Protein 8WOK (pdb70)

Structure (mmCIF, N/CA/C/O backbone):
data_8WOK
#
_entry.id   8WOK
#
_cell.length_a   59.440
_cell.length_b   65.013
_cell.length_c   82.182
_cell.angle_alpha   90.000
_cell.angle_beta   95.073
_cell.angle_gamma   90.000
#
_symmetry.space_group_name_H-M   'P 1 21 1'
#
loop_
_entity.id
_entity.type
_entity.pdbx_description
1 polymer 'PL7 alignate lyase'
2 polymer 'PL7 alignate lyase'
3 non-polymer 'SULFATE ION'
4 water water
#
loop_
_atom_site.group_PDB
_atom_site.id
_atom_site.type_symbol
_atom_site.label_atom_id
_atom_site.label_alt_id
_atom_site.label_comp_id
_atom_site.label_asym_id
_atom_site.label_entity_id
_atom_site.label_seq_id
_atom_site.pdbx_PDB_ins_code
_atom_site.Cartn_x
_atom_site.Cartn_y
_atom_site.Cartn_z
_atom_site.occupancy
_atom_site.B_iso_or_equiv
_atom_site.auth_seq_id
_atom_site.auth_comp_id
_atom_site.auth_asym_id
_atom_site.auth_atom_id
_atom_site.pdbx_PDB_model_num
ATOM 1 N N . LEU A 1 8 ? 43.277 -17.754 18.005 1.000 19.657 1 LEU A N 1
ATOM 2 C CA . LEU A 1 8 ? 42.215 -18.813 17.869 1.000 18.879 1 LEU A CA 1
ATOM 3 C C . LEU A 1 8 ? 42.688 -20.010 17.058 1.000 19.859 1 LEU A C 1
ATOM 4 O O . LEU A 1 8 ? 42.958 -19.925 15.812 1.000 20.477 1 LEU A O 1
ATOM 9 N N . ASP A 1 9 ? 42.745 -21.155 17.752 1.000 16.627 2 ASP A N 1
ATOM 10 C CA . ASP A 1 9 ? 43.342 -22.317 17.109 1.000 16.262 2 ASP A CA 1
ATOM 11 C C . ASP A 1 9 ? 42.259 -23.196 16.440 1.000 16.955 2 ASP A C 1
ATOM 12 O O . ASP A 1 9 ? 41.367 -23.731 17.113 1.000 19.107 2 ASP A O 1
ATOM 17 N N . PRO A 1 10 ? 42.325 -23.465 15.101 1.000 15.809 3 PRO A N 1
ATOM 18 C CA . PRO A 1 10 ? 41.395 -24.386 14.487 1.000 15.295 3 PRO A CA 1
ATOM 19 C C . PRO A 1 10 ? 41.415 -25.805 15.083 1.000 18.882 3 PRO A C 1
ATOM 20 O O . PRO A 1 10 ? 40.439 -26.536 14.906 1.000 20.038 3 PRO A O 1
ATOM 24 N N . GLN A 1 11 ? 42.540 -26.228 15.702 1.000 16.898 4 GLN A N 1
ATOM 25 C CA . GLN A 1 11 ? 42.732 -27.595 16.191 1.000 18.435 4 GLN A CA 1
ATOM 26 C C . GLN A 1 11 ? 42.468 -27.764 17.686 1.000 17.967 4 GLN A C 1
ATOM 27 O O . GLN A 1 11 ? 42.771 -28.814 18.259 1.000 18.633 4 GLN A O 1
ATOM 33 N N . LEU A 1 12 ? 41.847 -26.755 18.279 1.000 14.260 5 LEU A N 1
ATOM 34 C CA . LEU A 1 12 ? 41.522 -26.731 19.689 1.000 15.187 5 LEU A CA 1
ATOM 35 C C . LEU A 1 12 ? 39.992 -26.595 19.846 1.000 17.250 5 LEU A C 1
ATOM 36 O O . LEU A 1 12 ? 39.320 -25.913 19.037 1.000 16.889 5 LEU A O 1
ATOM 41 N N . PRO A 1 13 ? 39.412 -27.267 20.867 1.000 14.699 6 PRO A N 1
ATOM 42 C CA . PRO A 1 13 ? 37.974 -27.165 21.141 1.000 14.244 6 PRO A CA 1
ATOM 43 C C . PRO A 1 13 ? 37.651 -25.725 21.570 1.000 14.207 6 PRO A C 1
ATOM 44 O O . PRO A 1 13 ? 38.569 -24.958 21.964 1.000 14.053 6 PRO A O 1
ATOM 48 N N . PRO A 1 14 ? 36.348 -25.315 21.508 1.000 11.687 7 PRO A N 1
ATOM 49 C CA . PRO A 1 14 ? 35.936 -23.983 21.965 1.000 11.097 7 PRO A CA 1
ATOM 50 C C . PRO A 1 14 ? 36.371 -23.648 23.411 1.000 10.685 7 PRO A C 1
ATOM 51 O O . PRO A 1 14 ? 36.769 -22.541 23.696 1.000 10.432 7 PRO A O 1
ATOM 55 N N . SER A 1 15 ? 36.403 -24.612 24.332 1.000 13.154 8 SER A N 1
ATOM 56 C CA . SER A 1 15 ? 36.787 -24.293 25.723 1.000 13.620 8 SER A CA 1
ATOM 57 C C . SER A 1 15 ? 38.294 -24.012 25.868 1.000 13.092 8 SER A C 1
ATOM 58 O O . SER A 1 15 ? 38.750 -23.620 26.951 1.000 13.073 8 SER A O 1
ATOM 61 N N . SER A 1 16 ? 39.067 -24.262 24.805 1.000 12.764 9 SER A N 1
ATOM 62 C CA . SER A 1 16 ? 40.492 -23.953 24.812 1.000 14.723 9 SER A CA 1
ATOM 63 C C . SER A 1 16 ? 40.747 -22.639 24.079 1.000 15.188 9 SER A C 1
ATOM 64 O O . SER A 1 16 ? 41.692 -21.956 24.384 1.000 16.539 9 SER A O 1
ATOM 67 N N . ASN A 1 17 ? 39.936 -22.328 23.063 1.000 16.414 10 ASN A N 1
ATOM 68 C CA . ASN A 1 17 ? 39.962 -21.051 22.363 1.000 17.652 10 ASN A CA 1
ATOM 69 C C . ASN A 1 17 ? 39.302 -19.898 23.140 1.000 17.266 10 ASN A C 1
ATOM 70 O O . ASN A 1 17 ? 39.716 -18.751 22.953 1.000 18.809 10 ASN A O 1
ATOM 75 N N . PHE A 1 18 ? 38.345 -20.197 24.042 1.000 16.168 11 PHE A N 1
ATOM 76 C CA . PHE A 1 18 ? 37.600 -19.206 24.837 1.000 15.272 11 PHE A CA 1
ATOM 77 C C . PHE A 1 18 ? 37.603 -19.649 26.298 1.000 16.880 11 PHE A C 1
ATOM 78 O O . PHE A 1 18 ? 37.713 -20.845 26.634 1.000 18.873 11 PHE A O 1
ATOM 86 N N . ASP A 1 19 ? 37.401 -18.682 27.195 1.000 15.598 12 ASP A N 1
ATOM 87 C CA . ASP A 1 19 ? 37.218 -18.987 28.615 1.000 16.138 12 ASP A CA 1
ATOM 88 C C . ASP A 1 19 ? 35.749 -19.322 28.884 1.000 13.924 12 ASP A C 1
ATOM 89 O O . ASP A 1 19 ? 34.901 -18.424 28.973 1.000 12.791 12 ASP A O 1
ATOM 94 N N . LEU A 1 20 ? 35.419 -20.611 28.908 1.000 15.264 13 LEU A N 1
ATOM 95 C CA . LEU A 1 20 ? 34.018 -21.020 28.972 1.000 13.098 13 LEU A CA 1
ATOM 96 C C . LEU A 1 20 ? 33.699 -21.562 30.370 1.000 13.871 13 LEU A C 1
ATOM 97 O O . LEU A 1 20 ? 32.716 -22.341 30.538 1.000 12.755 13 LEU A O 1
ATOM 102 N N . SER A 1 21 ? 34.548 -21.209 31.354 1.000 12.511 14 SER A N 1
ATOM 103 C CA . SER A 1 21 ? 34.406 -21.805 32.682 1.000 15.630 14 SER A CA 1
ATOM 104 C C . SER A 1 21 ? 33.117 -21.352 33.356 1.000 15.349 14 SER A C 1
ATOM 105 O O . SER A 1 21 ? 32.530 -22.147 34.065 1.000 16.567 14 SER A O 1
ATOM 108 N N . ALA A 1 22 ? 32.581 -20.130 33.037 1.000 17.356 15 ALA A N 1
ATOM 109 C CA . ALA A 1 22 ? 31.325 -19.645 33.626 1.000 15.997 15 ALA A CA 1
ATOM 110 C C . ALA A 1 22 ? 30.110 -19.794 32.677 1.000 16.028 15 ALA A C 1
ATOM 111 O O . ALA A 1 22 ? 29.194 -18.953 32.662 1.000 12.503 15 ALA A O 1
ATOM 113 N N . TRP A 1 23 ? 30.016 -20.914 31.949 1.000 15.402 16 TRP A N 1
ATOM 114 C CA . TRP A 1 23 ? 28.936 -21.057 30.971 1.000 14.268 16 TRP A CA 1
ATOM 115 C C . TRP A 1 23 ? 28.502 -22.513 30.974 1.000 15.123 16 TRP A C 1
ATOM 116 O O . TRP A 1 23 ? 29.358 -23.422 31.072 1.000 15.250 16 TRP A O 1
ATOM 127 N N . TYR A 1 24 ? 27.210 -22.728 30.674 1.000 13.011 17 TYR A N 1
ATOM 128 C CA . TYR A 1 24 ? 26.812 -24.051 30.206 1.000 13.412 17 TYR A CA 1
ATOM 129 C C . TYR A 1 24 ? 26.242 -23.947 28.788 1.000 12.338 17 TYR A C 1
ATOM 130 O O . TYR A 1 24 ? 25.779 -22.867 28.416 1.000 11.121 17 TYR A O 1
ATOM 139 N N . LEU A 1 25 ? 26.294 -25.056 28.016 1.000 11.933 18 LEU A N 1
ATOM 140 C CA . LEU A 1 25 ? 25.768 -25.091 26.665 1.000 13.007 18 LEU A CA 1
ATOM 141 C C . LEU A 1 25 ? 24.399 -25.797 26.572 1.000 14.312 18 LEU A C 1
ATOM 142 O O . LEU A 1 25 ? 24.199 -26.897 27.134 1.000 14.506 18 LEU A O 1
ATOM 147 N N . SER A 1 26 ? 23.434 -25.182 25.845 1.000 12.846 19 SER A N 1
ATOM 148 C CA . SER A 1 26 ? 22.168 -25.847 25.522 1.000 11.510 19 SER A CA 1
ATOM 149 C C . SER A 1 26 ? 22.133 -26.247 24.040 1.000 10.853 19 SER A C 1
ATOM 150 O O . SER A 1 26 ? 22.377 -25.377 23.219 1.000 9.877 19 SER A O 1
ATOM 153 N N . VAL A 1 27 ? 21.908 -27.519 23.686 1.000 11.574 20 VAL A N 1
ATOM 154 C CA . VAL A 1 27 ? 21.861 -27.930 22.279 1.000 13.618 20 VAL A CA 1
ATOM 155 C C . VAL A 1 27 ? 20.520 -28.662 22.067 1.000 13.142 20 VAL A C 1
ATOM 156 O O . VAL A 1 27 ? 19.975 -29.194 23.015 1.000 14.195 20 VAL A O 1
ATOM 160 N N . PRO A 1 28 ? 19.857 -28.518 20.898 1.000 12.763 21 PRO A N 1
ATOM 161 C CA . PRO A 1 28 ? 18.414 -28.855 20.825 1.000 13.740 21 PRO A CA 1
ATOM 162 C C . PRO A 1 28 ? 18.076 -30.317 20.561 1.000 14.575 21 PRO A C 1
ATOM 163 O O . PRO A 1 28 ? 17.176 -30.621 19.736 1.000 13.853 21 PRO A O 1
ATOM 167 N N . THR A 1 29 ? 18.793 -31.195 21.263 1.000 14.148 22 THR A N 1
ATOM 168 C CA . THR A 1 29 ? 18.606 -32.635 21.125 1.000 16.738 22 THR A CA 1
ATOM 169 C C . THR A 1 29 ? 17.989 -33.156 22.434 1.000 17.541 22 THR A C 1
ATOM 170 O O . THR A 1 29 ? 17.948 -32.429 23.441 1.000 15.133 22 THR A O 1
ATOM 174 N N . ASP A 1 30 ? 17.442 -34.381 22.410 1.000 16.941 23 ASP A N 1
ATOM 175 C CA . ASP A 1 30 ? 16.982 -34.910 23.682 1.000 19.126 23 ASP A CA 1
ATOM 176 C C . ASP A 1 30 ? 17.574 -36.289 23.846 1.000 21.084 23 ASP A C 1
ATOM 177 O O . ASP A 1 30 ? 16.873 -37.258 23.621 1.000 26.541 23 ASP A O 1
ATOM 182 N N . ASN A 1 31 ? 18.763 -36.357 24.421 1.000 21.745 24 ASN A N 1
ATOM 183 C CA . ASN A 1 31 ? 19.460 -37.613 24.659 1.000 23.729 24 ASN A CA 1
ATOM 184 C C . ASN A 1 31 ? 19.118 -38.296 25.977 1.000 23.434 24 ASN A C 1
ATOM 185 O O . ASN A 1 31 ? 19.268 -39.495 26.090 1.000 29.039 24 ASN A O 1
ATOM 190 N N . ASN A 1 32 ? 18.614 -37.597 26.972 1.000 21.046 25 ASN A N 1
ATOM 191 C CA . ASN A 1 32 ? 18.254 -38.312 28.185 1.000 19.131 25 ASN A CA 1
ATOM 192 C C . ASN A 1 32 ? 16.733 -38.631 28.235 1.000 16.521 25 ASN A C 1
ATOM 193 O O . ASN A 1 32 ? 16.202 -39.121 29.238 1.000 18.138 25 ASN A O 1
ATOM 198 N N . GLY A 1 33 ? 15.966 -38.333 27.188 1.000 16.038 26 GLY A N 1
ATOM 199 C CA . GLY A 1 33 ? 14.530 -38.681 27.141 1.000 15.603 26 GLY A CA 1
ATOM 200 C C . GLY A 1 33 ? 13.672 -37.866 28.132 1.000 16.036 26 GLY A C 1
ATOM 201 O O . GLY A 1 33 ? 12.603 -38.309 28.558 1.000 11.425 26 GLY A O 1
ATOM 202 N N . ASP A 1 34 ? 14.079 -36.605 28.439 1.000 14.528 27 ASP A N 1
ATOM 203 C CA . ASP A 1 34 ? 13.240 -35.794 29.306 1.000 18.621 27 ASP A CA 1
ATOM 204 C C . ASP A 1 34 ? 12.334 -34.811 28.548 1.000 16.786 27 ASP A C 1
ATOM 205 O O . ASP A 1 34 ? 11.751 -33.944 29.183 1.000 20.062 27 ASP A O 1
ATOM 210 N N . GLY A 1 35 ? 12.293 -34.877 27.204 1.000 20.298 28 GLY A N 1
ATOM 211 C CA . GLY A 1 35 ? 11.437 -34.034 26.372 1.000 19.028 28 GLY A CA 1
ATOM 212 C C . GLY A 1 35 ? 12.002 -32.615 26.208 1.000 21.037 28 GLY A C 1
ATOM 213 O O . GLY A 1 35 ? 11.361 -31.829 25.566 1.000 20.467 28 GLY A O 1
ATOM 214 N N . LYS A 1 36 ? 13.140 -32.250 26.857 1.000 19.116 29 LYS A N 1
ATOM 215 C CA . LYS A 1 36 ? 13.701 -30.890 26.824 1.000 20.384 29 LYS A CA 1
ATOM 216 C C . LYS A 1 36 ? 15.002 -30.870 26.029 1.000 22.376 29 LYS A C 1
ATOM 217 O O . LYS A 1 36 ? 15.572 -31.936 25.776 1.000 21.060 29 LYS A O 1
ATOM 223 N N . ALA A 1 37 ? 15.486 -29.656 25.672 1.000 19.234 30 ALA A N 1
ATOM 224 C CA . ALA A 1 37 ? 16.820 -29.535 25.092 1.000 18.557 30 ALA A CA 1
ATOM 225 C C . ALA A 1 37 ? 17.857 -30.100 26.083 1.000 19.841 30 ALA A C 1
ATOM 226 O O . ALA A 1 37 ? 17.684 -30.054 27.292 1.000 21.725 30 ALA A O 1
ATOM 228 N N . ASP A 1 38 ? 18.977 -30.587 25.584 1.000 17.249 31 ASP A N 1
ATOM 229 C CA . ASP A 1 38 ? 20.052 -31.066 26.413 1.000 18.271 31 ASP A CA 1
ATOM 230 C C . ASP A 1 38 ? 20.958 -29.929 26.874 1.000 19.083 31 ASP A C 1
ATOM 231 O O . ASP A 1 38 ? 21.153 -28.919 26.173 1.000 15.833 31 ASP A O 1
ATOM 236 N N . SER A 1 39 ? 21.520 -30.141 28.071 1.000 18.170 32 SER A N 1
ATOM 237 C CA . SER A 1 39 ? 22.450 -29.181 28.673 1.000 17.738 32 SER A CA 1
ATOM 238 C C . SER A 1 39 ? 23.785 -29.871 28.820 1.000 15.971 32 SER A C 1
ATOM 239 O O . SER A 1 39 ? 23.888 -30.978 29.337 1.000 15.130 32 SER A O 1
ATOM 242 N N . ILE A 1 40 ? 24.808 -29.223 28.281 1.000 16.042 33 ILE A N 1
ATOM 243 C CA . ILE A 1 40 ? 26.163 -29.691 28.541 1.000 14.508 33 ILE A CA 1
ATOM 244 C C . ILE A 1 40 ? 26.636 -28.745 29.645 1.000 15.563 33 ILE A C 1
ATOM 245 O O . ILE A 1 40 ? 26.893 -27.568 29.377 1.000 15.228 33 ILE A O 1
ATOM 250 N N . LYS A 1 41 ? 26.666 -29.235 30.887 1.000 16.704 34 LYS A N 1
ATOM 251 C CA . LYS A 1 41 ? 27.052 -28.378 32.011 1.000 16.577 34 LYS A CA 1
ATOM 252 C C . LYS A 1 41 ? 28.529 -27.997 31.992 1.000 13.679 34 LYS A C 1
ATOM 253 O O . LYS A 1 41 ? 29.333 -28.605 31.261 1.000 14.572 34 LYS A O 1
ATOM 259 N N . GLU A 1 42 ? 28.903 -27.024 32.870 1.000 14.086 35 GLU A N 1
ATOM 260 C CA . GLU A 1 42 ? 30.226 -26.381 32.833 1.000 14.880 35 GLU A CA 1
ATOM 261 C C . GLU A 1 42 ? 31.352 -27.406 32.813 1.000 14.189 35 GLU A C 1
ATOM 262 O O . GLU A 1 42 ? 32.249 -27.245 31.974 1.000 14.882 35 GLU A O 1
ATOM 268 N N . ASN A 1 43 ? 31.266 -28.436 33.667 1.000 12.579 36 ASN A N 1
ATOM 269 C CA . ASN A 1 43 ? 32.389 -29.369 33.821 1.000 16.794 36 ASN A CA 1
ATOM 270 C C . ASN A 1 43 ? 32.657 -30.178 32.540 1.000 14.701 36 ASN A C 1
ATOM 271 O O . ASN A 1 43 ? 33.802 -30.360 32.172 1.000 15.483 36 ASN A O 1
ATOM 276 N N . ASP A 1 44 ? 31.618 -30.617 31.831 1.000 13.146 37 ASP A N 1
ATOM 277 C CA . ASP A 1 44 ? 31.734 -31.361 30.576 1.000 14.173 37 ASP A CA 1
ATOM 278 C C . ASP A 1 44 ? 32.051 -30.418 29.405 1.000 12.566 37 ASP A C 1
ATOM 279 O O . ASP A 1 44 ? 32.767 -30.737 28.476 1.000 11.822 37 ASP A O 1
ATOM 284 N N . LEU A 1 45 ? 31.472 -29.218 29.415 1.000 13.140 38 LEU A N 1
ATOM 285 C CA . LEU A 1 45 ? 31.726 -28.309 28.302 1.000 12.270 38 LEU A CA 1
ATOM 286 C C . LEU A 1 45 ? 33.222 -28.015 28.222 1.000 10.692 38 LEU A C 1
ATOM 287 O O . LEU A 1 45 ? 33.781 -27.918 27.131 1.000 11.758 38 LEU A O 1
ATOM 292 N N . ASN A 1 46 ? 33.820 -27.771 29.403 1.000 10.782 39 ASN A N 1
ATOM 293 C CA . ASN A 1 46 ? 35.174 -27.285 29.607 1.000 11.079 39 ASN A CA 1
ATOM 294 C C . ASN A 1 46 ? 36.120 -28.479 29.541 1.000 12.634 39 ASN A C 1
ATOM 295 O O . ASN A 1 46 ? 37.304 -28.226 29.651 1.000 13.542 39 ASN A O 1
ATOM 300 N N . ALA A 1 47 ? 35.639 -29.696 29.212 1.000 11.791 40 ALA A N 1
ATOM 301 C CA . ALA A 1 47 ? 36.551 -30.806 28.875 1.000 13.292 40 ALA A CA 1
ATOM 302 C C . ALA A 1 47 ? 36.788 -30.829 27.362 1.000 13.457 40 ALA A C 1
ATOM 303 O O . ALA A 1 47 ? 37.361 -31.780 26.851 1.000 13.451 40 ALA A O 1
ATOM 305 N N . GLY A 1 48 ? 36.343 -29.775 26.639 1.000 13.227 41 GLY A N 1
ATOM 306 C CA . GLY A 1 48 ? 36.593 -29.663 25.197 1.000 12.800 41 GLY A CA 1
ATOM 307 C C . GLY A 1 48 ? 35.485 -30.261 24.314 1.000 14.359 41 GLY A C 1
ATOM 308 O O . GLY A 1 48 ? 35.701 -30.789 23.200 1.000 15.306 41 GLY A O 1
ATOM 309 N N . TYR A 1 49 ? 34.258 -30.214 24.849 1.000 16.465 42 TYR A N 1
ATOM 310 C CA . TYR A 1 49 ? 33.037 -30.593 24.146 1.000 18.212 42 TYR A CA 1
ATOM 311 C C . TYR A 1 49 ? 32.897 -29.863 22.803 1.000 16.890 42 TYR A C 1
ATOM 312 O O . TYR A 1 49 ? 32.959 -28.622 22.785 1.000 19.057 42 TYR A O 1
ATOM 321 N N . ALA A 1 50 ? 32.691 -30.635 21.717 1.000 15.430 43 ALA A N 1
ATOM 322 C CA . ALA A 1 50 ? 32.276 -30.125 20.398 1.000 15.692 43 ALA A CA 1
ATOM 323 C C . ALA A 1 50 ? 31.595 -31.301 19.709 1.000 17.635 43 ALA A C 1
ATOM 324 O O . ALA A 1 50 ? 32.153 -32.412 19.678 1.000 19.050 43 ALA A O 1
ATOM 326 N N . ASP A 1 51 ? 30.431 -31.083 19.093 1.000 14.980 44 ASP A N 1
ATOM 327 C CA . ASP A 1 51 ? 29.779 -32.239 18.486 1.000 13.446 44 ASP A CA 1
ATOM 328 C C . ASP A 1 51 ? 29.779 -32.198 16.947 1.000 16.119 44 ASP A C 1
ATOM 329 O O . ASP A 1 51 ? 29.044 -33.000 16.311 1.000 17.206 44 ASP A O 1
ATOM 334 N N . GLY A 1 52 ? 30.441 -31.195 16.329 1.000 14.314 45 GLY A N 1
ATOM 335 C CA . GLY A 1 52 ? 30.486 -31.120 14.868 1.000 15.185 45 GLY A CA 1
ATOM 336 C C . GLY A 1 52 ? 29.141 -30.755 14.206 1.000 19.194 45 GLY A C 1
ATOM 337 O O . GLY A 1 52 ? 29.040 -30.734 12.961 1.000 18.786 45 GLY A O 1
ATOM 338 N N . THR A 1 53 ? 28.077 -30.530 14.997 1.000 15.687 46 THR A N 1
ATOM 339 C CA . THR A 1 53 ? 26.792 -30.334 14.364 1.000 16.802 46 THR A CA 1
ATOM 340 C C . THR A 1 53 ? 26.128 -29.056 14.862 1.000 16.692 46 THR A C 1
ATOM 341 O O . THR A 1 53 ? 25.586 -28.307 14.037 1.000 16.924 46 THR A O 1
ATOM 345 N N . TYR A 1 54 ? 26.119 -28.871 16.200 1.000 14.116 47 TYR A N 1
ATOM 346 C CA . TYR A 1 54 ? 25.562 -27.679 16.806 1.000 13.383 47 TYR A CA 1
ATOM 347 C C . TYR A 1 54 ? 26.649 -26.721 17.283 1.000 13.503 47 TYR A C 1
ATOM 348 O O . TYR A 1 54 ? 26.399 -25.526 17.324 1.000 13.043 47 TYR A O 1
ATOM 357 N N . PHE A 1 55 ? 27.791 -27.256 17.730 1.000 13.717 48 PHE A N 1
ATOM 358 C CA . PHE A 1 55 ? 28.723 -26.415 18.488 1.000 14.023 48 PHE A CA 1
ATOM 359 C C . PHE A 1 55 ? 30.125 -26.972 18.220 1.000 14.387 48 PHE A C 1
ATOM 360 O O . PHE A 1 55 ? 30.336 -28.185 18.416 1.000 14.284 48 PHE A O 1
ATOM 368 N N . TYR A 1 56 ? 31.023 -26.146 17.650 1.000 13.730 49 TYR A N 1
ATOM 369 C CA . TYR A 1 56 ? 32.290 -26.682 17.139 1.000 15.425 49 TYR A CA 1
ATOM 370 C C . TYR A 1 56 ? 33.233 -25.519 16.815 1.000 15.758 49 TYR A C 1
ATOM 371 O O . TYR A 1 56 ? 32.794 -24.330 16.672 1.000 15.519 49 TYR A O 1
ATOM 380 N N . THR A 1 57 ? 34.511 -25.865 16.687 1.000 12.480 50 THR A N 1
ATOM 381 C CA . THR A 1 57 ? 35.523 -24.882 16.280 1.000 14.059 50 THR A CA 1
ATOM 382 C C . THR A 1 57 ? 35.562 -24.810 14.744 1.000 12.474 50 THR A C 1
ATOM 383 O O . THR A 1 57 ? 35.629 -25.852 14.104 1.000 11.839 50 THR A O 1
ATOM 387 N N . ALA A 1 58 ? 35.464 -23.595 14.157 1.000 15.486 51 ALA A N 1
ATOM 388 C CA . ALA A 1 58 ? 35.519 -23.338 12.707 1.000 15.418 51 ALA A CA 1
ATOM 389 C C . ALA A 1 58 ? 36.947 -23.537 12.174 1.000 17.115 51 ALA A C 1
ATOM 390 O O . ALA A 1 58 ? 37.927 -23.662 12.967 1.000 17.962 51 ALA A O 1
ATOM 392 N N . ALA A 1 59 ? 37.071 -23.569 10.831 1.000 17.044 52 ALA A N 1
ATOM 393 C CA . ALA A 1 59 ? 38.349 -23.718 10.137 1.000 18.408 52 ALA A CA 1
ATOM 394 C C . ALA A 1 59 ? 39.290 -22.559 10.461 1.000 17.940 52 ALA A C 1
ATOM 395 O O . ALA A 1 59 ? 40.519 -22.685 10.324 1.000 18.505 52 ALA A O 1
ATOM 397 N N . ASP A 1 60 ? 38.716 -21.480 11.017 1.000 16.100 53 ASP A N 1
ATOM 398 C CA . ASP A 1 60 ? 39.436 -20.290 11.417 1.000 16.031 53 ASP A CA 1
ATOM 399 C C . ASP A 1 60 ? 39.564 -20.169 12.943 1.000 14.394 53 ASP A C 1
ATOM 400 O O . ASP A 1 60 ? 40.086 -19.160 13.420 1.000 15.857 53 ASP A O 1
ATOM 405 N N . GLY A 1 61 ? 39.166 -21.191 13.736 1.000 15.095 54 GLY A N 1
ATOM 406 C CA . GLY A 1 61 ? 39.351 -21.101 15.186 1.000 13.261 54 GLY A CA 1
ATOM 407 C C . GLY A 1 61 ? 38.121 -20.540 15.954 1.000 14.545 54 GLY A C 1
ATOM 408 O O . GLY A 1 61 ? 38.013 -20.695 17.188 1.000 13.011 54 GLY A O 1
ATOM 409 N N . GLY A 1 62 ? 37.171 -19.926 15.221 1.000 12.983 55 GLY A N 1
ATOM 410 C CA . GLY A 1 62 ? 35.955 -19.339 15.787 1.000 14.058 55 GLY A CA 1
ATOM 411 C C . GLY A 1 62 ? 35.061 -20.391 16.456 1.000 12.538 55 GLY A C 1
ATOM 412 O O . GLY A 1 62 ? 35.083 -21.570 16.118 1.000 13.101 55 GLY A O 1
ATOM 413 N N . MET A 1 63 ? 34.277 -19.992 17.448 1.000 14.028 56 MET A N 1
ATOM 414 C CA . MET A 1 63 ? 33.374 -20.927 18.123 1.000 12.802 56 MET A CA 1
ATOM 415 C C . MET A 1 63 ? 31.993 -20.808 17.442 1.000 14.704 56 MET A C 1
ATOM 416 O O . MET A 1 63 ? 31.331 -19.735 17.485 1.000 12.763 56 MET A O 1
ATOM 421 N N . VAL A 1 64 ? 31.575 -21.890 16.749 1.000 14.122 57 VAL A N 1
ATOM 422 C CA . VAL A 1 64 ? 30.389 -21.847 15.930 1.000 13.206 57 VAL A CA 1
ATOM 423 C C . VAL A 1 64 ? 29.197 -22.370 16.747 1.000 13.340 57 VAL A C 1
ATOM 424 O O . VAL A 1 64 ? 29.306 -23.438 17.355 1.000 15.152 57 VAL A O 1
ATOM 428 N N . PHE A 1 65 ? 28.051 -21.655 16.660 1.000 10.631 58 PHE A N 1
ATOM 429 C CA . PHE A 1 65 ? 26.748 -22.053 17.176 1.000 13.667 58 PHE A CA 1
ATOM 430 C C . PHE A 1 65 ? 25.806 -22.228 15.972 1.000 14.123 58 PHE A C 1
ATOM 431 O O . PHE A 1 65 ? 25.574 -21.293 15.216 1.000 12.655 58 PHE A O 1
ATOM 439 N N . ARG A 1 66 ? 25.277 -23.438 15.783 1.000 13.096 59 ARG A N 1
ATOM 440 C CA . ARG A 1 66 ? 24.436 -23.681 14.633 1.000 14.383 59 ARG A CA 1
ATOM 441 C C . ARG A 1 66 ? 23.176 -24.349 15.184 1.000 15.613 59 ARG A C 1
ATOM 442 O O . ARG A 1 66 ? 23.252 -25.166 16.129 1.000 14.380 59 ARG A O 1
ATOM 450 N N . CYS A 1 67 ? 22.024 -23.964 14.629 1.000 13.569 60 CYS A N 1
ATOM 451 C CA . CYS A 1 67 ? 20.758 -24.296 15.250 1.000 12.850 60 CYS A CA 1
ATOM 452 C C . CYS A 1 67 ? 19.651 -24.370 14.179 1.000 13.594 60 CYS A C 1
ATOM 453 O O . CYS A 1 67 ? 19.214 -23.337 13.671 1.000 13.812 60 CYS A O 1
ATOM 456 N N . PRO A 1 68 ? 19.099 -25.577 13.885 1.000 12.559 61 PRO A N 1
ATOM 457 C CA . PRO A 1 68 ? 17.995 -25.683 12.947 1.000 15.528 61 PRO A CA 1
ATOM 458 C C . PRO A 1 68 ? 16.671 -25.182 13.547 1.000 16.181 61 PRO A C 1
ATOM 459 O O . PRO A 1 68 ? 16.534 -25.026 14.768 1.000 15.207 61 PRO A O 1
ATOM 463 N N . ILE A 1 69 ? 15.678 -24.940 12.662 1.000 16.933 62 ILE A N 1
ATOM 464 C CA . ILE A 1 69 ? 14.328 -24.581 13.119 1.000 17.376 62 ILE A CA 1
ATOM 465 C C . ILE A 1 69 ? 13.746 -25.708 13.994 1.000 16.683 62 ILE A C 1
ATOM 466 O O . ILE A 1 69 ? 13.102 -25.476 15.053 1.000 17.658 62 ILE A O 1
ATOM 471 N N . ASP A 1 70 ? 13.939 -26.938 13.541 1.000 16.105 63 ASP A N 1
ATOM 472 C CA . ASP A 1 70 ? 13.221 -28.030 14.189 1.000 17.790 63 ASP A CA 1
ATOM 473 C C . ASP A 1 70 ? 14.155 -28.595 15.246 1.000 18.077 63 ASP A C 1
ATOM 474 O O . ASP A 1 70 ? 15.357 -28.761 14.997 1.000 17.177 63 ASP A O 1
ATOM 479 N N . GLY A 1 71 ? 13.579 -28.880 16.415 1.000 16.315 64 GLY A N 1
ATOM 480 C CA . GLY A 1 71 ? 14.289 -29.568 17.471 1.000 14.778 64 GLY A CA 1
ATOM 481 C C . GLY A 1 71 ? 13.667 -29.319 18.837 1.000 15.846 64 GLY A C 1
ATOM 482 O O . GLY A 1 71 ? 12.679 -28.615 18.963 1.000 14.048 64 GLY A O 1
ATOM 483 N N . TYR A 1 72 ? 14.312 -29.834 19.887 1.000 16.603 65 TYR A N 1
ATOM 484 C CA . TYR A 1 72 ? 13.783 -29.775 21.244 1.000 16.094 65 TYR A CA 1
ATOM 485 C C . TYR A 1 72 ? 14.042 -28.385 21.802 1.000 15.399 65 TYR A C 1
ATOM 486 O O . TYR A 1 72 ? 15.070 -27.777 21.464 1.000 12.912 65 TYR A O 1
ATOM 495 N N . LYS A 1 73 ? 13.138 -27.959 22.700 1.000 14.055 66 LYS A N 1
ATOM 496 C CA . LYS A 1 73 ? 13.239 -26.656 23.345 1.000 16.468 66 LYS A CA 1
ATOM 497 C C . LYS A 1 73 ? 13.557 -26.776 24.848 1.000 15.281 66 LYS A C 1
ATOM 498 O O . LYS A 1 73 ? 13.294 -27.780 25.507 1.000 14.859 66 LYS A O 1
ATOM 504 N N . THR A 1 74 ? 13.986 -25.657 25.415 1.000 15.277 67 THR A N 1
ATOM 505 C CA . THR A 1 74 ? 14.455 -25.617 26.779 1.000 18.920 67 THR A CA 1
ATOM 506 C C . THR A 1 74 ? 13.291 -25.738 27.753 1.000 18.709 67 THR A C 1
ATOM 507 O O . THR A 1 74 ? 13.482 -26.284 28.819 1.000 19.176 67 THR A O 1
ATOM 511 N N . SER A 1 75 ? 12.094 -25.299 27.364 1.000 18.890 68 SER A N 1
ATOM 512 C CA . SER A 1 75 ? 10.929 -25.491 28.211 1.000 18.433 68 SER A CA 1
ATOM 513 C C . SER A 1 75 ? 9.689 -25.348 27.335 1.000 21.220 68 SER A C 1
ATOM 514 O O . SER A 1 75 ? 9.801 -24.931 26.198 1.000 19.987 68 SER A O 1
ATOM 517 N N . THR A 1 76 ? 8.486 -25.570 27.894 1.000 21.797 69 THR A N 1
ATOM 518 C CA . THR A 1 76 ? 7.272 -25.434 27.111 1.000 21.545 69 THR A CA 1
ATOM 519 C C . THR A 1 76 ? 6.917 -23.954 26.942 1.000 25.118 69 THR A C 1
ATOM 520 O O . THR A 1 76 ? 6.079 -23.616 26.120 1.000 24.982 69 THR A O 1
ATOM 524 N N . ASN A 1 77 ? 7.616 -23.082 27.662 1.000 28.133 70 ASN A N 1
ATOM 525 C CA . ASN A 1 77 ? 7.398 -21.637 27.737 1.000 31.927 70 ASN A CA 1
ATOM 526 C C . ASN A 1 77 ? 8.008 -20.935 26.513 1.000 30.809 70 ASN A C 1
ATOM 527 O O . ASN A 1 77 ? 7.779 -19.751 26.337 1.000 26.655 70 ASN A O 1
ATOM 532 N N . THR A 1 78 ? 8.804 -21.658 25.697 1.000 23.028 71 THR A N 1
ATOM 533 C CA . THR A 1 78 ? 9.344 -21.087 24.492 1.000 19.387 71 THR A CA 1
ATOM 534 C C . THR A 1 78 ? 8.931 -21.947 23.300 1.000 21.123 71 THR A C 1
ATOM 535 O O . THR A 1 78 ? 8.734 -23.174 23.368 1.000 22.773 71 THR A O 1
ATOM 539 N N . SER A 1 79 ? 8.978 -21.297 22.157 1.000 20.154 72 SER A N 1
ATOM 540 C CA . SER A 1 79 ? 8.546 -21.943 20.941 1.000 23.363 72 SER A CA 1
ATOM 541 C C . SER A 1 79 ? 9.730 -22.062 19.981 1.000 21.081 72 SER A C 1
ATOM 542 O O . SER A 1 79 ? 9.559 -22.542 18.885 1.000 19.980 72 SER A O 1
ATOM 545 N N . TYR A 1 80 ? 10.944 -21.690 20.419 1.000 19.303 73 TYR A N 1
ATOM 546 C CA . TYR A 1 80 ? 12.095 -21.579 19.534 1.000 15.111 73 TYR A CA 1
ATOM 547 C C . TYR A 1 80 ? 13.267 -22.451 20.028 1.000 16.639 73 TYR A C 1
ATOM 548 O O . TYR A 1 80 ? 13.504 -22.543 21.266 1.000 14.281 73 TYR A O 1
ATOM 557 N N . THR A 1 81 ? 14.014 -23.013 19.031 1.000 12.022 74 THR A N 1
ATOM 558 C CA . THR A 1 81 ? 15.244 -23.752 19.279 1.000 12.065 74 THR A CA 1
ATOM 559 C C . THR A 1 81 ? 16.385 -22.773 19.489 1.000 10.890 74 THR A C 1
ATOM 560 O O . THR A 1 81 ? 16.263 -21.599 19.177 1.000 9.267 74 THR A O 1
ATOM 564 N N . ARG A 1 82 ? 17.438 -23.237 20.175 1.000 11.672 75 ARG A N 1
ATOM 565 C CA . ARG A 1 82 ? 18.639 -22.444 20.411 1.000 10.185 75 ARG A CA 1
ATOM 566 C C . ARG A 1 82 ? 19.817 -23.431 20.459 1.000 10.902 75 ARG A C 1
ATOM 567 O O . ARG A 1 82 ? 19.658 -24.559 20.854 1.000 10.562 75 ARG A O 1
ATOM 575 N N . THR A 1 83 ? 21.016 -22.947 20.125 1.000 12.307 76 THR A N 1
ATOM 576 C CA . THR A 1 83 ? 22.303 -23.525 20.490 1.000 12.858 76 THR A CA 1
ATOM 577 C C . THR A 1 83 ? 22.985 -22.355 21.176 1.000 14.008 76 THR A C 1
ATOM 578 O O . THR A 1 83 ? 23.387 -21.430 20.479 1.000 14.410 76 THR A O 1
ATOM 582 N N . GLU A 1 84 ? 22.896 -22.304 22.526 1.000 13.867 77 GLU A N 1
ATOM 583 C CA . GLU A 1 84 ? 23.233 -21.067 23.246 1.000 13.637 77 GLU A CA 1
ATOM 584 C C . GLU A 1 84 ? 23.857 -21.352 24.638 1.000 12.716 77 GLU A C 1
ATOM 585 O O . GLU A 1 84 ? 23.552 -22.342 25.288 1.000 14.026 77 GLU A O 1
ATOM 591 N N . LEU A 1 85 ? 24.766 -20.479 25.066 1.000 12.715 78 LEU A N 1
ATOM 592 C CA . LEU A 1 85 ? 25.379 -20.535 26.387 1.000 13.525 78 LEU A CA 1
ATOM 593 C C . LEU A 1 85 ? 24.509 -19.795 27.390 1.000 13.246 78 LEU A C 1
ATOM 594 O O . LEU A 1 85 ? 23.926 -18.788 27.032 1.000 13.814 78 LEU A O 1
ATOM 599 N N . ARG A 1 86 ? 24.583 -20.213 28.648 1.000 11.860 79 ARG A N 1
ATOM 600 C CA . ARG A 1 86 ? 23.805 -19.659 29.742 1.000 11.637 79 ARG A CA 1
ATOM 601 C C . ARG A 1 86 ? 24.858 -19.457 30.838 1.000 11.650 79 ARG A C 1
ATOM 602 O O . ARG A 1 86 ? 25.579 -20.385 31.189 1.000 10.973 79 ARG A O 1
ATOM 610 N N . GLU A 1 87 ? 24.931 -18.290 31.446 1.000 13.917 80 GLU A N 1
ATOM 611 C CA . GLU A 1 87 ? 26.041 -17.944 32.348 1.000 12.754 80 GLU A CA 1
ATOM 612 C C . GLU A 1 87 ? 25.857 -18.666 33.668 1.000 13.745 80 GLU A C 1
ATOM 613 O O . GLU A 1 87 ? 24.731 -18.762 34.231 1.000 13.296 80 GLU A O 1
ATOM 619 N N . MET A 1 88 ? 27.018 -19.112 34.172 1.000 13.458 81 MET A N 1
ATOM 620 C CA . MET A 1 88 ? 27.049 -19.913 35.385 1.000 12.796 81 MET A CA 1
ATOM 621 C C . MET A 1 88 ? 28.215 -19.405 36.250 1.000 12.625 81 MET A C 1
ATOM 622 O O . MET A 1 88 ? 29.331 -19.898 36.081 1.000 12.598 81 MET A O 1
ATOM 627 N N . LEU A 1 89 ? 27.921 -18.497 37.207 1.000 13.031 82 LEU A N 1
ATOM 628 C CA . LEU A 1 89 ? 28.972 -17.898 38.022 1.000 14.236 82 LEU A CA 1
ATOM 629 C C . LEU A 1 89 ? 29.540 -18.912 39.027 1.000 16.644 82 LEU A C 1
ATOM 630 O O . LEU A 1 89 ? 30.695 -18.702 39.474 1.000 16.527 82 LEU A O 1
ATOM 635 N N . ARG A 1 90 ? 28.871 -20.084 39.204 1.000 14.907 83 ARG A N 1
ATOM 636 C CA . ARG A 1 90 ? 29.413 -21.111 40.103 1.000 16.101 83 ARG A CA 1
ATOM 637 C C . ARG A 1 90 ? 30.624 -21.821 39.503 1.000 20.024 83 ARG A C 1
ATOM 638 O O . ARG A 1 90 ? 31.390 -22.490 40.205 1.000 19.593 83 ARG A O 1
ATOM 646 N N . ARG A 1 91 ? 30.798 -21.688 38.180 1.000 19.196 84 ARG A N 1
ATOM 647 C CA . ARG A 1 91 ? 31.911 -22.306 37.484 1.000 18.281 84 ARG A CA 1
ATOM 648 C C . ARG A 1 91 ? 32.118 -23.800 37.784 1.000 22.942 84 ARG A C 1
ATOM 649 O O . ARG A 1 91 ? 33.263 -24.222 37.992 1.000 22.040 84 ARG A O 1
ATOM 657 N N . GLY A 1 92 ? 31.082 -24.658 37.656 1.000 21.338 85 GLY A N 1
ATOM 658 C CA . GLY A 1 92 ? 31.324 -26.083 37.914 1.000 19.310 85 GLY A CA 1
ATOM 659 C C . GLY A 1 92 ? 31.103 -26.500 39.374 1.000 21.070 85 GLY A C 1
ATOM 660 O O . GLY A 1 92 ? 31.030 -27.681 39.640 1.000 21.671 85 GLY A O 1
ATOM 661 N N . ASP A 1 93 ? 30.975 -25.542 40.325 1.000 22.579 86 ASP A N 1
ATOM 662 C CA . ASP A 1 93 ? 30.540 -25.839 41.680 1.000 21.909 86 ASP A CA 1
ATOM 663 C C . ASP A 1 93 ? 29.049 -26.187 41.710 1.000 23.983 86 ASP A C 1
ATOM 664 O O . ASP A 1 93 ? 28.202 -25.329 41.941 1.000 25.479 86 ASP A O 1
ATOM 669 N N . THR A 1 94 ? 28.728 -27.474 41.541 1.000 21.222 87 THR A N 1
ATOM 670 C CA . THR A 1 94 ? 27.363 -27.960 41.482 1.000 19.777 87 THR A CA 1
ATOM 671 C C . THR A 1 94 ? 26.592 -27.868 42.807 1.000 20.278 87 THR A C 1
ATOM 672 O O . THR A 1 94 ? 25.360 -28.078 42.815 1.000 20.854 87 THR A O 1
ATOM 676 N N . SER A 1 95 ? 27.266 -27.600 43.937 1.000 20.076 88 SER A N 1
ATOM 677 C CA . SER A 1 95 ? 26.561 -27.405 45.201 1.000 20.831 88 SER A CA 1
ATOM 678 C C . SER A 1 95 ? 25.907 -26.020 45.224 1.000 21.011 88 SER A C 1
ATOM 679 O O . SER A 1 95 ? 25.211 -25.745 46.179 1.000 20.763 88 SER A O 1
ATOM 682 N N . ILE A 1 96 ? 26.114 -25.148 44.203 1.000 18.606 89 ILE A N 1
ATOM 683 C CA . ILE A 1 96 ? 25.343 -23.902 44.113 1.000 19.631 89 ILE A CA 1
ATOM 684 C C . ILE A 1 96 ? 24.229 -24.114 43.063 1.000 18.914 89 ILE A C 1
ATOM 685 O O . ILE A 1 96 ? 24.510 -24.672 41.993 1.000 21.155 89 ILE A O 1
ATOM 690 N N . ALA A 1 97 ? 22.962 -23.793 43.374 1.000 15.820 90 ALA A N 1
ATOM 691 C CA . ALA A 1 97 ? 21.860 -24.016 42.445 1.000 15.131 90 ALA A CA 1
ATOM 692 C C . ALA A 1 97 ? 21.988 -23.127 41.206 1.000 17.821 90 ALA A C 1
ATOM 693 O O . ALA A 1 97 ? 22.590 -22.019 41.258 1.000 20.831 90 ALA A O 1
ATOM 695 N N . THR A 1 98 ? 21.413 -23.608 40.082 1.000 18.514 91 THR A N 1
ATOM 696 C CA . THR A 1 98 ? 21.434 -22.920 38.789 1.000 19.146 91 THR A CA 1
ATOM 697 C C . THR A 1 98 ? 20.659 -21.609 38.885 1.000 19.466 91 THR A C 1
ATOM 698 O O . THR A 1 98 ? 21.153 -20.582 38.386 1.000 19.454 91 THR A O 1
ATOM 702 N N . GLN A 1 99 ? 19.449 -21.684 39.491 1.000 20.021 92 GLN A N 1
ATOM 703 C CA . GLN A 1 99 ? 18.558 -20.537 39.659 1.000 21.252 92 GLN A CA 1
ATOM 704 C C . GLN A 1 99 ? 18.630 -19.887 41.053 1.000 22.751 92 GLN A C 1
ATOM 705 O O . GLN A 1 99 ? 18.906 -20.544 42.045 1.000 23.707 92 GLN A O 1
ATOM 711 N N . GLY A 1 100 ? 18.379 -18.575 41.129 1.000 22.616 93 GLY A N 1
ATOM 712 C CA . GLY A 1 100 ? 18.310 -17.971 42.455 1.000 21.432 93 GLY A CA 1
ATOM 713 C C . GLY A 1 100 ? 19.385 -16.909 42.680 1.000 24.895 93 GLY A C 1
ATOM 714 O O . GLY A 1 100 ? 20.416 -16.865 41.956 1.000 20.890 93 GLY A O 1
ATOM 715 N N . VAL A 1 101 ? 19.103 -16.032 43.674 1.000 20.603 94 VAL A N 1
ATOM 716 C CA . VAL A 1 101 ? 20.045 -14.972 44.013 1.000 19.783 94 VAL A CA 1
ATOM 717 C C . VAL A 1 101 ? 21.109 -15.617 44.903 1.000 21.023 94 VAL A C 1
ATOM 718 O O . VAL A 1 101 ? 20.956 -15.707 46.125 1.000 19.602 94 VAL A O 1
ATOM 722 N N . ASN A 1 102 ? 22.192 -16.086 44.282 1.000 19.577 95 ASN A N 1
ATOM 723 C CA . ASN A 1 102 ? 23.189 -16.926 44.927 1.000 16.264 95 ASN A CA 1
ATOM 724 C C . ASN A 1 102 ? 24.465 -16.787 44.110 1.000 16.704 95 ASN A C 1
ATOM 725 O O . ASN A 1 102 ? 24.499 -16.053 43.113 1.000 17.579 95 ASN A O 1
ATOM 730 N N . GLY A 1 103 ? 25.517 -17.509 44.498 1.000 14.280 96 GLY A N 1
ATOM 731 C CA . GLY A 1 103 ? 26.791 -17.311 43.851 1.000 15.246 96 GLY A CA 1
ATOM 732 C C . GLY A 1 103 ? 26.851 -17.680 42.362 1.000 15.857 96 GLY A C 1
ATOM 733 O O . GLY A 1 103 ? 27.920 -17.517 41.778 1.000 17.040 96 GLY A O 1
ATOM 734 N N . ASN A 1 104 ? 25.773 -18.254 41.790 1.000 17.503 97 ASN A N 1
ATOM 735 C CA . ASN A 1 104 ? 25.755 -18.639 40.365 1.000 16.771 97 ASN A CA 1
ATOM 736 C C . ASN A 1 104 ? 25.293 -17.489 39.448 1.000 18.593 97 ASN A C 1
ATOM 737 O O . ASN A 1 104 ? 25.534 -17.510 38.212 1.000 17.828 97 ASN A O 1
ATOM 742 N N . ASN A 1 105 ? 24.635 -16.480 40.047 1.000 16.258 98 ASN A N 1
ATOM 743 C CA . ASN A 1 105 ? 23.916 -15.466 39.281 1.000 16.897 98 ASN A CA 1
ATOM 744 C C . ASN A 1 105 ? 24.291 -14.090 39.821 1.000 20.042 98 ASN A C 1
ATOM 745 O O . ASN A 1 105 ? 24.770 -13.992 40.956 1.000 20.657 98 ASN A O 1
ATOM 750 N N . TRP A 1 106 ? 24.028 -13.039 39.013 1.000 17.577 99 TRP A N 1
ATOM 751 C CA . TRP A 1 106 ? 24.268 -11.666 39.403 1.000 17.641 99 TRP A CA 1
ATOM 752 C C . TRP A 1 106 ? 22.939 -10.897 39.538 1.000 18.922 99 TRP A C 1
ATOM 753 O O . TRP A 1 106 ? 21.858 -11.451 39.290 1.000 18.609 99 TRP A O 1
ATOM 764 N N . VAL A 1 107 ? 23.058 -9.646 40.006 1.000 17.552 100 VAL A N 1
ATOM 765 C CA . VAL A 1 107 ? 21.947 -8.759 40.338 1.000 17.502 100 VAL A CA 1
ATOM 766 C C . VAL A 1 107 ? 22.414 -7.379 39.879 1.000 17.399 100 VAL A C 1
ATOM 767 O O . VAL A 1 107 ? 23.627 -7.135 39.834 1.000 19.427 100 VAL A O 1
ATOM 771 N N . PHE A 1 108 ? 21.471 -6.523 39.499 1.000 18.489 101 PHE A N 1
ATOM 772 C CA . PHE A 1 108 ? 21.797 -5.143 39.149 1.000 21.197 101 PHE A CA 1
ATOM 773 C C . PHE A 1 108 ? 22.272 -4.415 40.415 1.000 19.958 101 PHE A C 1
ATOM 774 O O . PHE A 1 108 ? 21.792 -4.702 41.500 1.000 21.505 101 PHE A O 1
ATOM 782 N N . GLY A 1 109 ? 23.221 -3.474 40.282 1.000 21.127 102 GLY A N 1
ATOM 783 C CA . GLY A 1 109 ? 23.745 -2.743 41.443 1.000 25.150 102 GLY A CA 1
ATOM 784 C C . GLY A 1 109 ? 22.677 -1.947 42.218 1.000 23.225 102 GLY A C 1
ATOM 785 O O . GLY A 1 109 ? 22.941 -1.505 43.303 1.000 19.798 102 GLY A O 1
ATOM 786 N N . SER A 1 110 ? 21.495 -1.771 41.624 1.000 20.477 103 SER A N 1
ATOM 787 C CA . SER A 1 110 ? 20.364 -1.048 42.167 1.000 21.936 103 SER A CA 1
ATOM 788 C C . SER A 1 110 ? 19.575 -1.938 43.117 1.000 24.321 103 SER A C 1
ATOM 789 O O . SER A 1 110 ? 18.612 -1.451 43.724 1.000 22.716 103 SER A O 1
ATOM 792 N N . ALA A 1 111 ? 19.914 -3.250 43.174 1.000 20.919 104 ALA A N 1
ATOM 793 C CA . ALA A 1 111 ? 19.144 -4.151 44.021 1.000 23.427 104 ALA A CA 1
ATOM 794 C C . ALA A 1 111 ? 19.511 -3.890 45.484 1.000 24.187 104 ALA A C 1
ATOM 795 O O . ALA A 1 111 ? 20.605 -3.355 45.740 1.000 22.355 104 ALA A O 1
ATOM 797 N N . PRO A 1 112 ? 18.709 -4.342 46.498 1.000 25.308 105 PRO A N 1
ATOM 798 C CA . PRO A 1 112 ? 19.148 -4.227 47.912 1.000 24.735 105 PRO A CA 1
ATOM 799 C C . PRO A 1 112 ? 20.495 -4.852 48.343 1.000 26.858 105 PRO A C 1
ATOM 800 O O . PRO A 1 112 ? 20.975 -5.815 47.721 1.000 24.121 105 PRO A O 1
ATOM 804 N N . ALA A 1 113 ? 21.090 -4.359 49.451 1.000 23.998 106 ALA A N 1
ATOM 805 C CA . ALA A 1 113 ? 22.395 -4.844 49.902 1.000 27.168 106 ALA A CA 1
ATOM 806 C C . ALA A 1 113 ? 22.376 -6.352 50.076 1.000 28.046 106 ALA A C 1
ATOM 807 O O . ALA A 1 113 ? 23.354 -6.986 49.692 1.000 24.712 106 ALA A O 1
ATOM 809 N N . SER A 1 114 ? 21.253 -6.871 50.581 1.000 24.344 107 SER A N 1
ATOM 810 C CA . SER A 1 114 ? 21.108 -8.291 50.839 1.000 32.533 107 SER A CA 1
ATOM 811 C C . SER A 1 114 ? 21.312 -9.106 49.533 1.000 37.784 107 SER A C 1
ATOM 812 O O . SER A 1 114 ? 22.102 -10.095 49.513 1.000 28.619 107 SER A O 1
ATOM 815 N N . ALA A 1 115 ? 20.650 -8.627 48.447 1.000 28.593 108 ALA A N 1
ATOM 816 C CA . ALA A 1 115 ? 20.655 -9.321 47.162 1.000 30.689 108 ALA A CA 1
ATOM 817 C C . ALA A 1 115 ? 22.066 -9.245 46.603 1.000 27.101 108 ALA A C 1
ATOM 818 O O . ALA A 1 115 ? 22.602 -10.265 46.195 1.000 29.217 108 ALA A O 1
ATOM 820 N N . ARG A 1 116 ? 22.704 -8.068 46.753 1.000 24.389 109 ARG A N 1
ATOM 821 C CA . ARG A 1 116 ? 24.067 -7.817 46.303 1.000 25.469 109 ARG A CA 1
ATOM 822 C C . ARG A 1 116 ? 25.135 -8.690 46.977 1.000 29.788 109 ARG A C 1
ATOM 823 O O . ARG A 1 116 ? 26.055 -9.173 46.292 1.000 25.059 109 ARG A O 1
ATOM 831 N N . GLU A 1 117 ? 25.039 -8.885 48.309 1.000 32.409 110 GLU A N 1
ATOM 832 C CA . GLU A 1 117 ? 26.089 -9.620 49.032 1.000 35.355 110 GLU A CA 1
ATOM 833 C C . GLU A 1 117 ? 25.943 -11.134 48.795 1.000 28.815 110 GLU A C 1
ATOM 834 O O . GLU A 1 117 ? 26.979 -11.781 48.822 1.000 30.202 110 GLU A O 1
ATOM 840 N N . ALA A 1 118 ? 24.699 -11.671 48.628 1.000 23.542 111 ALA A N 1
ATOM 841 C CA . ALA A 1 118 ? 24.370 -13.073 48.342 1.000 27.722 111 ALA A CA 1
ATOM 842 C C . ALA A 1 118 ? 24.751 -13.496 46.903 1.000 27.467 111 ALA A C 1
ATOM 843 O O . ALA A 1 118 ? 25.104 -14.649 46.678 1.000 27.344 111 ALA A O 1
ATOM 845 N N . ALA A 1 119 ? 24.728 -12.557 45.946 1.000 22.926 112 ALA A N 1
ATOM 846 C CA . ALA A 1 119 ? 24.832 -12.835 44.524 1.000 24.769 112 ALA A CA 1
ATOM 847 C C . ALA A 1 119 ? 26.285 -13.161 44.134 1.000 25.168 112 ALA A C 1
ATOM 848 O O . ALA A 1 119 ? 27.239 -12.842 44.857 1.000 27.529 112 ALA A O 1
ATOM 850 N N . GLY A 1 120 ? 26.450 -13.836 42.997 1.000 19.080 113 GLY A N 1
ATOM 851 C CA . GLY A 1 120 ? 27.756 -14.182 42.459 1.000 20.699 113 GLY A CA 1
ATOM 852 C C . GLY A 1 120 ? 28.445 -12.979 41.856 1.000 20.581 113 GLY A C 1
ATOM 853 O O . GLY A 1 120 ? 29.656 -12.968 41.717 1.0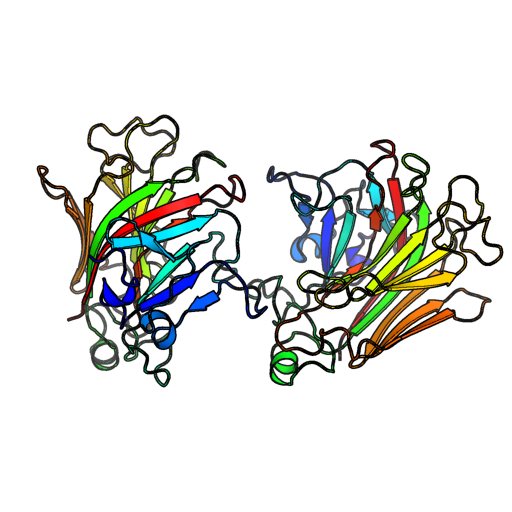00 27.699 113 GLY A O 1
ATOM 854 N N . GLY A 1 121 ? 27.675 -11.968 41.512 1.000 18.237 114 GLY A N 1
ATOM 855 C CA . GLY A 1 121 ? 28.250 -10.733 41.009 1.000 20.817 114 GLY A CA 1
ATOM 856 C C . GLY A 1 121 ? 27.239 -9.597 41.079 1.000 20.732 114 GLY A C 1
ATOM 857 O O . GLY A 1 121 ? 26.030 -9.818 41.296 1.000 24.208 114 GLY A O 1
ATOM 858 N N . VAL A 1 122 ? 27.757 -8.371 40.912 1.000 21.179 115 VAL A N 1
ATOM 859 C CA . VAL A 1 122 ? 26.910 -7.196 40.941 1.000 18.024 115 VAL A CA 1
ATOM 860 C C . VAL A 1 122 ? 27.161 -6.403 39.650 1.000 18.297 115 VAL A C 1
ATOM 861 O O . VAL A 1 122 ? 28.324 -6.185 39.296 1.000 19.750 115 VAL A O 1
ATOM 865 N N . ASP A 1 123 ? 26.083 -5.980 38.945 1.000 16.755 116 ASP A N 1
ATOM 866 C CA . ASP A 1 123 ? 26.222 -5.352 37.627 1.000 15.926 116 ASP A CA 1
ATOM 867 C C . ASP A 1 123 ? 26.825 -6.351 36.661 1.000 16.580 116 ASP A C 1
ATOM 868 O O . ASP A 1 123 ? 27.173 -7.462 37.050 1.000 16.863 116 ASP A O 1
ATOM 873 N N . GLY A 1 124 ? 27.010 -5.966 35.391 1.000 16.575 117 GLY A N 1
ATOM 874 C CA . GLY A 1 124 ? 27.611 -6.928 34.483 1.000 13.399 117 GLY A CA 1
ATOM 875 C C . GLY A 1 124 ? 27.971 -6.259 33.180 1.000 13.174 117 GLY A C 1
ATOM 876 O O . GLY A 1 124 ? 27.423 -5.190 32.895 1.000 13.011 117 GLY A O 1
ATOM 877 N N . VAL A 1 125 ? 28.923 -6.874 32.455 1.000 12.596 118 VAL A N 1
ATOM 878 C CA . VAL A 1 125 ? 29.389 -6.514 31.121 1.000 13.851 118 VAL A CA 1
ATOM 879 C C . VAL A 1 125 ? 29.568 -7.814 30.321 1.000 15.697 118 VAL A C 1
ATOM 880 O O . VAL A 1 125 ? 30.319 -8.699 30.762 1.000 16.313 118 VAL A O 1
ATOM 884 N N . LEU A 1 126 ? 28.851 -7.957 29.187 1.000 14.761 119 LEU A N 1
ATOM 885 C CA . LEU A 1 126 ? 29.057 -9.041 28.239 1.000 16.370 119 LEU A CA 1
ATOM 886 C C . LEU A 1 126 ? 29.618 -8.404 26.956 1.000 18.221 119 LEU A C 1
ATOM 887 O O . LEU A 1 126 ? 29.036 -7.443 26.443 1.000 15.760 119 LEU A O 1
ATOM 892 N N . ARG A 1 127 ? 30.780 -8.900 26.496 1.000 15.694 120 ARG A N 1
ATOM 893 C CA . ARG A 1 127 ? 31.420 -8.446 25.275 1.000 17.931 120 ARG A CA 1
ATOM 894 C C . ARG A 1 127 ? 31.545 -9.633 24.341 1.000 16.681 120 ARG A C 1
ATOM 895 O O . ARG A 1 127 ? 31.953 -10.710 24.779 1.000 17.707 120 ARG A O 1
ATOM 903 N N . ALA A 1 128 ? 31.250 -9.417 23.064 1.000 16.150 121 ALA A N 1
ATOM 904 C CA . ALA A 1 128 ? 31.453 -10.479 22.088 1.000 14.697 121 ALA A CA 1
ATOM 905 C C . ALA A 1 128 ? 31.883 -9.879 20.753 1.000 14.339 121 ALA A C 1
ATOM 906 O O . ALA A 1 128 ? 31.529 -8.751 20.402 1.000 13.534 121 ALA A O 1
ATOM 908 N N . THR A 1 129 ? 32.650 -10.676 19.999 1.000 15.350 122 THR A N 1
ATOM 909 C CA . THR A 1 129 ? 32.929 -10.429 18.574 1.000 16.341 122 THR A CA 1
ATOM 910 C C . THR A 1 129 ? 32.400 -11.623 17.783 1.000 15.058 122 THR A C 1
ATOM 911 O O . THR A 1 129 ? 32.669 -12.791 18.150 1.000 16.584 122 THR A O 1
ATOM 915 N N . LEU A 1 130 ? 31.740 -11.366 16.657 1.000 13.768 123 LEU A N 1
ATOM 916 C CA . LEU A 1 130 ? 30.988 -12.408 15.974 1.000 13.6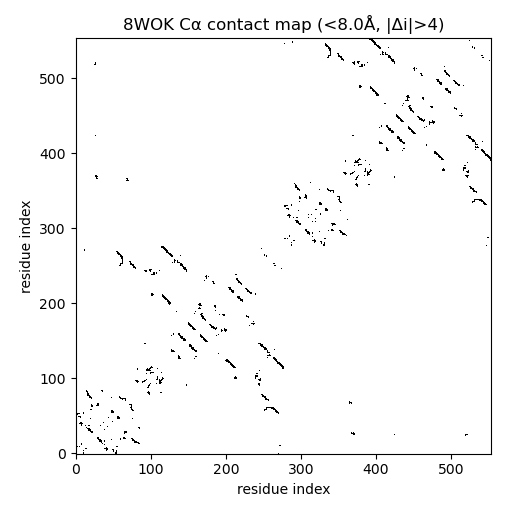16 123 LEU A CA 1
ATOM 917 C C . LEU A 1 130 ? 30.762 -12.026 14.490 1.000 15.027 123 LEU A C 1
ATOM 918 O O . LEU A 1 130 ? 30.927 -10.869 14.118 1.000 17.120 123 LEU A O 1
ATOM 923 N N . ALA A 1 131 ? 30.321 -13.002 13.661 1.000 14.101 124 ALA A N 1
ATOM 924 C CA . ALA A 1 131 ? 29.842 -12.902 12.287 1.000 13.148 124 ALA A CA 1
ATOM 925 C C . ALA A 1 131 ? 28.620 -13.809 12.193 1.000 14.596 124 ALA A C 1
ATOM 926 O O . ALA A 1 131 ? 28.669 -14.949 12.628 1.000 12.349 124 ALA A O 1
ATOM 928 N N . VAL A 1 132 ? 27.524 -13.290 11.627 1.000 15.026 125 VAL A N 1
ATOM 929 C CA . VAL A 1 132 ? 26.357 -14.121 11.417 1.000 14.258 125 VAL A CA 1
ATOM 930 C C . VAL A 1 132 ? 26.622 -14.736 10.051 1.000 15.741 125 VAL A C 1
ATOM 931 O O . VAL A 1 132 ? 26.901 -13.990 9.092 1.000 14.084 125 VAL A O 1
ATOM 935 N N . ASN A 1 133 ? 26.630 -16.070 10.020 1.000 14.013 126 ASN A N 1
ATOM 936 C CA . ASN A 1 133 ? 27.030 -16.796 8.830 1.000 13.934 126 ASN A CA 1
ATOM 937 C C . ASN A 1 133 ? 25.768 -17.099 8.009 1.000 14.334 126 ASN A C 1
ATOM 938 O O . ASN A 1 133 ? 25.816 -17.066 6.770 1.000 13.913 126 ASN A O 1
ATOM 943 N N . HIS A 1 134 ? 24.640 -17.334 8.712 1.000 14.295 127 HIS A N 1
ATOM 944 C CA . HIS A 1 134 ? 23.409 -17.768 8.073 1.000 15.782 127 HIS A CA 1
ATOM 945 C C . HIS A 1 134 ? 22.207 -17.481 8.976 1.000 15.317 127 HIS A C 1
ATOM 946 O O . HIS A 1 134 ? 22.304 -17.721 10.169 1.000 17.348 127 HIS A O 1
ATOM 953 N N . VAL A 1 135 ? 21.102 -16.951 8.421 1.000 13.431 128 VAL A N 1
ATOM 954 C CA . VAL A 1 135 ? 19.805 -16.831 9.109 1.000 13.469 128 VAL A CA 1
ATOM 955 C C . VAL A 1 135 ? 18.727 -17.590 8.310 1.000 11.264 128 VAL A C 1
ATOM 956 O O . VAL A 1 135 ? 18.898 -17.860 7.116 1.000 10.504 128 VAL A O 1
ATOM 960 N N . THR A 1 136 ? 17.574 -17.865 8.924 1.000 11.716 129 THR A N 1
ATOM 961 C CA . THR A 1 136 ? 16.477 -18.499 8.192 1.000 11.909 129 THR A CA 1
ATOM 962 C C . THR A 1 136 ? 16.001 -17.652 7.006 1.000 14.402 129 THR A C 1
ATOM 963 O O . THR A 1 136 ? 16.013 -16.421 7.052 1.000 16.836 129 THR A O 1
ATOM 967 N N . THR A 1 137 ? 15.657 -18.335 5.901 1.000 15.781 130 THR A N 1
ATOM 968 C CA . THR A 1 137 ? 15.129 -17.691 4.720 1.000 17.258 130 THR A CA 1
ATOM 969 C C . THR A 1 137 ? 13.712 -18.238 4.442 1.000 20.285 130 THR A C 1
ATOM 970 O O . THR A 1 137 ? 13.183 -17.963 3.343 1.000 19.424 130 THR A O 1
ATOM 974 N N . THR A 1 138 ? 13.132 -19.047 5.379 1.000 16.587 131 THR A N 1
ATOM 975 C CA . THR A 1 138 ? 11.884 -19.760 5.103 1.000 15.841 131 THR A CA 1
ATOM 976 C C . THR A 1 138 ? 10.903 -19.487 6.231 1.000 18.250 131 THR A C 1
ATOM 977 O O . THR A 1 138 ? 11.361 -19.096 7.304 1.000 19.233 131 THR A O 1
ATOM 981 N N . GLY A 1 139 ? 9.571 -19.663 5.991 1.000 15.840 132 GLY A N 1
ATOM 982 C CA . GLY A 1 139 ? 8.608 -19.481 7.069 1.000 15.261 132 GLY A CA 1
ATOM 983 C C . GLY A 1 139 ? 7.833 -18.160 6.954 1.000 20.002 132 GLY A C 1
ATOM 984 O O . GLY A 1 139 ? 7.735 -17.547 5.860 1.000 17.187 132 GLY A O 1
ATOM 985 N N . ASP A 1 140 ? 7.116 -17.843 8.048 1.000 19.387 133 ASP A N 1
ATOM 986 C CA . ASP A 1 140 ? 6.240 -16.680 8.070 1.000 19.822 133 ASP A CA 1
ATOM 987 C C . ASP A 1 140 ? 7.086 -15.432 7.854 1.000 19.602 133 ASP A C 1
ATOM 988 O O . ASP A 1 140 ? 8.268 -15.433 8.191 1.000 19.460 133 ASP A O 1
ATOM 993 N N . SER A 1 141 ? 6.461 -14.415 7.230 1.000 20.528 134 SER A N 1
ATOM 994 C CA . SER A 1 141 ? 7.062 -13.112 6.934 1.000 21.301 134 SER A CA 1
ATOM 995 C C . SER A 1 141 ? 7.518 -12.370 8.191 1.000 17.736 134 SER A C 1
ATOM 996 O O . SER A 1 141 ? 8.467 -11.591 8.096 1.000 19.579 134 SER A O 1
ATOM 999 N N . GLY A 1 142 ? 6.759 -12.482 9.308 1.000 15.999 135 GLY A N 1
ATOM 1000 C CA . GLY A 1 142 ? 7.122 -11.796 10.550 1.000 13.702 135 GLY A CA 1
ATOM 1001 C C . GLY A 1 142 ? 8.242 -12.518 11.319 1.000 12.380 135 GLY A C 1
ATOM 1002 O O . GLY A 1 142 ? 8.750 -11.947 12.280 1.000 13.046 135 GLY A O 1
ATOM 1003 N N . GLN A 1 143 ? 8.615 -13.776 10.953 1.000 11.924 136 GLN A N 1
ATOM 1004 C CA . GLN A 1 143 ? 9.643 -14.463 11.755 1.000 12.324 136 GLN A CA 1
ATOM 1005 C C . GLN A 1 143 ? 10.991 -14.526 11.034 1.000 12.575 136 GLN A C 1
ATOM 1006 O O . GLN A 1 143 ? 12.061 -14.566 11.652 1.000 13.233 136 GLN A O 1
ATOM 1012 N N . VAL A 1 144 ? 10.935 -14.624 9.698 1.000 13.311 137 VAL A N 1
ATOM 1013 C CA . VAL A 1 144 ? 12.059 -14.989 8.844 1.000 13.697 137 VAL A CA 1
ATOM 1014 C C . VAL A 1 144 ? 13.275 -14.112 9.177 1.000 13.463 137 VAL A C 1
ATOM 1015 O O . VAL A 1 144 ? 13.202 -12.864 9.299 1.000 16.424 137 VAL A O 1
ATOM 1019 N N . GLY A 1 145 ? 14.431 -14.771 9.292 1.000 12.955 138 GLY A N 1
ATOM 1020 C CA . GLY A 1 145 ? 15.702 -14.051 9.209 1.000 12.685 138 GLY A CA 1
ATOM 1021 C C . GLY A 1 145 ? 16.272 -13.637 10.567 1.000 12.826 138 GLY A C 1
ATOM 1022 O O . GLY A 1 145 ? 17.298 -12.962 10.542 1.000 15.553 138 GLY A O 1
ATOM 1023 N N . ARG A 1 146 ? 15.628 -13.997 11.706 1.000 11.238 139 ARG A N 1
ATOM 1024 C CA . ARG A 1 146 ? 15.906 -13.402 13.012 1.000 11.377 139 ARG A CA 1
ATOM 1025 C C . ARG A 1 146 ? 16.724 -14.358 13.897 1.000 10.577 139 ARG A C 1
ATOM 1026 O O . ARG A 1 146 ? 16.415 -15.535 14.047 1.000 11.821 139 ARG A O 1
ATOM 1034 N N . VAL A 1 147 ? 17.789 -13.855 14.518 1.000 11.829 140 VAL A N 1
ATOM 1035 C CA . VAL A 1 147 ? 18.517 -14.647 15.525 1.000 12.512 140 VAL A CA 1
ATOM 1036 C C . VAL A 1 147 ? 18.863 -13.704 16.685 1.000 12.024 140 VAL A C 1
ATOM 1037 O O . VAL A 1 147 ? 19.247 -12.557 16.446 1.000 12.485 140 VAL A O 1
ATOM 1041 N N . ILE A 1 148 ? 18.644 -14.168 17.914 1.000 10.527 141 ILE A N 1
ATOM 1042 C CA . ILE A 1 148 ? 19.141 -13.490 19.115 1.000 10.580 141 ILE A CA 1
ATOM 1043 C C . ILE A 1 148 ? 20.547 -14.041 19.445 1.000 9.546 141 ILE A C 1
ATOM 1044 O O . ILE A 1 148 ? 20.776 -15.289 19.500 1.000 8.838 141 ILE A O 1
ATOM 1049 N N . VAL A 1 149 ? 21.497 -13.095 19.576 1.000 10.663 142 VAL A N 1
ATOM 1050 C CA . VAL A 1 149 ? 22.932 -13.364 19.748 1.000 10.755 142 VAL A CA 1
ATOM 1051 C C . VAL A 1 149 ? 23.481 -12.986 21.134 1.000 10.989 142 VAL A C 1
ATOM 1052 O O . VAL A 1 149 ? 24.670 -13.243 21.479 1.000 11.181 142 VAL A O 1
ATOM 1056 N N . GLY A 1 150 ? 22.609 -12.413 21.979 1.000 10.304 143 GLY A N 1
ATOM 1057 C CA . GLY A 1 150 ? 23.089 -11.931 23.270 1.000 9.183 143 GLY A CA 1
ATOM 1058 C C . GLY A 1 150 ? 21.860 -11.665 24.110 1.000 9.271 143 GLY A C 1
ATOM 1059 O O . GLY A 1 150 ? 20.914 -11.106 23.566 1.000 10.460 143 GLY A O 1
ATOM 1060 N N . GLN A 1 151 ? 21.889 -12.002 25.411 1.000 9.129 144 GLN A N 1
ATOM 1061 C CA . GLN A 1 151 ? 20.722 -11.756 26.249 1.000 9.360 144 GLN A CA 1
ATOM 1062 C C . GLN A 1 151 ? 21.139 -11.407 27.650 1.000 10.622 144 GLN A C 1
ATOM 1063 O O . GLN A 1 151 ? 22.252 -11.776 28.089 1.000 10.325 144 GLN A O 1
ATOM 1069 N N . ILE A 1 152 ? 20.248 -10.639 28.319 1.000 11.462 145 ILE A N 1
ATOM 1070 C CA . ILE A 1 152 ? 20.221 -10.681 29.772 1.000 13.319 145 ILE A CA 1
ATOM 1071 C C . ILE A 1 152 ? 18.901 -11.341 30.125 1.000 13.323 145 ILE A C 1
ATOM 1072 O O . ILE A 1 152 ? 17.857 -10.805 29.733 1.000 11.864 145 ILE A O 1
ATOM 1077 N N . HIS A 1 153 ? 18.971 -12.484 30.822 1.000 12.967 146 HIS A N 1
ATOM 1078 C CA . HIS A 1 153 ? 17.775 -13.161 31.278 1.000 14.304 146 HIS A CA 1
ATOM 1079 C C . HIS A 1 153 ? 17.591 -13.046 32.804 1.000 17.862 146 HIS A C 1
ATOM 1080 O O . HIS A 1 153 ? 18.541 -13.217 33.545 1.000 20.361 146 HIS A O 1
ATOM 1087 N N . ALA A 1 154 ? 16.359 -12.841 33.325 1.000 18.374 147 ALA A N 1
ATOM 1088 C CA . ALA A 1 154 ? 16.137 -12.838 34.784 1.000 20.247 147 ALA A CA 1
ATOM 1089 C C . ALA A 1 154 ? 15.280 -14.055 35.172 1.000 20.939 147 ALA A C 1
ATOM 1090 O O . ALA A 1 154 ? 15.196 -15.011 34.404 1.000 22.111 147 ALA A O 1
ATOM 1092 N N . ASN A 1 155 ? 14.555 -13.992 36.299 1.000 20.224 148 ASN A N 1
ATOM 1093 C CA . ASN A 1 155 ? 13.846 -15.132 36.831 1.000 19.411 148 ASN A CA 1
ATOM 1094 C C . ASN A 1 155 ? 12.937 -15.667 35.736 1.000 19.431 148 ASN A C 1
ATOM 1095 O O . ASN A 1 155 ? 13.049 -16.831 35.367 1.000 22.370 148 ASN A O 1
ATOM 1100 N N . ASN A 1 156 ? 12.087 -14.800 35.176 1.000 20.587 149 ASN A N 1
ATOM 1101 C CA . ASN A 1 156 ? 11.151 -15.190 34.136 1.000 22.261 149 ASN A CA 1
ATOM 1102 C C . ASN A 1 156 ? 11.082 -14.173 32.982 1.000 22.198 149 ASN A C 1
ATOM 1103 O O . ASN A 1 156 ? 10.258 -14.319 32.096 1.000 25.088 149 ASN A O 1
ATOM 1108 N N . ASP A 1 157 ? 11.743 -13.018 33.060 1.000 23.381 150 ASP A N 1
ATOM 1109 C CA . ASP A 1 157 ? 11.585 -12.025 32.000 1.000 22.425 150 ASP A CA 1
ATOM 1110 C C . ASP A 1 157 ? 12.982 -11.746 31.459 1.000 21.259 150 ASP A C 1
ATOM 1111 O O . ASP A 1 157 ? 13.967 -12.219 32.054 1.000 16.199 150 ASP A O 1
ATOM 1116 N N . GLU A 1 158 ? 13.036 -10.895 30.408 1.000 19.375 151 GLU A N 1
ATOM 1117 C CA . GLU A 1 158 ? 14.309 -10.659 29.743 1.000 24.116 151 GLU A CA 1
ATOM 1118 C C . GLU A 1 158 ? 14.668 -9.179 29.674 1.000 17.254 151 GLU A C 1
ATOM 1119 O O . GLU A 1 158 ? 14.238 -8.492 28.778 1.000 16.920 151 GLU A O 1
ATOM 1125 N N . PRO A 1 159 ? 15.561 -8.699 30.555 1.000 16.480 152 PRO A N 1
ATOM 1126 C CA . PRO A 1 159 ? 16.022 -7.314 30.524 1.000 14.854 152 PRO A CA 1
ATOM 1127 C C . PRO A 1 159 ? 16.660 -6.924 29.174 1.000 17.624 152 PRO A C 1
ATOM 1128 O O . PRO A 1 159 ? 16.609 -5.734 28.791 1.000 17.551 152 PRO A O 1
ATOM 1132 N N . LEU A 1 160 ? 17.247 -7.902 28.437 1.000 14.542 153 LEU A N 1
ATOM 1133 C CA . LEU A 1 160 ? 17.862 -7.618 27.132 1.000 15.001 153 LEU A CA 1
ATOM 1134 C C . LEU A 1 160 ? 17.726 -8.835 26.213 1.000 14.989 153 LEU A C 1
ATOM 1135 O O . LEU A 1 160 ? 18.028 -9.978 26.613 1.000 13.370 153 LEU A O 1
ATOM 1140 N N . ARG A 1 161 ? 17.197 -8.588 24.995 1.000 14.379 154 ARG A N 1
ATOM 1141 C CA . ARG A 1 161 ? 17.398 -9.585 23.942 1.000 13.986 154 ARG A CA 1
ATOM 1142 C C . ARG A 1 161 ? 18.058 -8.834 22.802 1.000 13.901 154 ARG A C 1
ATOM 1143 O O . ARG A 1 161 ? 17.517 -7.813 22.420 1.000 13.737 154 ARG A O 1
ATOM 1151 N N . LEU A 1 162 ? 19.230 -9.288 22.296 1.000 14.322 155 LEU A N 1
ATOM 1152 C CA . LEU A 1 162 ? 19.880 -8.555 21.190 1.000 12.493 155 LEU A CA 1
ATOM 1153 C C . LEU A 1 162 ? 19.657 -9.369 19.912 1.000 12.544 155 LEU A C 1
ATOM 1154 O O . LEU A 1 162 ? 20.054 -10.539 19.818 1.000 13.130 155 LEU A O 1
ATOM 1159 N N . TYR A 1 163 ? 19.018 -8.737 18.907 1.000 11.507 156 TYR A N 1
ATOM 1160 C CA . TYR A 1 163 ? 18.692 -9.416 17.655 1.000 11.365 156 TYR A CA 1
ATOM 1161 C C . TYR A 1 163 ? 19.555 -8.930 16.486 1.000 11.214 156 TYR A C 1
ATOM 1162 O O . TYR A 1 163 ? 19.882 -7.765 16.341 1.000 12.699 156 TYR A O 1
ATOM 1171 N N . TYR A 1 164 ? 19.862 -9.864 15.598 1.000 11.572 157 TYR A N 1
ATOM 1172 C CA . TYR A 1 164 ? 20.236 -9.609 14.225 1.000 13.526 157 TYR A CA 1
ATOM 1173 C C . TYR A 1 164 ? 19.110 -10.162 13.359 1.000 13.389 157 TYR A C 1
ATOM 1174 O O . TYR A 1 164 ? 18.635 -11.286 13.602 1.000 12.530 157 TYR A O 1
ATOM 1183 N N . ARG A 1 165 ? 18.689 -9.360 12.363 1.000 14.831 158 ARG A N 1
ATOM 1184 C CA . ARG A 1 165 ? 17.715 -9.838 11.401 1.000 12.293 158 ARG A CA 1
ATOM 1185 C C . ARG A 1 165 ? 18.149 -9.456 9.978 1.000 13.004 158 ARG A C 1
ATOM 1186 O O . ARG A 1 165 ? 18.380 -8.277 9.681 1.000 12.183 158 ARG A O 1
ATOM 1194 N N . LYS A 1 166 ? 18.161 -10.428 9.075 1.000 12.673 159 LYS A N 1
ATOM 1195 C CA . LYS A 1 166 ? 18.339 -10.129 7.648 1.000 14.050 159 LYS A CA 1
ATOM 1196 C C . LYS A 1 166 ? 17.184 -10.722 6.848 1.000 13.277 159 LYS A C 1
ATOM 1197 O O . LYS A 1 166 ? 16.943 -11.928 6.914 1.000 13.019 159 LYS A O 1
ATOM 1203 N N . LEU A 1 167 ? 16.532 -9.893 6.019 1.000 15.858 160 LEU A N 1
ATOM 1204 C CA . LEU A 1 167 ? 15.322 -10.318 5.310 1.000 16.204 160 LEU A CA 1
ATOM 1205 C C . LEU A 1 167 ? 15.800 -10.980 4.032 1.000 15.598 160 LEU A C 1
ATOM 1206 O O . LEU A 1 167 ? 16.855 -10.609 3.556 1.000 15.448 160 LEU A O 1
ATOM 1211 N N . PRO A 1 168 ? 14.992 -11.898 3.452 1.000 17.013 161 PRO A N 1
ATOM 1212 C CA . PRO A 1 168 ? 15.318 -12.587 2.190 1.000 20.023 161 PRO A CA 1
ATOM 1213 C C . PRO A 1 168 ? 15.854 -11.817 0.969 1.000 22.259 161 PRO A C 1
ATOM 1214 O O . PRO A 1 168 ? 16.827 -12.298 0.301 1.000 27.201 161 PRO A O 1
ATOM 1218 N N . GLY A 1 169 ? 15.241 -10.665 0.624 1.000 18.907 162 GLY A N 1
ATOM 1219 C CA . GLY A 1 169 ? 15.710 -10.081 -0.635 1.000 17.395 162 GLY A CA 1
ATOM 1220 C C . GLY A 1 169 ? 16.731 -8.962 -0.371 1.000 21.631 162 GLY A C 1
ATOM 1221 O O . GLY A 1 169 ? 16.883 -8.042 -1.174 1.000 19.846 162 GLY A O 1
ATOM 1222 N N . HIS A 1 170 ? 17.366 -8.972 0.822 1.000 20.229 163 HIS A N 1
ATOM 1223 C CA . HIS A 1 170 ? 18.236 -7.870 1.242 1.000 18.021 163 HIS A CA 1
ATOM 1224 C C . HIS A 1 170 ? 19.670 -8.379 1.277 1.000 15.743 163 HIS A C 1
ATOM 1225 O O . HIS A 1 170 ? 19.935 -9.494 1.665 1.000 19.720 163 HIS A O 1
ATOM 1232 N N . SER A 1 171 ? 20.613 -7.544 0.907 1.000 18.519 164 SER A N 1
ATOM 1233 C CA . SER A 1 171 ? 22.000 -7.921 0.994 1.000 16.332 164 SER A CA 1
ATOM 1234 C C . SER A 1 171 ? 22.543 -7.636 2.408 1.000 17.285 164 SER A C 1
ATOM 1235 O O . SER A 1 171 ? 23.564 -8.170 2.766 1.000 15.465 164 SER A O 1
ATOM 1238 N N . LYS A 1 172 ? 21.824 -6.856 3.267 1.000 17.640 165 LYS A N 1
ATOM 1239 C CA . LYS A 1 172 ? 22.362 -6.516 4.588 1.000 17.431 165 LYS A CA 1
ATOM 1240 C C . LYS A 1 172 ? 21.279 -6.659 5.654 1.000 16.753 165 LYS A C 1
ATOM 1241 O O . LYS A 1 172 ? 20.056 -6.655 5.370 1.000 13.681 165 LYS A O 1
ATOM 1247 N N . GLY A 1 173 ? 21.744 -6.789 6.911 1.000 14.823 166 GLY A N 1
ATOM 1248 C CA . GLY A 1 173 ? 20.842 -7.056 8.027 1.000 14.457 166 GLY A CA 1
ATOM 1249 C C . GLY A 1 173 ? 20.866 -5.965 9.091 1.000 14.469 166 GLY A C 1
ATOM 1250 O O . GLY A 1 173 ? 21.781 -5.122 9.142 1.000 17.359 166 GLY A O 1
ATOM 1251 N N . SER A 1 174 ? 19.863 -6.022 9.955 1.000 12.986 167 SER A N 1
ATOM 1252 C CA . SER A 1 174 ? 19.591 -5.021 10.966 1.000 13.794 167 SER A CA 1
ATOM 1253 C C . SER A 1 174 ? 20.026 -5.528 12.343 1.000 14.269 167 SER A C 1
ATOM 1254 O O . SER A 1 174 ? 20.064 -6.718 12.549 1.000 11.590 167 SER A O 1
ATOM 1257 N N . VAL A 1 175 ? 20.193 -4.602 13.318 1.000 13.928 168 VAL A N 1
ATOM 1258 C CA . VAL A 1 175 ? 20.481 -4.966 14.692 1.000 12.581 168 VAL A CA 1
ATOM 1259 C C . VAL A 1 175 ? 19.482 -4.153 15.528 1.000 14.820 168 VAL A C 1
ATOM 1260 O O . VAL A 1 175 ? 19.422 -2.942 15.363 1.000 13.597 168 VAL A O 1
ATOM 1264 N N . TYR A 1 176 ? 18.766 -4.799 16.493 1.000 14.385 169 TYR A N 1
ATOM 1265 C CA . TYR A 1 176 ? 17.833 -4.118 17.395 1.000 13.439 169 TYR A CA 1
ATOM 1266 C C . TYR A 1 176 ? 17.740 -4.848 18.715 1.000 13.141 169 TYR A C 1
ATOM 1267 O O . TYR A 1 176 ? 18.145 -6.016 18.796 1.000 14.464 169 TYR A O 1
ATOM 1276 N N . ILE A 1 177 ? 17.178 -4.174 19.747 1.000 13.427 170 ILE A N 1
ATOM 1277 C CA . ILE A 1 177 ? 17.058 -4.793 21.071 1.000 14.866 170 ILE A CA 1
ATOM 1278 C C . ILE A 1 177 ? 15.619 -4.749 21.590 1.000 15.490 170 ILE A C 1
ATOM 1279 O O . ILE A 1 177 ? 14.841 -3.870 21.189 1.000 15.869 170 ILE A O 1
ATOM 1284 N N . ALA A 1 178 ? 15.274 -5.721 22.460 1.000 14.618 171 ALA A N 1
ATOM 1285 C CA . ALA A 1 178 ? 14.088 -5.657 23.314 1.000 14.531 171 ALA A CA 1
ATOM 1286 C C . ALA A 1 178 ? 14.558 -5.527 24.753 1.000 15.696 171 ALA A C 1
ATOM 1287 O O . ALA A 1 178 ? 15.525 -6.204 25.123 1.000 15.290 171 ALA A O 1
ATOM 1289 N N . HIS A 1 179 ? 13.877 -4.656 25.532 1.000 14.451 172 HIS A N 1
ATOM 1290 C CA . HIS A 1 179 ? 13.895 -4.672 26.989 1.000 13.669 172 HIS A CA 1
ATOM 1291 C C . HIS A 1 179 ? 12.528 -5.090 27.524 1.000 15.657 172 HIS A C 1
ATOM 1292 O O . HIS A 1 179 ? 11.538 -4.423 27.165 1.000 15.396 172 HIS A O 1
ATOM 1299 N N . GLU A 1 180 ? 12.472 -6.176 28.358 1.000 14.799 173 GLU A N 1
ATOM 1300 C CA . GLU A 1 180 ? 11.207 -6.577 28.907 1.000 15.334 173 GLU A CA 1
ATOM 1301 C C . GLU A 1 180 ? 11.210 -6.325 30.424 1.000 18.033 173 GLU A C 1
ATOM 1302 O O . GLU A 1 180 ? 12.051 -6.883 31.132 1.000 13.287 173 GLU A O 1
ATOM 1308 N N . PRO A 1 181 ? 10.334 -5.430 30.972 1.000 14.710 174 PRO A N 1
ATOM 1309 C CA . PRO A 1 181 ? 10.393 -5.132 32.412 1.000 18.218 174 PRO A CA 1
ATOM 1310 C C . PRO A 1 181 ? 10.029 -6.397 33.179 1.000 16.409 174 PRO A C 1
ATOM 1311 O O . PRO A 1 181 ? 9.477 -7.316 32.558 1.000 18.621 174 PRO A O 1
ATOM 1315 N N . ASN A 1 182 ? 10.259 -6.389 34.502 1.000 17.955 175 ASN A N 1
ATOM 1316 C CA . ASN A 1 182 ? 9.784 -7.450 35.416 1.000 19.625 175 ASN A CA 1
ATOM 1317 C C . ASN A 1 182 ? 8.259 -7.513 35.364 1.000 22.781 175 ASN A C 1
ATOM 1318 O O . ASN A 1 182 ? 7.621 -6.548 35.759 1.000 21.467 175 ASN A O 1
ATOM 1323 N N . GLY A 1 183 ? 7.666 -8.572 34.760 1.000 25.333 176 GLY A N 1
ATOM 1324 C CA . GLY A 1 183 ? 6.218 -8.671 34.694 1.000 22.037 176 GLY A CA 1
ATOM 1325 C C . GLY A 1 183 ? 5.652 -7.696 33.664 1.000 24.929 176 GLY A C 1
ATOM 1326 O O . GLY A 1 183 ? 4.435 -7.472 33.646 1.000 26.685 176 GLY A O 1
ATOM 1327 N N . GLY A 1 184 ? 6.515 -7.099 32.801 1.000 22.394 177 GLY A N 1
ATOM 1328 C CA . GLY A 1 184 ? 6.017 -6.020 31.933 1.000 19.154 177 GLY A CA 1
ATOM 1329 C C . GLY A 1 184 ? 6.029 -6.494 30.473 1.000 19.971 177 GLY A C 1
ATOM 1330 O O . GLY A 1 184 ? 6.149 -7.689 30.214 1.000 21.861 177 GLY A O 1
ATOM 1331 N N . SER A 1 185 ? 5.951 -5.585 29.507 1.000 20.806 178 SER A N 1
ATOM 1332 C CA . SER A 1 185 ? 6.009 -6.029 28.118 1.000 22.514 178 SER A CA 1
ATOM 1333 C C . SER A 1 185 ? 7.138 -5.319 27.361 1.000 24.214 178 SER A C 1
ATOM 1334 O O . SER A 1 185 ? 7.568 -4.231 27.772 1.000 17.681 178 SER A O 1
ATOM 1337 N N . ASP A 1 186 ? 7.659 -6.009 26.305 1.000 20.493 179 ASP A N 1
ATOM 1338 C CA . ASP A 1 186 ? 8.789 -5.603 25.495 1.000 17.211 179 ASP A CA 1
ATOM 1339 C C . ASP A 1 186 ? 8.682 -4.139 25.055 1.000 18.588 179 ASP A C 1
ATOM 1340 O O . ASP A 1 186 ? 7.632 -3.764 24.555 1.000 15.806 179 ASP A O 1
ATOM 1345 N N . SER A 1 187 ? 9.748 -3.332 25.289 1.000 18.060 180 SER A N 1
ATOM 1346 C CA . SER A 1 187 ? 10.033 -2.123 24.538 1.000 17.845 180 SER A CA 1
ATOM 1347 C C . SER A 1 187 ? 11.101 -2.413 23.479 1.000 18.797 180 SER A C 1
ATOM 1348 O O . SER A 1 187 ? 12.041 -3.188 23.717 1.000 17.425 180 SER A O 1
ATOM 1351 N N . TRP A 1 188 ? 10.962 -1.773 22.312 1.000 15.369 181 TRP A N 1
ATOM 1352 C CA . TRP A 1 188 ? 11.841 -2.101 21.205 1.000 16.255 181 TRP A CA 1
ATOM 1353 C C . TRP A 1 188 ? 12.675 -0.881 20.850 1.000 16.172 181 TRP A C 1
ATOM 1354 O O . TRP A 1 188 ? 12.171 0.257 20.935 1.000 17.003 181 TRP A O 1
ATOM 1365 N N . TYR A 1 189 ? 13.941 -1.128 20.446 1.000 15.470 182 TYR A N 1
ATOM 1366 C CA . TYR A 1 189 ? 14.888 -0.091 20.051 1.000 15.564 182 TYR A CA 1
ATOM 1367 C C . TYR A 1 189 ? 15.685 -0.600 18.840 1.000 16.849 182 TYR A C 1
ATOM 1368 O O . TYR A 1 189 ? 16.529 -1.478 19.004 1.000 17.904 182 TYR A O 1
ATOM 1377 N N . ASP A 1 190 ? 15.491 -0.008 17.655 1.000 17.440 183 ASP A N 1
ATOM 1378 C CA . ASP A 1 190 ? 16.319 -0.259 16.471 1.000 16.746 183 ASP A CA 1
ATOM 1379 C C . ASP A 1 190 ? 17.667 0.406 16.640 1.000 16.674 183 ASP A C 1
ATOM 1380 O O . ASP A 1 190 ? 17.713 1.573 16.988 1.000 18.634 183 ASP A O 1
ATOM 1385 N N . MET A 1 191 ? 18.753 -0.318 16.326 1.000 15.232 184 MET A N 1
ATOM 1386 C CA . MET A 1 191 ? 20.067 0.292 16.522 1.000 14.898 184 MET A CA 1
ATOM 1387 C C . MET A 1 191 ? 20.692 0.586 15.154 1.000 14.073 184 MET A C 1
ATOM 1388 O O . MET A 1 191 ? 21.253 1.666 14.955 1.000 16.725 184 MET A O 1
ATOM 1393 N N . ILE A 1 192 ? 20.737 -0.435 14.301 1.000 13.951 185 ILE A N 1
ATOM 1394 C CA . ILE A 1 192 ? 21.192 -0.374 12.930 1.000 16.242 185 ILE A CA 1
ATOM 1395 C C . ILE A 1 192 ? 20.067 -0.912 12.033 1.000 17.668 185 ILE A C 1
ATOM 1396 O O . ILE A 1 192 ? 19.650 -2.062 12.226 1.000 20.553 185 ILE A O 1
ATOM 1401 N N . GLY A 1 193 ? 19.595 -0.101 11.056 1.000 14.600 186 GLY A N 1
ATOM 1402 C CA . GLY A 1 193 ? 18.465 -0.518 10.226 1.000 14.044 186 GLY A CA 1
ATOM 1403 C C . GLY A 1 193 ? 17.155 -0.552 11.014 1.000 15.219 186 GLY A C 1
ATOM 1404 O O . GLY A 1 193 ? 16.866 0.348 11.776 1.000 16.241 186 GLY A O 1
ATOM 1405 N N . SER A 1 194 ? 16.380 -1.634 10.830 1.000 16.218 187 SER A N 1
ATOM 1406 C CA . SER A 1 194 ? 14.999 -1.725 11.270 1.000 14.494 187 SER A CA 1
ATOM 1407 C C . SER A 1 194 ? 14.591 -3.180 11.527 1.000 13.921 187 SER A C 1
ATOM 1408 O O . SER A 1 194 ? 14.880 -4.033 10.674 1.000 16.263 187 SER A O 1
ATOM 1411 N N . ARG A 1 195 ? 13.804 -3.427 12.602 1.000 13.003 188 ARG A N 1
ATOM 1412 C CA . ARG A 1 195 ? 13.263 -4.764 12.881 1.000 15.005 188 ARG A CA 1
ATOM 1413 C C . ARG A 1 195 ? 12.048 -5.114 12.013 1.000 17.334 188 ARG A C 1
ATOM 1414 O O . ARG A 1 195 ? 11.570 -6.271 12.003 1.000 16.014 188 ARG A O 1
ATOM 1422 N N . SER A 1 196 ? 11.541 -4.117 11.271 1.000 17.969 189 SER A N 1
ATOM 1423 C CA . SER A 1 196 ? 10.266 -4.287 10.580 1.000 19.572 189 SER A CA 1
ATOM 1424 C C . SER A 1 196 ? 10.413 -5.327 9.463 1.000 18.863 189 SER A C 1
ATOM 1425 O O . SER A 1 196 ? 11.423 -5.311 8.723 1.000 15.864 189 SER A O 1
ATOM 1428 N N . SER A 1 197 ? 9.348 -6.168 9.320 1.000 19.997 190 SER A N 1
ATOM 1429 C CA . SER A 1 197 ? 9.235 -7.229 8.313 1.000 20.013 190 SER A CA 1
ATOM 1430 C C . SER A 1 197 ? 9.078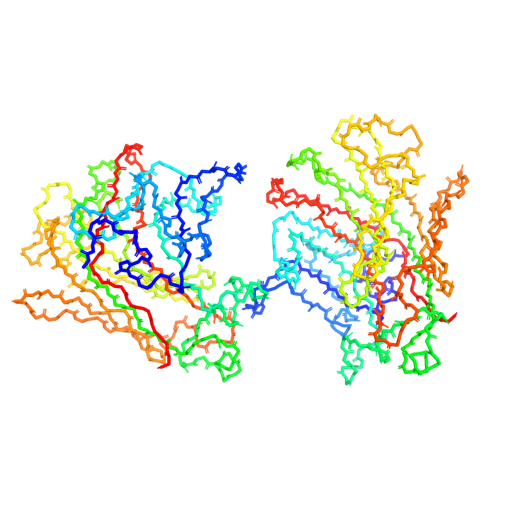 -6.658 6.905 1.000 21.069 190 SER A C 1
ATOM 1431 O O . SER A 1 197 ? 9.196 -7.401 5.933 1.000 24.280 190 SER A O 1
ATOM 1434 N N . SER A 1 198 ? 8.870 -5.337 6.822 1.000 20.979 191 SER A N 1
ATOM 1435 C CA . SER A 1 198 ? 8.768 -4.654 5.545 1.000 24.643 191 SER A CA 1
ATOM 1436 C C . SER A 1 198 ? 9.787 -3.513 5.427 1.000 23.523 191 SER A C 1
ATOM 1437 O O . SER A 1 198 ? 9.565 -2.612 4.657 1.000 24.004 191 SER A O 1
ATOM 1440 N N . ALA A 1 199 ? 10.882 -3.494 6.202 1.000 24.973 192 ALA A N 1
ATOM 1441 C CA . ALA A 1 199 ? 11.958 -2.497 6.028 1.000 20.802 192 ALA A CA 1
ATOM 1442 C C . ALA A 1 199 ? 12.638 -2.719 4.678 1.000 20.805 192 ALA A C 1
ATOM 1443 O O . ALA A 1 199 ? 12.655 -3.849 4.115 1.000 17.110 192 ALA A O 1
ATOM 1445 N N . SER A 1 200 ? 13.182 -1.633 4.119 1.000 18.936 193 SER A N 1
ATOM 1446 C CA . SER A 1 200 ? 14.023 -1.778 2.922 1.000 22.597 193 SER A CA 1
ATOM 1447 C C . SER A 1 200 ? 15.451 -2.164 3.322 1.000 19.869 193 SER A C 1
ATOM 1448 O O . SER A 1 200 ? 15.773 -2.101 4.485 1.000 19.415 193 SER A O 1
ATOM 1451 N N . ASP A 1 201 ? 16.301 -2.514 2.356 1.000 21.696 194 ASP A N 1
ATOM 1452 C CA . ASP A 1 201 ? 17.647 -3.006 2.571 1.000 22.016 194 ASP A CA 1
ATOM 1453 C C . ASP A 1 201 ? 18.477 -1.964 3.314 1.000 23.361 194 ASP A C 1
ATOM 1454 O O . ASP A 1 201 ? 18.710 -0.857 2.809 1.000 20.153 194 ASP A O 1
ATOM 1459 N N . PRO A 1 202 ? 18.931 -2.244 4.569 1.000 21.193 195 PRO A N 1
ATOM 1460 C CA . PRO A 1 202 ? 19.561 -1.160 5.356 1.000 19.517 195 PRO A CA 1
ATOM 1461 C C . PRO A 1 202 ? 20.940 -0.772 4.755 1.000 21.996 195 PRO A C 1
ATOM 1462 O O . PRO A 1 202 ? 21.841 -1.594 4.644 1.000 19.852 195 PRO A O 1
ATOM 1466 N N . SER A 1 203 ? 21.119 0.473 4.272 1.000 22.953 196 SER A N 1
ATOM 1467 C CA . SER A 1 203 ? 22.371 0.749 3.568 1.000 25.000 196 SER A CA 1
ATOM 1468 C C . SER A 1 203 ? 23.530 0.729 4.571 1.000 20.015 196 SER A C 1
ATOM 1469 O O . SER A 1 203 ? 24.587 0.357 4.154 1.000 21.543 196 SER A O 1
ATOM 1472 N N . ASP A 1 204 ? 23.309 1.011 5.875 1.000 18.076 197 ASP A N 1
ATOM 1473 C CA . ASP A 1 204 ? 24.348 0.913 6.914 1.000 19.718 197 ASP A CA 1
ATOM 1474 C C . ASP A 1 204 ? 24.332 -0.452 7.626 1.000 19.460 197 ASP A C 1
ATOM 1475 O O . ASP A 1 204 ? 24.956 -0.606 8.688 1.000 17.260 197 ASP A O 1
ATOM 1480 N N . GLY A 1 205 ? 23.642 -1.459 7.055 1.000 16.939 198 GLY A N 1
ATOM 1481 C CA . GLY A 1 205 ? 23.422 -2.676 7.832 1.000 18.166 198 GLY A CA 1
ATOM 1482 C C . GLY A 1 205 ? 24.632 -3.609 7.803 1.000 17.998 198 GLY A C 1
ATOM 1483 O O . GLY A 1 205 ? 25.693 -3.300 7.240 1.000 18.611 198 GLY A O 1
ATOM 1484 N N . ILE A 1 206 ? 24.443 -4.796 8.376 1.000 18.079 199 ILE A N 1
ATOM 1485 C CA . ILE A 1 206 ? 25.551 -5.721 8.556 1.000 16.143 199 ILE A CA 1
ATOM 1486 C C . ILE A 1 206 ? 25.287 -6.928 7.665 1.000 14.931 199 ILE A C 1
ATOM 1487 O O . ILE A 1 206 ? 24.246 -7.555 7.820 1.000 13.948 199 ILE A O 1
ATOM 1492 N N . ALA A 1 207 ? 26.231 -7.271 6.768 1.000 15.076 200 ALA A N 1
ATOM 1493 C CA . ALA A 1 207 ? 26.146 -8.434 5.899 1.000 14.745 200 ALA A CA 1
ATOM 1494 C C . ALA A 1 207 ? 26.356 -9.749 6.657 1.000 15.812 200 ALA A C 1
ATOM 1495 O O . ALA A 1 207 ? 26.881 -9.778 7.789 1.000 18.788 200 ALA A O 1
ATOM 1497 N N . LEU A 1 208 ? 25.962 -10.868 6.019 1.000 16.773 201 LEU A N 1
ATOM 1498 C CA . LEU A 1 208 ? 26.388 -12.186 6.461 1.000 16.434 201 LEU A CA 1
ATOM 1499 C C . LEU A 1 208 ? 27.942 -12.235 6.436 1.000 20.116 201 LEU A C 1
ATOM 1500 O O . LEU A 1 208 ? 28.585 -11.675 5.537 1.000 19.699 201 LEU A O 1
ATOM 1505 N N . ASP A 1 209 ? 28.566 -12.873 7.438 1.000 17.126 202 ASP A N 1
ATOM 1506 C CA . ASP A 1 209 ? 29.997 -13.098 7.420 1.000 17.576 202 ASP A CA 1
ATOM 1507 C C . ASP A 1 209 ? 30.757 -11.837 7.793 1.000 15.154 202 ASP A C 1
ATOM 1508 O O . ASP A 1 209 ? 31.928 -11.916 7.992 1.000 15.008 202 ASP A O 1
ATOM 1513 N N . GLU A 1 210 ? 30.090 -10.692 7.904 1.000 18.143 203 GLU A N 1
ATOM 1514 C CA . GLU A 1 210 ? 30.736 -9.447 8.317 1.000 16.628 203 GLU A CA 1
ATOM 1515 C C . GLU A 1 210 ? 31.030 -9.485 9.829 1.000 18.175 203 GLU A C 1
ATOM 1516 O O . GLU A 1 210 ? 30.082 -9.749 10.639 1.000 20.150 203 GLU A O 1
ATOM 1522 N N . VAL A 1 211 ? 32.291 -9.161 10.232 1.000 14.535 204 VAL A N 1
ATOM 1523 C CA . VAL A 1 211 ? 32.659 -9.235 11.643 1.000 15.550 204 VAL A CA 1
ATOM 1524 C C . VAL A 1 211 ? 32.195 -7.957 12.359 1.000 15.813 204 VAL A C 1
ATOM 1525 O O . VAL A 1 211 ? 32.478 -6.833 11.926 1.000 13.970 204 VAL A O 1
ATOM 1529 N N . TRP A 1 212 ? 31.570 -8.128 13.545 1.000 15.914 205 TRP A N 1
ATOM 1530 C CA . TRP A 1 212 ? 31.193 -6.993 14.373 1.000 13.227 205 TRP A CA 1
ATOM 1531 C C . TRP A 1 212 ? 31.290 -7.377 15.846 1.000 14.165 205 TRP A C 1
ATOM 1532 O O . TRP A 1 212 ? 31.475 -8.560 16.181 1.000 14.852 205 TRP A O 1
ATOM 1543 N N . SER A 1 213 ? 31.062 -6.389 16.728 1.000 12.465 206 SER A N 1
ATOM 1544 C CA . SER A 1 213 ? 31.200 -6.618 18.157 1.000 13.562 206 SER A CA 1
ATOM 1545 C C . SER A 1 213 ? 30.044 -5.978 18.902 1.000 15.649 206 SER A C 1
ATOM 1546 O O . SER A 1 213 ? 29.466 -4.982 18.432 1.000 15.820 206 SER A O 1
ATOM 1549 N N . TYR A 1 214 ? 29.674 -6.593 20.031 1.000 14.094 207 TYR A N 1
ATOM 1550 C CA . TYR A 1 214 ? 28.675 -5.961 20.854 1.000 14.376 207 TYR A CA 1
ATOM 1551 C C . TYR A 1 214 ? 29.175 -5.910 22.288 1.000 16.172 207 TYR A C 1
ATOM 1552 O O . TYR A 1 214 ? 30.080 -6.677 22.647 1.000 16.223 207 TYR A O 1
ATOM 1561 N N . GLU A 1 215 ? 28.606 -4.951 23.064 1.000 15.178 208 GLU A N 1
ATOM 1562 C CA . GLU A 1 215 ? 28.822 -4.884 24.503 1.000 14.516 208 GLU A CA 1
ATOM 1563 C C . GLU A 1 215 ? 27.473 -4.610 25.112 1.000 13.693 208 GLU A C 1
ATOM 1564 O O . GLU A 1 215 ? 26.796 -3.688 24.666 1.000 13.479 208 GLU A O 1
ATOM 1570 N N . VAL A 1 216 ? 27.051 -5.498 26.023 1.000 13.784 209 VAL A N 1
ATOM 1571 C CA . VAL A 1 216 ? 25.880 -5.300 26.860 1.000 13.729 209 VAL A CA 1
ATOM 1572 C C . VAL A 1 216 ? 26.358 -5.002 28.288 1.000 13.223 209 VAL A C 1
ATOM 1573 O O . VAL A 1 216 ? 26.931 -5.870 28.931 1.000 12.185 209 VAL A O 1
ATOM 1577 N N . LYS A 1 217 ? 26.044 -3.804 28.840 1.000 15.568 210 LYS A N 1
ATOM 1578 C CA . LYS A 1 217 ? 26.495 -3.408 30.164 1.000 14.895 210 LYS A CA 1
ATOM 1579 C C . LYS A 1 217 ? 25.324 -2.878 31.012 1.000 18.584 210 LYS A C 1
ATOM 1580 O O . LYS A 1 217 ? 24.409 -2.175 30.548 1.000 14.750 210 LYS A O 1
ATOM 1586 N N . VAL A 1 218 ? 25.341 -3.305 32.285 1.000 16.836 211 VAL A N 1
ATOM 1587 C CA . VAL A 1 218 ? 24.449 -2.869 33.328 1.000 19.110 211 VAL A CA 1
ATOM 1588 C C . VAL A 1 218 ? 25.297 -2.220 34.430 1.000 18.436 211 VAL A C 1
ATOM 1589 O O . VAL A 1 218 ? 26.178 -2.861 35.010 1.000 20.165 211 VAL A O 1
ATOM 1593 N N . VAL A 1 219 ? 24.996 -0.957 34.732 1.000 21.123 212 VAL A N 1
ATOM 1594 C CA . VAL A 1 219 ? 25.417 -0.270 35.960 1.000 16.076 212 VAL A CA 1
ATOM 1595 C C . VAL A 1 219 ? 24.110 0.195 36.606 1.000 18.872 212 VAL A C 1
ATOM 1596 O O . VAL A 1 219 ? 23.346 0.967 35.982 1.000 16.124 212 VAL A O 1
ATOM 1600 N N . GLY A 1 220 ? 23.788 -0.382 37.794 1.000 17.879 213 GLY A N 1
ATOM 1601 C CA . GLY A 1 220 ? 22.559 0.003 38.484 1.000 15.743 213 GLY A CA 1
ATOM 1602 C C . GLY A 1 220 ? 21.338 -0.282 37.612 1.000 19.347 213 GLY A C 1
ATOM 1603 O O . GLY A 1 220 ? 21.162 -1.404 37.105 1.000 15.651 213 GLY A O 1
ATOM 1604 N N . ASN A 1 221 ? 20.450 0.725 37.445 1.000 17.530 214 ASN A N 1
ATOM 1605 C CA . ASN A 1 221 ? 19.308 0.553 36.544 1.000 17.296 214 ASN A CA 1
ATOM 1606 C C . ASN A 1 221 ? 19.588 1.093 35.128 1.000 18.235 214 ASN A C 1
ATOM 1607 O O . ASN A 1 221 ? 18.638 1.342 34.383 1.000 18.289 214 ASN A O 1
ATOM 1612 N N . THR A 1 222 ? 20.872 1.285 34.731 1.000 17.652 215 THR A N 1
ATOM 1613 C CA . THR A 1 222 ? 21.168 1.732 33.366 1.000 16.802 215 THR A CA 1
ATOM 1614 C C . THR A 1 222 ? 21.808 0.614 32.530 1.000 18.416 215 THR A C 1
ATOM 1615 O O . THR A 1 222 ? 22.945 0.147 32.806 1.000 18.017 215 THR A O 1
ATOM 1619 N N . LEU A 1 223 ? 21.105 0.262 31.438 1.000 18.618 216 LEU A N 1
ATOM 1620 C CA . LEU A 1 223 ? 21.577 -0.675 30.408 1.000 16.617 216 LEU A CA 1
ATOM 1621 C C . LEU A 1 223 ? 22.145 0.065 29.190 1.000 17.071 216 LEU A C 1
ATOM 1622 O O . LEU A 1 223 ? 21.507 0.899 28.549 1.000 20.131 216 LEU A O 1
ATOM 1627 N N . THR A 1 224 ? 23.361 -0.253 28.821 1.000 15.665 217 THR A N 1
ATOM 1628 C CA . THR A 1 224 ? 23.903 0.316 27.604 1.000 14.766 217 THR A CA 1
ATOM 1629 C C . THR A 1 224 ? 24.285 -0.851 26.681 1.000 14.053 217 THR A C 1
ATOM 1630 O O . THR A 1 224 ? 25.073 -1.720 27.076 1.000 13.900 217 THR A O 1
ATOM 1634 N N . VAL A 1 225 ? 23.808 -0.792 25.431 1.000 12.474 218 VAL A N 1
ATOM 1635 C CA . VAL A 1 225 ? 24.136 -1.730 24.375 1.000 13.589 218 VAL A CA 1
ATOM 1636 C C . VAL A 1 225 ? 24.952 -0.937 23.359 1.000 13.996 218 VAL A C 1
ATOM 1637 O O . VAL A 1 225 ? 24.491 0.066 22.885 1.000 14.509 218 VAL A O 1
ATOM 1641 N N . THR A 1 226 ? 26.132 -1.430 23.003 1.000 14.253 219 THR A N 1
ATOM 1642 C CA . THR A 1 226 ? 26.978 -0.805 21.990 1.000 15.584 219 THR A CA 1
ATOM 1643 C C . THR A 1 226 ? 27.286 -1.839 20.902 1.000 16.037 219 THR A C 1
ATOM 1644 O O . THR A 1 226 ? 27.565 -3.042 21.183 1.000 20.773 219 THR A O 1
ATOM 1648 N N . ILE A 1 227 ? 27.148 -1.362 19.661 1.000 14.894 220 ILE A N 1
ATOM 1649 C CA . ILE A 1 227 ? 27.591 -2.063 18.469 1.000 16.103 220 ILE A CA 1
ATOM 1650 C C . ILE A 1 227 ? 28.888 -1.447 17.922 1.000 15.109 220 ILE A C 1
ATOM 1651 O O . ILE A 1 227 ? 28.867 -0.286 17.508 1.000 12.677 220 ILE A O 1
ATOM 1656 N N . PHE A 1 228 ? 29.983 -2.249 17.913 1.000 15.092 221 PHE A N 1
ATOM 1657 C CA . PHE A 1 228 ? 31.285 -1.823 17.403 1.000 17.241 221 PHE A CA 1
ATOM 1658 C C . PHE A 1 228 ? 31.488 -2.447 16.032 1.000 16.851 221 PHE A C 1
ATOM 1659 O O . PHE A 1 228 ? 31.281 -3.662 15.882 1.000 19.103 221 PHE A O 1
ATOM 1667 N N . ARG A 1 229 ? 32.001 -1.640 15.094 1.000 17.467 222 ARG A N 1
ATOM 1668 C CA . ARG A 1 229 ? 32.327 -2.064 13.725 1.000 18.761 222 ARG A CA 1
ATOM 1669 C C . ARG A 1 229 ? 33.598 -1.344 13.283 1.000 20.157 222 ARG A C 1
ATOM 1670 O O . ARG A 1 229 ? 33.568 -0.126 13.311 1.000 24.008 222 ARG A O 1
ATOM 1678 N N . ALA A 1 230 ? 34.673 -2.068 12.898 1.000 20.775 223 ALA A N 1
ATOM 1679 C CA . ALA A 1 230 ? 35.843 -1.487 12.224 1.000 26.278 223 ALA A CA 1
ATOM 1680 C C . ALA A 1 230 ? 35.477 -0.400 11.197 1.000 22.199 223 ALA A C 1
ATOM 1681 O O . ALA A 1 230 ? 34.687 -0.657 10.294 1.000 22.610 223 ALA A O 1
ATOM 1683 N N . GLY A 1 231 ? 36.109 0.783 11.274 1.000 23.741 224 GLY A N 1
ATOM 1684 C CA . GLY A 1 231 ? 35.919 1.876 10.317 1.000 19.194 224 GLY A CA 1
ATOM 1685 C C . GLY A 1 231 ? 34.593 2.629 10.462 1.000 18.856 224 GLY A C 1
ATOM 1686 O O . GLY A 1 231 ? 34.208 3.428 9.614 1.000 19.751 224 GLY A O 1
ATOM 1687 N N . LYS A 1 232 ? 33.827 2.367 11.520 1.000 19.861 225 LYS A N 1
ATOM 1688 C CA . LYS A 1 232 ? 32.519 3.019 11.652 1.000 19.020 225 LYS A CA 1
ATOM 1689 C C . LYS A 1 232 ? 32.406 3.466 13.074 1.000 19.313 225 LYS A C 1
ATOM 1690 O O . LYS A 1 232 ? 33.000 2.831 13.918 1.000 26.018 225 LYS A O 1
ATOM 1696 N N . ASP A 1 233 ? 31.671 4.548 13.329 1.000 21.508 226 ASP A N 1
ATOM 1697 C CA . ASP A 1 233 ? 31.437 4.970 14.689 1.000 23.174 226 ASP A CA 1
ATOM 1698 C C . ASP A 1 233 ? 30.646 3.892 15.435 1.000 22.020 226 ASP A C 1
ATOM 1699 O O . ASP A 1 233 ? 29.816 3.177 14.822 1.000 20.046 226 ASP A O 1
ATOM 1704 N N . ASP A 1 234 ? 30.849 3.868 16.766 1.000 19.224 227 ASP A N 1
ATOM 1705 C CA . ASP A 1 234 ? 30.084 2.961 17.619 1.000 21.269 227 ASP A CA 1
ATOM 1706 C C . ASP A 1 234 ? 28.612 3.349 17.540 1.000 19.534 227 ASP A C 1
ATOM 1707 O O . ASP A 1 234 ? 28.296 4.531 17.372 1.000 21.467 227 ASP A O 1
ATOM 1712 N N . VAL A 1 235 ? 27.715 2.380 17.709 1.000 15.267 228 VAL A N 1
ATOM 1713 C CA . VAL A 1 235 ? 26.272 2.648 17.813 1.000 14.739 228 VAL A CA 1
ATOM 1714 C C . VAL A 1 235 ? 25.880 2.284 19.253 1.000 13.502 228 VAL A C 1
ATOM 1715 O O . VAL A 1 235 ? 26.210 1.182 19.714 1.000 10.274 228 VAL A O 1
ATOM 1719 N N . VAL A 1 236 ? 25.230 3.207 19.981 1.000 14.916 229 VAL A N 1
ATOM 1720 C CA . VAL A 1 236 ? 25.001 3.052 21.408 1.000 15.977 229 VAL A CA 1
ATOM 1721 C C . VAL A 1 236 ? 23.519 3.228 21.710 1.000 17.714 229 VAL A C 1
ATOM 1722 O O . VAL A 1 236 ? 22.929 4.221 21.281 1.000 16.702 229 VAL A O 1
ATOM 1726 N N . GLN A 1 237 ? 22.902 2.275 22.431 1.000 15.949 230 GLN A N 1
ATOM 1727 C CA . GLN A 1 237 ? 21.533 2.505 22.841 1.000 15.921 230 GLN A CA 1
ATOM 1728 C C . GLN A 1 237 ? 21.505 2.437 24.369 1.000 16.231 230 GLN A C 1
ATOM 1729 O O . GLN A 1 237 ? 21.820 1.395 24.921 1.000 17.734 230 GLN A O 1
ATOM 1735 N N . VAL A 1 238 ? 21.078 3.503 25.057 1.000 15.806 231 VAL A N 1
ATOM 1736 C CA . VAL A 1 238 ? 20.939 3.460 26.525 1.000 15.850 231 VAL A CA 1
ATOM 1737 C C . VAL A 1 238 ? 19.474 3.148 26.850 1.000 15.360 231 VAL A C 1
ATOM 1738 O O . VAL A 1 238 ? 18.557 3.693 26.222 1.000 14.901 231 VAL A O 1
ATOM 1742 N N . VAL A 1 239 ? 19.235 2.233 27.807 1.000 14.068 232 VAL A N 1
ATOM 1743 C CA . VAL A 1 239 ? 17.878 1.915 28.265 1.000 15.090 232 VAL A CA 1
ATOM 1744 C C . VAL A 1 239 ? 17.757 2.163 29.785 1.000 16.490 232 VAL A C 1
ATOM 1745 O O . VAL A 1 239 ? 18.475 1.588 30.623 1.000 15.097 232 VAL A O 1
ATOM 1749 N N . ASP A 1 240 ? 16.882 3.110 30.145 1.000 17.577 233 ASP A N 1
ATOM 1750 C CA . ASP A 1 240 ? 16.590 3.411 31.539 1.000 18.609 233 ASP A CA 1
ATOM 1751 C C . ASP A 1 240 ? 15.620 2.369 32.100 1.000 17.770 233 ASP A C 1
ATOM 1752 O O . ASP A 1 240 ? 14.463 2.361 31.740 1.000 17.665 233 ASP A O 1
ATOM 1757 N N . MET A 1 241 ? 16.084 1.539 33.040 1.000 20.808 234 MET A N 1
ATOM 1758 C CA . MET A 1 241 ? 15.306 0.417 33.579 1.000 20.541 234 MET A CA 1
ATOM 1759 C C . MET A 1 241 ? 14.747 0.769 34.951 1.000 20.154 234 MET A C 1
ATOM 1760 O O . MET A 1 241 ? 14.283 -0.153 35.649 1.000 19.937 234 MET A O 1
ATOM 1765 N N . GLY A 1 242 ? 14.814 2.079 35.309 1.000 21.502 235 GLY A N 1
ATOM 1766 C CA . GLY A 1 242 ? 14.374 2.608 36.607 1.000 23.125 235 GLY A CA 1
ATOM 1767 C C . GLY A 1 242 ? 12.941 2.197 36.951 1.000 24.851 235 GLY A C 1
ATOM 1768 O O . GLY A 1 242 ? 12.671 1.866 38.098 1.000 26.776 235 GLY A O 1
ATOM 1769 N N . ASN A 1 243 ? 12.061 2.045 35.942 1.000 25.287 236 ASN A N 1
ATOM 1770 C CA . ASN A 1 243 ? 10.696 1.576 36.182 1.000 25.858 236 ASN A CA 1
ATOM 1771 C C . ASN A 1 243 ? 10.494 0.078 35.913 1.000 22.197 236 ASN A C 1
ATOM 1772 O O . ASN A 1 243 ? 9.355 -0.350 35.787 1.000 21.176 236 ASN A O 1
ATOM 1777 N N . SER A 1 244 ? 11.565 -0.707 35.827 1.000 22.045 237 SER A N 1
ATOM 1778 C CA . SER A 1 244 ? 11.532 -2.056 35.283 1.000 21.279 237 SER A CA 1
ATOM 1779 C C . SER A 1 244 ? 11.355 -3.096 36.400 1.000 21.865 237 SER A C 1
ATOM 1780 O O . SER A 1 244 ? 11.013 -4.255 36.117 1.000 20.609 237 SER A O 1
ATOM 1783 N N . GLY A 1 245 ? 11.596 -2.695 37.666 1.000 20.627 238 GLY A N 1
ATOM 1784 C CA . GLY A 1 245 ? 11.319 -3.587 38.785 1.000 19.141 238 GLY A CA 1
ATOM 1785 C C . GLY A 1 245 ? 12.358 -4.696 38.927 1.000 23.147 238 GLY A C 1
ATOM 1786 O O . GLY A 1 245 ? 12.088 -5.816 39.407 1.000 22.137 238 GLY A O 1
ATOM 1787 N N . TYR A 1 246 ? 13.595 -4.394 38.512 1.000 23.875 239 TYR A N 1
ATOM 1788 C CA . TYR A 1 246 ? 14.654 -5.402 38.660 1.000 23.456 239 TYR A CA 1
ATOM 1789 C C . TYR A 1 246 ? 15.544 -5.075 39.845 1.000 21.389 239 TYR A C 1
ATOM 1790 O O . TYR A 1 246 ? 16.491 -5.797 40.140 1.000 25.176 239 TYR A O 1
ATOM 1799 N N . ASP A 1 247 ? 15.297 -3.918 40.456 1.000 22.800 240 ASP A N 1
ATOM 1800 C CA . ASP A 1 247 ? 16.087 -3.378 41.556 1.000 22.295 240 ASP A CA 1
ATOM 1801 C C . ASP A 1 247 ? 15.501 -3.947 42.861 1.000 23.545 240 ASP A C 1
ATOM 1802 O O . ASP A 1 247 ? 15.261 -3.197 43.777 1.000 24.749 240 ASP A O 1
ATOM 1807 N N . VAL A 1 248 ? 15.112 -5.239 42.861 1.000 27.518 241 VAL A N 1
ATOM 1808 C CA . VAL A 1 248 ? 14.445 -5.878 43.987 1.000 29.250 241 VAL A CA 1
ATOM 1809 C C . VAL A 1 248 ? 15.229 -7.108 44.435 1.000 35.358 241 VAL A C 1
ATOM 1810 O O . VAL A 1 248 ? 16.128 -7.613 43.725 1.000 31.613 241 VAL A O 1
ATOM 1814 N N . ALA A 1 249 ? 14.879 -7.568 45.638 1.000 31.358 242 ALA A N 1
ATOM 1815 C CA . ALA A 1 249 ? 15.674 -8.608 46.281 1.000 34.315 242 ALA A CA 1
ATOM 1816 C C . ALA A 1 249 ? 15.482 -10.004 45.673 1.000 26.873 242 ALA A C 1
ATOM 1817 O O . ALA A 1 249 ? 16.333 -10.886 45.874 1.000 28.710 242 ALA A O 1
ATOM 1819 N N . ASP A 1 250 ? 14.371 -10.269 44.996 1.000 22.466 243 ASP A N 1
ATOM 1820 C CA . ASP A 1 250 ? 14.131 -11.668 44.579 1.000 28.823 243 ASP A CA 1
ATOM 1821 C C . ASP A 1 250 ? 14.554 -11.981 43.118 1.000 28.806 243 ASP A C 1
ATOM 1822 O O . ASP A 1 250 ? 14.416 -13.144 42.673 1.000 25.794 243 ASP A O 1
ATOM 1827 N N . GLN A 1 251 ? 15.051 -10.956 42.378 1.000 21.763 244 GLN A N 1
ATOM 1828 C CA . GLN A 1 251 ? 15.478 -11.073 40.973 1.000 23.646 244 GLN A CA 1
ATOM 1829 C C . GLN A 1 251 ? 16.955 -11.526 40.867 1.000 19.527 244 GLN A C 1
ATOM 1830 O O . GLN A 1 251 ? 17.841 -10.943 41.510 1.000 17.112 244 GLN A O 1
ATOM 1836 N N . TYR A 1 252 ? 17.215 -12.578 40.064 1.000 19.131 245 TYR A N 1
ATOM 1837 C CA . TYR A 1 252 ? 18.588 -12.951 39.671 1.000 17.274 245 TYR A CA 1
ATOM 1838 C C . TYR A 1 252 ? 18.764 -12.827 38.136 1.000 20.223 245 TYR A C 1
ATOM 1839 O O . TYR A 1 252 ? 17.809 -12.908 37.345 1.000 21.912 245 TYR A O 1
ATOM 1848 N N . GLN A 1 253 ? 20.007 -12.686 37.667 1.000 18.748 246 GLN A N 1
ATOM 1849 C CA . GLN A 1 253 ? 20.245 -12.303 36.286 1.000 16.971 246 GLN A CA 1
ATOM 1850 C C . GLN A 1 253 ? 21.327 -13.249 35.775 1.000 19.016 246 GLN A C 1
ATOM 1851 O O . GLN A 1 253 ? 22.210 -13.651 36.551 1.000 15.807 246 GLN A O 1
ATOM 1857 N N . TYR A 1 254 ? 21.259 -13.580 34.472 1.000 14.636 247 TYR A N 1
ATOM 1858 C CA . TYR A 1 254 ? 22.376 -14.264 33.840 1.000 16.462 247 TYR A CA 1
ATOM 1859 C C . TYR A 1 254 ? 22.477 -13.786 32.395 1.000 16.099 247 TYR A C 1
ATOM 1860 O O . TYR A 1 254 ? 21.444 -13.652 31.712 1.000 14.832 247 TYR A O 1
ATOM 1869 N N . PHE A 1 255 ? 23.727 -13.701 31.900 1.000 14.188 248 PHE A N 1
ATOM 1870 C CA . PHE A 1 255 ? 23.949 -13.529 30.468 1.000 12.550 248 PHE A CA 1
ATOM 1871 C C . PHE A 1 255 ? 23.617 -14.813 29.710 1.000 12.559 248 PHE A C 1
ATOM 1872 O O . PHE A 1 255 ? 23.659 -15.927 30.289 1.000 13.891 248 PHE A O 1
ATOM 1880 N N . LYS A 1 256 ? 23.222 -14.649 28.415 1.000 12.487 249 LYS A N 1
ATOM 1881 C CA . LYS A 1 256 ? 23.159 -15.733 27.413 1.000 11.889 249 LYS A CA 1
ATOM 1882 C C . LYS A 1 256 ? 23.889 -15.249 26.155 1.000 12.137 249 LYS A C 1
ATOM 1883 O O . LYS A 1 256 ? 23.912 -14.043 25.847 1.000 12.354 249 LYS A O 1
ATOM 1889 N N . ALA A 1 257 ? 24.507 -16.183 25.417 1.000 11.816 250 ALA A N 1
ATOM 1890 C CA . ALA A 1 257 ? 25.208 -15.782 24.204 1.000 11.232 250 ALA A CA 1
ATOM 1891 C C . ALA A 1 257 ? 25.277 -17.022 23.295 1.000 11.651 250 ALA A C 1
ATOM 1892 O O . ALA A 1 257 ? 25.388 -18.148 23.798 1.000 11.589 250 ALA A O 1
ATOM 1894 N N . GLY A 1 258 ? 25.223 -16.825 21.979 1.000 11.226 251 GLY A N 1
ATOM 1895 C CA . GLY A 1 258 ? 25.088 -17.899 21.007 1.000 12.137 251 GLY A CA 1
ATOM 1896 C C . GLY A 1 258 ? 24.049 -17.565 19.924 1.000 13.059 251 GLY A C 1
ATOM 1897 O O . GLY A 1 258 ? 24.049 -16.449 19.387 1.000 12.937 251 GLY A O 1
ATOM 1898 N N . VAL A 1 259 ? 23.196 -18.567 19.569 1.000 14.802 252 VAL A N 1
ATOM 1899 C CA . VAL A 1 259 ? 22.105 -18.369 18.621 1.000 14.031 252 VAL A CA 1
ATOM 1900 C C . VAL A 1 259 ? 20.783 -18.863 19.256 1.000 14.822 252 VAL A C 1
ATOM 1901 O O . VAL A 1 259 ? 20.691 -19.954 19.864 1.000 13.128 252 VAL A O 1
ATOM 1905 N N . TYR A 1 260 ? 19.785 -17.959 19.259 1.000 14.887 253 TYR A N 1
ATOM 1906 C CA . TYR A 1 260 ? 18.432 -18.338 19.639 1.000 13.364 253 TYR A CA 1
ATOM 1907 C C . TYR A 1 260 ? 17.613 -18.072 18.359 1.000 12.836 253 TYR A C 1
ATOM 1908 O O . TYR A 1 260 ? 17.570 -16.929 17.870 1.000 11.382 253 TYR A O 1
ATOM 1917 N N . ASN A 1 261 ? 17.154 -19.172 17.711 1.000 11.008 254 ASN A N 1
ATOM 1918 C CA . ASN A 1 261 ? 16.483 -19.180 16.408 1.000 11.011 254 ASN A CA 1
ATOM 1919 C C . ASN A 1 261 ? 15.000 -18.772 16.539 1.000 11.834 254 ASN A C 1
ATOM 1920 O O . ASN A 1 261 ? 14.172 -19.618 16.978 1.000 11.785 254 ASN A O 1
ATOM 1925 N N . GLN A 1 262 ? 14.688 -17.493 16.211 1.000 12.392 255 GLN A N 1
ATOM 1926 C CA . GLN A 1 262 ? 13.358 -16.910 16.339 1.000 13.004 255 GLN A CA 1
ATOM 1927 C C . GLN A 1 262 ? 12.477 -17.202 15.116 1.000 11.736 255 GLN A C 1
ATOM 1928 O O . GLN A 1 262 ? 11.894 -16.271 14.505 1.000 11.515 255 GLN A O 1
ATOM 1934 N N . ASN A 1 263 ? 12.362 -18.499 14.806 1.000 11.614 256 ASN A N 1
ATOM 1935 C CA . ASN A 1 263 ? 11.596 -19.018 13.687 1.000 12.403 256 ASN A CA 1
ATOM 1936 C C . ASN A 1 263 ? 11.152 -20.419 14.040 1.000 12.865 256 ASN A C 1
ATOM 1937 O O . ASN A 1 263 ? 11.966 -21.313 14.233 1.000 11.035 256 ASN A O 1
ATOM 1942 N N . ASN A 1 264 ? 9.811 -20.628 14.046 1.000 16.359 257 ASN A N 1
ATOM 1943 C CA . ASN A 1 264 ? 9.243 -21.947 14.262 1.000 15.860 257 ASN A CA 1
ATOM 1944 C C . ASN A 1 264 ? 8.294 -22.294 13.117 1.000 18.134 257 ASN A C 1
ATOM 1945 O O . ASN A 1 264 ? 7.413 -23.108 13.315 1.000 17.751 257 ASN A O 1
ATOM 1950 N N . THR A 1 265 ? 8.423 -21.646 11.958 1.000 18.145 258 THR A N 1
ATOM 1951 C CA . THR A 1 265 ? 7.430 -21.797 10.909 1.000 17.087 258 THR A CA 1
ATOM 1952 C C . THR A 1 265 ? 8.088 -22.170 9.589 1.000 17.165 258 THR A C 1
ATOM 1953 O O . THR A 1 265 ? 7.351 -22.701 8.791 1.000 18.030 258 THR A O 1
ATOM 1957 N N . GLY A 1 266 ? 9.423 -22.000 9.410 1.000 15.266 259 GLY A N 1
ATOM 1958 C CA . GLY A 1 266 ? 10.176 -22.397 8.227 1.000 14.797 259 GLY A CA 1
ATOM 1959 C C . GLY A 1 266 ? 10.504 -23.894 8.109 1.000 17.852 259 GLY A C 1
ATOM 1960 O O . GLY A 1 266 ? 10.031 -24.732 8.902 1.000 18.531 259 GLY A O 1
ATOM 1961 N N . ASN A 1 267 ? 11.315 -24.247 7.105 1.000 15.056 260 ASN A N 1
ATOM 1962 C CA . ASN A 1 267 ? 11.662 -25.647 6.937 1.000 17.929 260 ASN A CA 1
ATOM 1963 C C . ASN A 1 267 ? 12.398 -26.184 8.167 1.000 18.398 260 ASN A C 1
ATOM 1964 O O . ASN A 1 267 ? 13.321 -25.500 8.655 1.000 18.217 260 ASN A O 1
ATOM 1969 N N . ALA A 1 268 ? 12.050 -27.422 8.577 1.000 15.887 261 ALA A N 1
ATOM 1970 C CA . ALA A 1 268 ? 12.767 -28.185 9.640 1.000 18.005 261 ALA A CA 1
ATOM 1971 C C . ALA A 1 268 ? 14.289 -27.995 9.641 1.000 16.118 261 ALA A C 1
ATOM 1972 O O . ALA A 1 268 ? 14.886 -27.716 10.692 1.000 15.913 261 ALA A O 1
ATOM 1974 N N . SER A 1 269 ? 14.933 -28.201 8.481 1.000 15.936 262 SER A N 1
ATOM 1975 C CA . SER A 1 269 ? 16.378 -28.096 8.392 1.000 15.259 262 SER A CA 1
ATOM 1976 C C . SER A 1 269 ? 16.915 -26.697 8.025 1.000 17.327 262 SER A C 1
ATOM 1977 O O . SER A 1 269 ? 18.150 -26.525 7.875 1.000 17.596 262 SER A O 1
ATOM 1980 N N . ASP A 1 270 ? 16.037 -25.678 7.807 1.000 15.458 263 ASP A N 1
ATOM 1981 C CA . ASP A 1 270 ? 16.536 -24.295 7.774 1.000 13.955 263 ASP A CA 1
ATOM 1982 C C . ASP A 1 270 ? 17.166 -23.983 9.141 1.000 13.455 263 ASP A C 1
ATOM 1983 O O . ASP A 1 270 ? 16.889 -24.667 10.143 1.000 13.296 263 ASP A O 1
ATOM 1988 N N . TYR A 1 271 ? 18.020 -22.941 9.220 1.000 13.463 264 TYR A N 1
ATOM 1989 C CA . TYR A 1 271 ? 18.846 -22.804 10.411 1.000 15.537 264 TYR A CA 1
ATOM 1990 C C . TYR A 1 271 ? 19.435 -21.407 10.526 1.000 16.759 264 TYR A C 1
ATOM 1991 O O . TYR A 1 271 ? 19.533 -20.719 9.529 1.000 18.967 264 TYR A O 1
ATOM 2000 N N . VAL A 1 272 ? 19.918 -21.059 11.733 1.000 15.332 265 VAL A N 1
ATOM 2001 C CA . VAL A 1 272 ? 20.806 -19.935 11.979 1.000 14.374 265 VAL A CA 1
ATOM 2002 C C . VAL A 1 272 ? 22.206 -20.478 12.352 1.000 14.955 265 VAL A C 1
ATOM 2003 O O . VAL A 1 272 ? 22.339 -21.557 12.963 1.000 13.953 265 VAL A O 1
ATOM 2007 N N . GLN A 1 273 ? 23.232 -19.700 12.029 1.000 12.514 266 GLN A N 1
ATOM 2008 C CA . GLN A 1 273 ? 24.594 -20.064 12.382 1.000 14.206 266 GLN A CA 1
ATOM 2009 C C . GLN A 1 273 ? 25.349 -18.762 12.661 1.000 15.868 266 GLN A C 1
ATOM 2010 O O . GLN A 1 273 ? 25.251 -17.839 11.829 1.000 15.623 266 GLN A O 1
ATOM 2016 N N . VAL A 1 274 ? 25.978 -18.646 13.860 1.000 13.397 267 VAL A N 1
ATOM 2017 C CA . VAL A 1 274 ? 26.871 -17.524 14.101 1.000 15.057 267 VAL A CA 1
ATOM 2018 C C . VAL A 1 274 ? 28.228 -17.999 14.657 1.000 15.394 267 VAL A C 1
ATOM 2019 O O . VAL A 1 274 ? 28.263 -18.945 15.423 1.000 15.511 267 VAL A O 1
ATOM 2023 N N . THR A 1 275 ? 29.346 -17.455 14.150 1.000 13.819 268 THR A N 1
ATOM 2024 C CA . THR A 1 275 ? 30.696 -17.773 14.670 1.000 13.568 268 THR A CA 1
ATOM 2025 C C . THR A 1 275 ? 31.161 -16.632 15.580 1.000 13.149 268 THR A C 1
ATOM 2026 O O . THR A 1 275 ? 31.189 -15.434 15.207 1.000 11.420 268 THR A O 1
ATOM 2030 N N . PHE A 1 276 ? 31.498 -16.994 16.811 1.000 12.751 269 PHE A N 1
ATOM 2031 C CA . PHE A 1 276 ? 32.081 -16.007 17.704 1.000 13.811 269 PHE A CA 1
ATOM 2032 C C . PHE A 1 276 ? 33.607 -16.075 17.669 1.000 13.905 269 PHE A C 1
ATOM 2033 O O . PHE A 1 276 ? 34.198 -17.166 17.553 1.000 13.159 269 PHE A O 1
ATOM 2041 N N . TYR A 1 277 ? 34.200 -14.893 17.865 1.000 12.663 270 TYR A N 1
ATOM 2042 C CA . TYR A 1 277 ? 35.634 -14.645 17.834 1.000 13.996 270 TYR A CA 1
ATOM 2043 C C . TYR A 1 277 ? 36.192 -14.150 19.175 1.000 12.160 270 TYR A C 1
ATOM 2044 O O . TYR A 1 277 ? 37.408 -14.170 19.402 1.000 13.157 270 TYR A O 1
ATOM 2053 N N . ALA A 1 278 ? 35.322 -13.696 20.060 1.000 11.388 271 ALA A N 1
ATOM 2054 C CA . ALA A 1 278 ? 35.675 -13.197 21.384 1.000 12.964 271 ALA A CA 1
ATOM 2055 C C . ALA A 1 278 ? 34.384 -13.262 22.190 1.000 13.822 271 ALA A C 1
ATOM 2056 O O . ALA A 1 278 ? 33.300 -13.066 21.589 1.000 12.516 271 ALA A O 1
ATOM 2058 N N . LEU A 1 279 ? 34.510 -13.636 23.472 1.000 12.387 272 LEU A N 1
ATOM 2059 C CA . LEU A 1 279 ? 33.341 -13.784 24.322 1.000 15.029 272 LEU A CA 1
ATOM 2060 C C . LEU A 1 279 ? 33.808 -13.618 25.763 1.000 17.925 272 LEU A C 1
ATOM 2061 O O . LEU A 1 279 ? 34.527 -14.501 26.236 1.000 24.189 272 LEU A O 1
ATOM 2066 N N . GLU A 1 280 ? 33.484 -12.475 26.412 1.000 20.587 273 GLU A N 1
ATOM 2067 C CA . GLU A 1 280 ? 33.853 -12.221 27.815 1.000 20.777 273 GLU A CA 1
ATOM 2068 C C . GLU A 1 280 ? 32.654 -11.760 28.629 1.000 20.122 273 GLU A C 1
ATOM 2069 O O . GLU A 1 280 ? 31.874 -10.934 28.159 1.000 17.677 273 GLU A O 1
ATOM 2075 N N . GLN A 1 281 ? 32.486 -12.350 29.829 1.000 16.618 274 GLN A N 1
ATOM 2076 C CA . GLN A 1 281 ? 31.463 -11.971 30.780 1.000 17.923 274 GLN A CA 1
ATOM 2077 C C . GLN A 1 281 ? 32.191 -11.520 32.053 1.000 21.641 274 GLN A C 1
ATOM 2078 O O . GLN A 1 281 ? 33.195 -12.109 32.420 1.000 21.500 274 GLN A O 1
ATOM 2084 N N . SER A 1 282 ? 31.733 -10.420 32.666 1.000 18.378 275 SER A N 1
ATOM 2085 C CA . SER A 1 282 ? 32.330 -9.966 33.913 1.000 21.631 275 SER A CA 1
ATOM 2086 C C . SER A 1 282 ? 31.303 -9.272 34.831 1.000 21.582 275 SER A C 1
ATOM 2087 O O . SER A 1 282 ? 30.197 -8.862 34.395 1.000 19.982 275 SER A O 1
ATOM 2090 N N . HIS A 1 283 ? 31.642 -9.230 36.137 1.000 18.876 276 HIS A N 1
ATOM 2091 C CA . HIS A 1 283 ? 30.767 -8.641 37.135 1.000 19.238 276 HIS A CA 1
ATOM 2092 C C . HIS A 1 283 ? 31.543 -7.842 38.191 1.000 22.602 276 HIS A C 1
ATOM 2093 O O . HIS A 1 283 ? 32.721 -8.035 38.329 1.000 24.399 276 HIS A O 1
ATOM 2100 N N . ASP A 1 284 ? 30.850 -6.879 38.805 1.000 24.021 277 ASP A N 1
ATOM 2101 C CA . ASP A 1 284 ? 31.210 -5.696 39.601 1.000 29.882 277 ASP A CA 1
ATOM 2102 C C . ASP A 1 284 ? 31.700 -4.436 38.833 1.000 27.064 277 ASP A C 1
ATOM 2103 O O . ASP A 1 284 ? 32.654 -4.512 38.083 1.000 28.252 277 ASP A O 1
ATOM 2109 N N . LEU B 2 8 ? -24.832 -43.593 26.590 1.000 21.055 1 LEU B N 1
ATOM 2110 C CA . LEU B 2 8 ? -24.185 -42.778 25.521 1.000 21.269 1 LEU B CA 1
ATOM 2111 C C . LEU B 2 8 ? -25.258 -41.950 24.818 1.000 19.693 1 LEU B C 1
ATOM 2112 O O . LEU B 2 8 ? -26.146 -42.490 24.181 1.000 18.163 1 LEU B O 1
ATOM 2117 N N . ASP B 2 9 ? -25.118 -40.616 24.889 1.000 21.583 2 ASP B N 1
ATOM 2118 C CA . ASP B 2 9 ? -26.152 -39.713 24.379 1.000 19.449 2 ASP B CA 1
ATOM 2119 C C . ASP B 2 9 ? -25.836 -39.227 22.947 1.000 19.655 2 ASP B C 1
ATOM 2120 O O . ASP B 2 9 ? -24.792 -38.613 22.718 1.000 19.834 2 ASP B O 1
ATOM 2125 N N . PRO B 2 10 ? -26.686 -39.491 21.915 1.000 15.660 3 PRO B N 1
ATOM 2126 C CA . PRO B 2 10 ? -26.379 -39.005 20.573 1.000 14.708 3 PRO B CA 1
ATOM 2127 C C . PRO B 2 10 ? -26.435 -37.475 20.473 1.000 16.528 3 PRO B C 1
ATOM 2128 O O . PRO B 2 10 ? -25.891 -36.909 19.542 1.000 17.341 3 PRO B O 1
ATOM 2132 N N . ASN B 2 11 ? -26.968 -36.808 21.498 1.000 15.081 4 ASN B N 1
ATOM 2133 C CA . ASN B 2 11 ? -27.028 -35.351 21.485 1.000 15.852 4 ASN B CA 1
ATOM 2134 C C . ASN B 2 11 ? -25.913 -34.705 22.279 1.000 15.323 4 ASN B C 1
ATOM 2135 O O . ASN B 2 11 ? -25.987 -33.503 22.416 1.000 14.111 4 ASN B O 1
ATOM 2140 N N . LEU B 2 12 ? -24.922 -35.483 22.791 1.000 14.604 5 LEU B N 1
ATOM 2141 C CA . LEU B 2 12 ? -23.780 -34.942 23.506 1.000 15.184 5 LEU B CA 1
ATOM 2142 C C . LEU B 2 12 ? -22.503 -35.212 22.682 1.000 16.388 5 LEU B C 1
ATOM 2143 O O . LEU B 2 12 ? -22.419 -36.182 21.899 1.000 15.830 5 LEU B O 1
ATOM 2148 N N . PRO B 2 13 ? -21.476 -34.349 22.839 1.000 14.253 6 PRO B N 1
ATOM 2149 C CA . PRO B 2 13 ? -20.218 -34.511 22.107 1.000 15.497 6 PRO B CA 1
ATOM 2150 C C . PRO B 2 13 ? -19.404 -35.637 22.765 1.000 15.710 6 PRO B C 1
ATOM 2151 O O . PRO B 2 13 ? -19.705 -36.090 23.886 1.000 13.984 6 PRO B O 1
ATOM 2155 N N . PRO B 2 14 ? -18.371 -36.165 22.066 1.000 16.438 7 PRO B N 1
ATOM 2156 C CA . PRO B 2 14 ? -17.569 -37.256 22.634 1.000 15.030 7 PRO B CA 1
ATOM 2157 C C . PRO B 2 14 ? -17.117 -36.994 24.055 1.000 13.540 7 PRO B C 1
ATOM 2158 O O . PRO B 2 14 ? -17.156 -37.921 24.835 1.000 16.078 7 PRO B O 1
ATOM 2162 N N . SER B 2 15 ? -16.637 -35.777 24.345 1.000 15.471 8 SER B N 1
ATOM 2163 C CA . SER B 2 15 ? -16.051 -35.434 25.634 1.000 16.969 8 SER B CA 1
ATOM 2164 C C . SER B 2 15 ? -17.101 -35.395 26.767 1.000 19.635 8 SER B C 1
ATOM 2165 O O . SER B 2 15 ? -16.719 -35.266 27.936 1.000 16.605 8 SER B O 1
ATOM 2168 N N . SER B 2 16 ? -18.420 -35.530 26.448 1.000 18.701 9 SER B N 1
ATOM 2169 C CA . SER B 2 16 ? -19.422 -35.685 27.499 1.000 18.200 9 SER B CA 1
ATOM 2170 C C . SER B 2 16 ? -19.848 -37.139 27.592 1.000 18.440 9 SER B C 1
ATOM 2171 O O . SER B 2 16 ? -20.478 -37.503 28.593 1.000 18.886 9 SER B O 1
ATOM 2174 N N . ASN B 2 17 ? -19.575 -37.924 26.535 1.000 18.472 10 ASN B N 1
ATOM 2175 C CA . ASN B 2 17 ? -19.992 -39.335 26.519 1.000 19.918 10 ASN B CA 1
ATOM 2176 C C . ASN B 2 17 ? -18.902 -40.264 27.071 1.000 18.995 10 ASN B C 1
ATOM 2177 O O . ASN B 2 17 ? -19.176 -41.415 27.388 1.000 22.608 10 ASN B O 1
ATOM 2182 N N . PHE B 2 18 ? -17.676 -39.738 27.180 1.000 21.123 11 PHE B N 1
ATOM 2183 C CA . PHE B 2 18 ? -16.447 -40.442 27.528 1.000 20.646 11 PHE B CA 1
ATOM 2184 C C . PHE B 2 18 ? -15.650 -39.459 28.358 1.000 21.091 11 PHE B C 1
ATOM 2185 O O . PHE B 2 18 ? -15.846 -38.233 28.238 1.000 20.007 11 PHE B O 1
ATOM 2193 N N . ASP B 2 19 ? -14.727 -40.025 29.149 1.000 17.953 12 ASP B N 1
ATOM 2194 C CA . ASP B 2 19 ? -13.778 -39.180 29.845 1.000 18.741 12 ASP B CA 1
ATOM 2195 C C . ASP B 2 19 ? -12.575 -39.052 28.925 1.000 21.298 12 ASP B C 1
ATOM 2196 O O . ASP B 2 19 ? -11.675 -39.940 28.894 1.000 20.040 12 ASP B O 1
ATOM 2201 N N . LEU B 2 20 ? -12.532 -37.886 28.260 1.000 17.448 13 LEU B N 1
ATOM 2202 C CA . LEU B 2 20 ? -11.451 -37.549 27.349 1.000 17.441 13 LEU B CA 1
ATOM 2203 C C . LEU B 2 20 ? -10.419 -36.617 27.974 1.000 17.918 13 LEU B C 1
ATOM 2204 O O . LEU B 2 20 ? -9.566 -36.104 27.226 1.000 17.278 13 LEU B O 1
ATOM 2209 N N . SER B 2 21 ? -10.448 -36.451 29.306 1.000 13.902 14 SER B N 1
ATOM 2210 C CA . SER B 2 21 ? -9.612 -35.448 29.938 1.000 18.269 14 SER B CA 1
ATOM 2211 C C . SER B 2 21 ? -8.097 -35.731 29.806 1.000 18.777 14 SER B C 1
ATOM 2212 O O . SER B 2 21 ? -7.245 -34.796 29.828 1.000 16.056 14 SER B O 1
ATOM 2215 N N . ALA B 2 22 ? -7.710 -37.027 29.728 1.000 19.428 15 ALA B N 1
ATOM 2216 C CA . ALA B 2 22 ? -6.269 -37.317 29.632 1.000 18.536 15 ALA B CA 1
ATOM 2217 C C . ALA B 2 22 ? -5.877 -37.688 28.190 1.000 18.059 15 ALA B C 1
ATOM 2218 O O . ALA B 2 22 ? -5.090 -38.602 27.945 1.000 19.698 15 ALA B O 1
ATOM 2220 N N . TRP B 2 23 ? -6.361 -36.939 27.196 1.000 19.433 16 TRP B N 1
ATOM 2221 C CA . TRP B 2 23 ? -6.089 -37.230 25.779 1.000 16.946 16 TRP B CA 1
ATOM 2222 C C . TRP B 2 23 ? -6.077 -35.908 25.028 1.000 15.550 16 TRP B C 1
ATOM 2223 O O . TRP B 2 23 ? -6.828 -34.977 25.386 1.000 14.432 16 TRP B O 1
ATOM 2234 N N . TYR B 2 24 ? -5.346 -35.899 23.909 1.000 14.370 17 TYR B N 1
ATOM 2235 C CA . TYR B 2 24 ? -5.511 -34.895 22.854 1.000 13.558 17 TYR B CA 1
ATOM 2236 C C . TYR B 2 24 ? -5.846 -35.609 21.554 1.000 14.271 17 TYR B C 1
ATOM 2237 O O . TYR B 2 24 ? -5.587 -36.811 21.431 1.000 14.735 17 TYR B O 1
ATOM 2246 N N . LEU B 2 25 ? -6.454 -34.899 20.583 1.000 13.965 18 LEU B N 1
ATOM 2247 C CA . LEU B 2 25 ? -6.846 -35.542 19.341 1.000 12.390 18 LEU B CA 1
ATOM 2248 C C . LEU B 2 25 ? -5.989 -35.030 18.171 1.000 13.733 18 LEU B C 1
ATOM 2249 O O . LEU B 2 25 ? -5.688 -33.821 18.082 1.000 10.855 18 LEU B O 1
ATOM 2254 N N . SER B 2 26 ? -5.626 -35.981 17.262 1.000 11.178 19 SER B N 1
ATOM 2255 C CA . SER B 2 26 ? -5.036 -35.596 16.011 1.000 11.055 19 SER B CA 1
ATOM 2256 C C . SER B 2 26 ? -6.041 -35.811 14.870 1.000 11.166 19 SER B C 1
ATOM 2257 O O . SER B 2 26 ? -6.569 -36.899 14.739 1.000 11.058 19 SER B O 1
ATOM 2260 N N . VAL B 2 27 ? -6.308 -34.784 14.043 1.000 12.345 20 VAL B N 1
ATOM 2261 C CA . VAL B 2 27 ? -7.120 -34.887 12.835 1.000 13.078 20 VAL B CA 1
ATOM 2262 C C . VAL B 2 27 ? -6.292 -34.520 11.604 1.000 13.395 20 VAL B C 1
ATOM 2263 O O . VAL B 2 27 ? -5.491 -33.593 11.660 1.000 12.744 20 VAL B O 1
ATOM 2267 N N . PRO B 2 28 ? -6.497 -35.226 10.475 1.000 15.029 21 PRO B N 1
ATOM 2268 C CA . PRO B 2 28 ? -5.598 -35.154 9.313 1.000 17.412 21 PRO B CA 1
ATOM 2269 C C . PRO B 2 28 ? -5.810 -33.930 8.408 1.000 18.846 21 PRO B C 1
ATOM 2270 O O . PRO B 2 28 ? -5.668 -34.011 7.180 1.000 19.784 21 PRO B O 1
ATOM 2274 N N . THR B 2 29 ? -5.935 -32.781 9.056 1.000 19.625 22 THR B N 1
ATOM 2275 C CA . THR B 2 29 ? -6.249 -31.524 8.412 1.000 23.944 22 THR B CA 1
ATOM 2276 C C . THR B 2 29 ? -5.088 -30.560 8.663 1.000 24.104 22 THR B C 1
ATOM 2277 O O . THR B 2 29 ? -4.312 -30.790 9.590 1.000 25.729 22 THR B O 1
ATOM 2281 N N . ASP B 2 30 ? -5.010 -29.448 7.917 1.000 24.972 23 ASP B N 1
ATOM 2282 C CA . ASP B 2 30 ? -3.961 -28.452 8.167 1.000 25.331 23 ASP B CA 1
ATOM 2283 C C . ASP B 2 30 ? -4.573 -27.053 8.195 1.000 25.743 23 ASP B C 1
ATOM 2284 O O . ASP B 2 30 ? -4.430 -26.322 7.235 1.000 32.140 23 ASP B O 1
ATOM 2289 N N . ASN B 2 31 ? -5.266 -26.693 9.277 1.000 27.387 24 ASN B N 1
ATOM 2290 C CA . ASN B 2 31 ? -5.924 -25.409 9.399 1.000 32.073 24 ASN B CA 1
ATOM 2291 C C . ASN B 2 31 ? -4.949 -24.368 9.940 1.000 33.926 24 ASN B C 1
ATOM 2292 O O . ASN B 2 31 ? -5.301 -23.209 9.964 1.000 37.356 24 ASN B O 1
ATOM 2297 N N . ASN B 2 32 ? -3.768 -24.752 10.441 1.000 31.784 25 ASN B N 1
ATOM 2298 C CA . ASN B 2 32 ? -2.804 -23.713 10.805 1.000 32.347 25 ASN B CA 1
ATOM 2299 C C . ASN B 2 32 ? -1.681 -23.521 9.772 1.000 29.029 25 ASN B C 1
ATOM 2300 O O . ASN B 2 32 ? -0.715 -22.874 10.096 1.000 39.416 25 ASN B O 1
ATOM 2305 N N . GLY B 2 33 ? -1.723 -24.161 8.606 1.000 30.664 26 GLY B N 1
ATOM 2306 C CA . GLY B 2 33 ? -0.715 -24.044 7.549 1.000 32.068 26 GLY B CA 1
ATOM 2307 C C . GLY B 2 33 ? 0.720 -24.519 7.852 1.000 34.395 26 GLY B C 1
ATOM 2308 O O . GLY B 2 33 ? 1.671 -24.042 7.217 1.000 32.847 26 GLY B O 1
ATOM 2309 N N . ASP B 2 34 ? 0.918 -25.483 8.768 1.000 31.676 27 ASP B N 1
ATOM 2310 C CA . ASP B 2 34 ? 2.270 -25.928 9.091 1.000 29.761 27 ASP B CA 1
ATOM 2311 C C . ASP B 2 34 ? 2.715 -27.180 8.310 1.000 28.933 27 ASP B C 1
ATOM 2312 O O . ASP B 2 34 ? 3.840 -27.691 8.520 1.000 27.454 27 ASP B O 1
ATOM 2317 N N . GLY B 2 35 ? 1.846 -27.646 7.394 1.000 23.740 28 GLY B N 1
ATOM 2318 C CA . GLY B 2 35 ? 2.002 -28.853 6.592 1.000 24.362 28 GLY B CA 1
ATOM 2319 C C . GLY B 2 35 ? 1.747 -30.149 7.370 1.000 25.266 28 GLY B C 1
ATOM 2320 O O . GLY B 2 35 ? 1.978 -31.238 6.851 1.000 29.570 28 GLY B O 1
ATOM 2321 N N . LYS B 2 36 ? 1.278 -30.041 8.621 1.000 21.270 29 LYS B N 1
ATOM 2322 C CA . LYS B 2 36 ? 1.112 -31.207 9.470 1.000 25.294 29 LYS B CA 1
ATOM 2323 C C . LYS B 2 36 ? -0.352 -31.368 9.861 1.000 22.065 29 LYS B C 1
ATOM 2324 O O . LYS B 2 36 ? -1.174 -30.482 9.590 1.000 18.800 29 LYS B O 1
ATOM 2330 N N . ALA B 2 37 ? -0.624 -32.506 10.540 1.000 18.697 30 ALA B N 1
ATOM 2331 C CA . ALA B 2 37 ? -1.966 -32.816 10.980 1.000 22.287 30 ALA B CA 1
ATOM 2332 C C . ALA B 2 37 ? -2.212 -31.807 12.087 1.000 24.629 30 ALA B C 1
ATOM 2333 O O . ALA B 2 37 ? -1.216 -31.281 12.639 1.000 24.818 30 ALA B O 1
ATOM 2335 N N . ASP B 2 38 ? -3.488 -31.489 12.344 1.000 19.916 31 ASP B N 1
ATOM 2336 C CA . ASP B 2 38 ? -3.858 -30.574 13.403 1.000 17.909 31 ASP B CA 1
ATOM 2337 C C . ASP B 2 38 ? -4.051 -31.323 14.723 1.000 18.350 31 ASP B C 1
ATOM 2338 O O . ASP B 2 38 ? -4.622 -32.425 14.770 1.000 18.736 31 ASP B O 1
ATOM 2343 N N . SER B 2 39 ? -3.642 -30.688 15.831 1.000 18.944 32 SER B N 1
ATOM 2344 C CA . SER B 2 39 ? -3.853 -31.211 17.182 1.000 18.418 32 SER B CA 1
ATOM 2345 C C . SER B 2 39 ? -5.016 -30.509 17.886 1.000 20.933 32 SER B C 1
ATOM 2346 O O . SER B 2 39 ? -4.937 -29.304 18.068 1.000 26.170 32 SER B O 1
ATOM 2349 N N . ILE B 2 40 ? -6.042 -31.239 18.378 1.000 16.675 33 ILE B N 1
ATOM 2350 C CA . ILE B 2 40 ? -7.056 -30.643 19.224 1.000 14.349 33 ILE B CA 1
ATOM 2351 C C . ILE B 2 40 ? -6.587 -30.921 20.649 1.000 15.927 33 ILE B C 1
ATOM 2352 O O . ILE B 2 40 ? -6.698 -32.051 21.116 1.000 14.527 33 ILE B O 1
ATOM 2357 N N . LYS B 2 41 ? -5.977 -29.903 21.315 1.000 18.154 34 LYS B N 1
ATOM 2358 C CA . LYS B 2 41 ? -5.434 -29.979 22.671 1.000 21.948 34 LYS B CA 1
ATOM 2359 C C . LYS B 2 41 ? -6.518 -30.331 23.696 1.000 20.286 34 LYS B C 1
ATOM 2360 O O . LYS B 2 41 ? -7.709 -30.228 23.386 1.000 15.530 34 LYS B O 1
ATOM 2366 N N . GLU B 2 42 ? -6.098 -30.854 24.865 1.000 18.092 35 GLU B N 1
ATOM 2367 C CA . GLU B 2 42 ? -7.068 -31.344 25.839 1.000 18.267 35 GLU B CA 1
ATOM 2368 C C . GLU B 2 42 ? -8.162 -30.285 26.106 1.000 18.438 35 GLU B C 1
ATOM 2369 O O . GLU B 2 42 ? -9.317 -30.623 26.377 1.000 18.140 35 GLU B O 1
ATOM 2375 N N . ASN B 2 43 ? -7.777 -29.010 26.118 1.000 18.418 36 ASN B N 1
ATOM 2376 C CA . ASN B 2 43 ? -8.738 -27.962 26.468 1.000 23.584 36 ASN B CA 1
ATOM 2377 C C . ASN B 2 43 ? -9.909 -27.867 25.479 1.000 23.010 36 ASN B C 1
ATOM 2378 O O . ASN B 2 43 ? -11.076 -27.831 25.888 1.000 20.862 36 ASN B O 1
ATOM 2383 N N . ASP B 2 44 ? -9.591 -27.921 24.172 1.000 22.995 37 ASP B N 1
ATOM 2384 C CA . ASP B 2 44 ? -10.611 -27.855 23.167 1.000 19.799 37 ASP B CA 1
ATOM 2385 C C . ASP B 2 44 ? -11.372 -29.161 23.092 1.000 20.628 37 ASP B C 1
ATOM 2386 O O . ASP B 2 44 ? -12.601 -29.122 22.917 1.000 20.198 37 ASP B O 1
ATOM 2391 N N . LEU B 2 45 ? -10.623 -30.288 23.137 1.000 14.452 38 LEU B N 1
ATOM 2392 C CA . LEU B 2 45 ? -11.225 -31.595 23.019 1.000 15.026 38 LEU B CA 1
ATOM 2393 C C . LEU B 2 45 ? -12.349 -31.758 24.076 1.000 15.438 38 LEU B C 1
ATOM 2394 O O . LEU B 2 45 ? -13.439 -32.253 23.752 1.000 14.776 38 LEU B O 1
ATOM 2399 N N . ASN B 2 46 ? -12.038 -31.379 25.340 1.000 13.983 39 ASN B N 1
ATOM 2400 C CA . ASN B 2 46 ? -12.921 -31.546 26.471 1.000 16.750 39 ASN B CA 1
ATOM 2401 C C . ASN B 2 46 ? -13.949 -30.412 26.570 1.000 17.730 39 ASN B C 1
ATOM 2402 O O . ASN B 2 46 ? -14.775 -30.505 27.485 1.000 15.088 39 ASN B O 1
ATOM 2407 N N . ALA B 2 47 ? -13.930 -29.415 25.625 1.000 16.966 40 ALA B N 1
ATOM 2408 C CA . ALA B 2 47 ? -14.995 -28.408 25.545 1.000 14.324 40 ALA B CA 1
ATOM 2409 C C . ALA B 2 47 ? -16.084 -28.937 24.610 1.000 15.671 40 ALA B C 1
ATOM 2410 O O . ALA B 2 47 ? -16.959 -28.182 24.197 1.000 16.404 40 ALA B O 1
ATOM 2412 N N . GLY B 2 48 ? -15.970 -30.187 24.159 1.000 15.058 41 GLY B N 1
ATOM 2413 C CA . GLY B 2 48 ? -17.012 -30.698 23.265 1.000 15.422 41 GLY B CA 1
ATOM 2414 C C . GLY B 2 48 ? -16.642 -30.696 21.766 1.000 16.328 41 GLY B C 1
ATOM 2415 O O . GLY B 2 48 ? -17.552 -30.634 20.919 1.000 17.673 41 GLY B O 1
ATOM 2416 N N . TYR B 2 49 ? -15.339 -30.806 21.423 1.000 14.708 42 TYR B N 1
ATOM 2417 C CA . TYR B 2 49 ? -14.908 -30.863 20.034 1.000 14.026 42 TYR B CA 1
ATOM 2418 C C . TYR B 2 49 ? -15.572 -32.030 19.293 1.000 15.042 42 TYR B C 1
ATOM 2419 O O . TYR B 2 49 ? -15.517 -33.182 19.711 1.000 17.082 42 TYR B O 1
ATOM 2428 N N . ALA B 2 50 ? -16.179 -31.731 18.131 1.000 17.446 43 ALA B N 1
ATOM 2429 C CA . ALA B 2 50 ? -16.595 -32.696 17.101 1.000 14.737 43 ALA B CA 1
ATOM 2430 C C . ALA B 2 50 ? -16.733 -31.923 15.793 1.000 16.959 43 ALA B C 1
ATOM 2431 O O . ALA B 2 50 ? -17.256 -30.788 15.739 1.000 17.436 43 ALA B O 1
ATOM 2433 N N . ASP B 2 51 ? -16.286 -32.531 14.698 1.000 17.416 44 ASP B N 1
ATOM 2434 C CA . ASP B 2 51 ? -16.177 -31.763 13.472 1.000 17.568 44 ASP B CA 1
ATOM 2435 C C . ASP B 2 51 ? -17.087 -32.359 12.388 1.000 17.348 44 ASP B C 1
ATOM 2436 O O . ASP B 2 51 ? -17.018 -31.966 11.229 1.000 18.731 44 ASP B O 1
ATOM 2441 N N . GLY B 2 52 ? -17.920 -33.326 12.722 1.000 18.283 45 GLY B N 1
ATOM 2442 C CA . GLY B 2 52 ? -18.779 -33.961 11.733 1.000 19.102 45 GLY B CA 1
ATOM 2443 C C . GLY B 2 52 ? -18.038 -34.675 10.594 1.000 20.040 45 GLY B C 1
ATOM 2444 O O . GLY B 2 52 ? -18.686 -35.295 9.759 1.000 21.452 45 GLY B O 1
ATOM 2445 N N . THR B 2 53 ? -16.695 -34.745 10.597 1.000 20.153 46 THR B N 1
ATOM 2446 C CA . THR B 2 53 ? -15.970 -35.287 9.439 1.000 18.301 46 THR B CA 1
ATOM 2447 C C . THR B 2 53 ? -15.044 -36.444 9.826 1.000 15.669 46 THR B C 1
ATOM 2448 O O . THR B 2 53 ? -15.158 -37.514 9.247 1.000 17.438 46 THR B O 1
ATOM 2452 N N . TYR B 2 54 ? -14.271 -36.244 10.889 1.000 13.525 47 TYR B N 1
ATOM 2453 C CA . TYR B 2 54 ? -13.267 -37.165 11.360 1.000 15.439 47 TYR B CA 1
ATOM 2454 C C . TYR B 2 54 ? -13.599 -37.713 12.732 1.000 14.030 47 TYR B C 1
ATOM 2455 O O . TYR B 2 54 ? -13.191 -38.815 13.025 1.000 14.220 47 TYR B O 1
ATOM 2464 N N . PHE B 2 55 ? -14.250 -36.902 13.571 1.000 13.641 48 PHE B N 1
ATOM 2465 C CA . PHE B 2 55 ? -14.436 -37.171 14.980 1.000 13.280 48 PHE B CA 1
ATOM 2466 C C . PHE B 2 55 ? -15.801 -36.570 15.344 1.000 15.871 48 PHE B C 1
ATOM 2467 O O . PHE B 2 55 ? -15.993 -35.351 15.308 1.000 14.183 48 PHE B O 1
ATOM 2475 N N . TYR B 2 56 ? -16.758 -37.418 15.719 1.000 14.994 49 TYR B N 1
ATOM 2476 C CA . TYR B 2 56 ? -18.094 -36.921 16.019 1.000 15.654 49 TYR B CA 1
ATOM 2477 C C . TYR B 2 56 ? -18.875 -37.985 16.804 1.000 15.113 49 TYR B C 1
ATOM 2478 O O . TYR B 2 56 ? -18.456 -39.156 16.906 1.000 15.810 49 TYR B O 1
ATOM 2487 N N . THR B 2 57 ? -20.016 -37.562 17.369 1.000 12.950 50 THR B N 1
ATOM 2488 C CA . THR B 2 57 ? -20.949 -38.489 18.006 1.000 13.966 50 THR B CA 1
ATOM 2489 C C . THR B 2 57 ? -21.825 -39.159 16.941 1.000 15.055 50 THR B C 1
ATOM 2490 O O . THR B 2 57 ? -2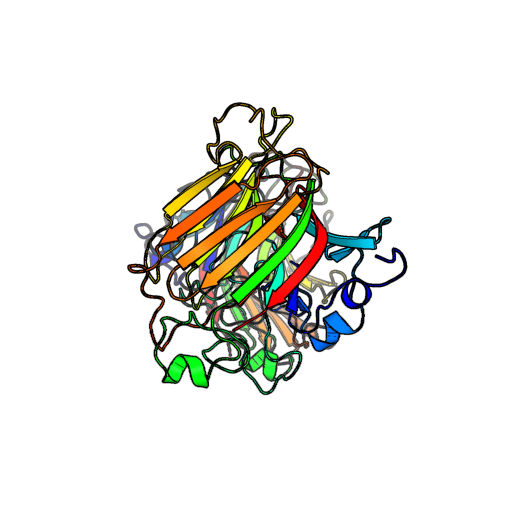2.441 -38.459 16.128 1.000 16.754 50 THR B O 1
ATOM 2494 N N . ALA B 2 58 ? -21.908 -40.490 16.958 1.000 14.704 51 ALA B N 1
ATOM 2495 C CA . ALA B 2 58 ? -22.786 -41.299 16.112 1.000 17.301 51 ALA B CA 1
ATOM 2496 C C . ALA B 2 58 ? -24.273 -41.218 16.556 1.000 19.351 51 ALA B C 1
ATOM 2497 O O . ALA B 2 58 ? -24.560 -40.808 17.674 1.000 17.743 51 ALA B O 1
ATOM 2499 N N . ALA B 2 59 ? -25.228 -41.621 15.681 1.000 18.564 52 ALA B N 1
ATOM 2500 C CA . ALA B 2 59 ? -26.658 -41.586 16.005 1.000 21.630 52 ALA B CA 1
ATOM 2501 C C . ALA B 2 59 ? -26.976 -42.462 17.227 1.000 24.332 52 ALA B C 1
ATOM 2502 O O . ALA B 2 59 ? -28.025 -42.277 17.819 1.000 25.583 52 ALA B O 1
ATOM 2504 N N . ASP B 2 60 ? -26.068 -43.368 17.645 1.000 24.177 53 ASP B N 1
ATOM 2505 C CA . ASP B 2 60 ? -26.199 -44.179 18.856 1.000 18.049 53 ASP B CA 1
ATOM 2506 C C . ASP B 2 60 ? -25.379 -43.645 20.028 1.000 18.781 53 ASP B C 1
ATOM 2507 O O . ASP B 2 60 ? -25.387 -44.242 21.099 1.000 21.707 53 ASP B O 1
ATOM 2512 N N . GLY B 2 61 ? -24.753 -42.466 19.915 1.000 18.906 54 GLY B N 1
ATOM 2513 C CA . GLY B 2 61 ? -23.986 -41.949 21.038 1.000 15.601 54 GLY B CA 1
ATOM 2514 C C . GLY B 2 61 ? -22.512 -42.368 20.963 1.000 16.017 54 GLY B C 1
ATOM 2515 O O . GLY B 2 61 ? -21.699 -41.853 21.709 1.000 15.162 54 GLY B O 1
ATOM 2516 N N . GLY B 2 62 ? -22.154 -43.312 20.077 1.000 16.168 55 GLY B N 1
ATOM 2517 C CA . GLY B 2 62 ? -20.768 -43.816 20.054 1.000 17.579 55 GLY B CA 1
ATOM 2518 C C . GLY B 2 62 ? -19.788 -42.743 19.567 1.000 16.350 55 GLY B C 1
ATOM 2519 O O . GLY B 2 62 ? -20.248 -41.812 18.922 1.000 14.257 55 GLY B O 1
ATOM 2520 N N . MET B 2 63 ? -18.481 -42.842 19.925 1.000 14.565 56 MET B N 1
ATOM 2521 C CA . MET B 2 63 ? -17.508 -41.865 19.443 1.000 15.324 56 MET B CA 1
ATOM 2522 C C . MET B 2 63 ? -16.836 -42.395 18.151 1.000 14.870 56 MET B C 1
ATOM 2523 O O . MET B 2 63 ? -16.093 -43.411 18.149 1.000 14.535 56 MET B O 1
ATOM 2528 N N . VAL B 2 64 ? -17.076 -41.687 17.059 1.000 14.137 57 VAL B N 1
ATOM 2529 C CA . VAL B 2 64 ? -16.579 -42.121 15.738 1.000 15.774 57 VAL B CA 1
ATOM 2530 C C . VAL B 2 64 ? -15.244 -41.436 15.420 1.000 14.973 57 VAL B C 1
ATOM 2531 O O . VAL B 2 64 ? -15.086 -40.219 15.545 1.000 15.562 57 VAL B O 1
ATOM 2535 N N . PHE B 2 65 ? -14.329 -42.241 14.910 1.000 15.560 58 PHE B N 1
ATOM 2536 C CA . PHE B 2 65 ? -13.069 -41.800 14.323 1.000 13.236 58 PHE B CA 1
ATOM 2537 C C . PHE B 2 65 ? -13.137 -42.246 12.866 1.000 13.607 58 PHE B C 1
ATOM 2538 O O . PHE B 2 65 ? -13.285 -43.437 12.591 1.000 12.138 58 PHE B O 1
ATOM 2546 N N . ARG B 2 66 ? -12.993 -41.269 11.945 1.000 13.890 59 ARG B N 1
ATOM 2547 C CA . ARG B 2 66 ? -13.060 -41.602 10.543 1.000 13.149 59 ARG B CA 1
ATOM 2548 C C . ARG B 2 66 ? -11.861 -40.922 9.901 1.000 14.495 59 ARG B C 1
ATOM 2549 O O . ARG B 2 66 ? -11.594 -39.748 10.183 1.000 12.791 59 ARG B O 1
ATOM 2557 N N . CYS B 2 67 ? -11.213 -41.625 8.947 1.000 14.636 60 CYS B N 1
ATOM 2558 C CA . CYS B 2 67 ? -9.920 -41.139 8.490 1.000 14.136 60 CYS B CA 1
ATOM 2559 C C . CYS B 2 67 ? -9.697 -41.542 7.048 1.000 15.728 60 CYS B C 1
ATOM 2560 O O . CYS B 2 67 ? -9.539 -42.726 6.748 1.000 15.246 60 CYS B O 1
ATOM 2563 N N . PRO B 2 68 ? -9.640 -40.564 6.114 1.000 15.243 61 PRO B N 1
ATOM 2564 C CA . PRO B 2 68 ? -9.346 -40.901 4.726 1.000 15.878 61 PRO B CA 1
ATOM 2565 C C . PRO B 2 68 ? -7.849 -41.228 4.556 1.000 16.901 61 PRO B C 1
ATOM 2566 O O . PRO B 2 68 ? -7.041 -40.948 5.463 1.000 14.237 61 PRO B O 1
ATOM 2570 N N . ILE B 2 69 ? -7.517 -41.883 3.428 1.000 14.714 62 ILE B N 1
ATOM 2571 C CA . ILE B 2 69 ? -6.168 -42.218 2.976 1.000 15.000 62 ILE B CA 1
ATOM 2572 C C . ILE B 2 69 ? -5.358 -40.937 2.798 1.000 18.881 62 ILE B C 1
ATOM 2573 O O . ILE B 2 69 ? -4.165 -40.851 3.176 1.000 19.251 62 ILE B O 1
ATOM 2578 N N . ASP B 2 70 ? -6.001 -39.967 2.141 1.000 18.242 63 ASP B N 1
ATOM 2579 C CA . ASP B 2 70 ? -5.336 -38.754 1.747 1.000 19.520 63 ASP B CA 1
ATOM 2580 C C . ASP B 2 70 ? -5.606 -37.715 2.815 1.000 17.162 63 ASP B C 1
ATOM 2581 O O . ASP B 2 70 ? -6.739 -37.469 3.105 1.000 20.048 63 ASP B O 1
ATOM 2586 N N . GLY B 2 71 ? -4.559 -37.068 3.342 1.000 18.070 64 GLY B N 1
ATOM 2587 C CA . GLY B 2 71 ? -4.689 -36.023 4.348 1.000 18.446 64 GLY B CA 1
ATOM 2588 C C . GLY B 2 71 ? -3.315 -35.634 4.905 1.000 16.170 64 GLY B C 1
ATOM 2589 O O . GLY B 2 71 ? -2.313 -36.152 4.438 1.000 13.872 64 GLY B O 1
ATOM 2590 N N . TYR B 2 72 ? -3.316 -34.732 5.887 1.000 16.896 65 TYR B N 1
ATOM 2591 C CA . TYR B 2 72 ? -2.064 -34.287 6.518 1.000 20.332 65 TYR B CA 1
ATOM 2592 C C . TYR B 2 72 ? -1.653 -35.268 7.602 1.000 20.131 65 TYR B C 1
ATOM 2593 O O . TYR B 2 72 ? -2.489 -35.931 8.243 1.000 20.678 65 TYR B O 1
ATOM 2602 N N . LYS B 2 73 ? -0.344 -35.400 7.730 1.000 19.618 66 LYS B N 1
ATOM 2603 C CA . LYS B 2 73 ? 0.228 -36.414 8.605 1.000 22.881 66 LYS B CA 1
ATOM 2604 C C . LYS B 2 73 ? 1.014 -35.729 9.718 1.000 22.895 66 LYS B C 1
ATOM 2605 O O . LYS B 2 73 ? 1.336 -34.539 9.585 1.000 20.083 66 LYS B O 1
ATOM 2611 N N . THR B 2 74 ? 1.259 -36.493 10.801 1.000 20.182 67 THR B N 1
ATOM 2612 C CA . THR B 2 74 ? 1.903 -35.981 12.002 1.000 23.080 67 THR B CA 1
ATOM 2613 C C . THR B 2 74 ? 3.355 -35.500 11.784 1.000 25.796 67 THR B C 1
ATOM 2614 O O . THR B 2 74 ? 3.787 -34.572 12.443 1.000 25.342 67 THR B O 1
ATOM 2618 N N . SER B 2 75 ? 4.159 -36.131 10.918 1.000 26.589 68 SER B N 1
ATOM 2619 C CA . SER B 2 75 ? 5.472 -35.545 10.633 1.000 32.623 68 SER B CA 1
ATOM 2620 C C . SER B 2 75 ? 5.815 -35.772 9.162 1.000 40.985 68 SER B C 1
ATOM 2621 O O . SER B 2 75 ? 5.030 -36.409 8.450 1.000 40.270 68 SER B O 1
ATOM 2624 N N . THR B 2 76 ? 6.921 -35.171 8.680 1.000 51.061 69 THR B N 1
ATOM 2625 C CA . THR B 2 76 ? 7.259 -35.151 7.245 1.000 51.523 69 THR B CA 1
ATOM 2626 C C . THR B 2 76 ? 7.497 -36.583 6.747 1.000 48.434 69 THR B C 1
ATOM 2627 O O . THR B 2 76 ? 7.134 -36.869 5.603 1.000 45.266 69 THR B O 1
ATOM 2631 N N . ASN B 2 77 ? 8.151 -37.423 7.588 1.000 44.175 70 ASN B N 1
ATOM 2632 C CA . ASN B 2 77 ? 8.092 -38.883 7.517 1.000 45.133 70 ASN B CA 1
ATOM 2633 C C . ASN B 2 77 ? 6.613 -39.263 7.615 1.000 52.309 70 ASN B C 1
ATOM 2634 O O . ASN B 2 77 ? 5.800 -38.728 6.853 1.000 53.824 70 ASN B O 1
ATOM 2639 N N . THR B 2 78 ? 6.202 -40.104 8.577 1.000 43.767 71 THR B N 1
ATOM 2640 C CA . THR B 2 78 ? 4.799 -40.548 8.613 1.000 28.582 71 THR B CA 1
ATOM 2641 C C . THR B 2 78 ? 4.263 -40.896 7.211 1.000 26.423 71 THR B C 1
ATOM 2642 O O . THR B 2 78 ? 4.072 -40.043 6.305 1.000 22.957 71 THR B O 1
ATOM 2646 N N . SER B 2 79 ? 4.019 -42.204 7.029 1.000 22.409 72 SER B N 1
ATOM 2647 C CA . SER B 2 79 ? 3.435 -42.733 5.809 1.000 21.577 72 SER B CA 1
ATOM 2648 C C . SER B 2 79 ? 1.917 -42.532 5.809 1.000 20.711 72 SER B C 1
ATOM 2649 O O . SER B 2 79 ? 1.321 -42.355 4.751 1.000 20.855 72 SER B O 1
ATOM 2652 N N . TYR B 2 80 ? 1.280 -42.625 6.989 1.000 17.550 73 TYR B N 1
ATOM 2653 C CA . TYR B 2 80 ? -0.178 -42.794 7.048 1.000 15.205 73 TYR B CA 1
ATOM 2654 C C . TYR B 2 80 ? -0.882 -41.667 7.825 1.000 13.880 73 TYR B C 1
ATOM 2655 O O . TYR B 2 80 ? -0.375 -41.121 8.812 1.000 15.067 73 TYR B O 1
ATOM 2664 N N . THR B 2 81 ? -2.147 -41.459 7.481 1.000 13.390 74 THR B N 1
ATOM 2665 C CA . THR B 2 81 ? -3.041 -40.499 8.120 1.000 13.028 74 THR B CA 1
ATOM 2666 C C . THR B 2 81 ? -3.625 -41.167 9.358 1.000 14.606 74 THR B C 1
ATOM 2667 O O . THR B 2 81 ? -3.720 -42.399 9.407 1.000 13.511 74 THR B O 1
ATOM 2671 N N . ARG B 2 82 ? -4.041 -40.345 10.331 1.000 12.480 75 ARG B N 1
ATOM 2672 C CA . ARG B 2 82 ? -4.732 -40.895 11.484 1.000 13.305 75 ARG B CA 1
ATOM 2673 C C . ARG B 2 82 ? -5.821 -39.906 11.903 1.000 13.223 75 ARG B C 1
ATOM 2674 O O . ARG B 2 82 ? -5.713 -38.726 11.602 1.000 12.696 75 ARG B O 1
ATOM 2682 N N . THR B 2 83 ? -6.845 -40.396 12.622 1.000 13.887 76 THR B N 1
ATOM 2683 C CA . THR B 2 83 ? -7.689 -39.573 13.495 1.000 12.447 76 THR B CA 1
ATOM 2684 C C . THR B 2 83 ? -7.620 -40.319 14.812 1.000 12.253 76 THR B C 1
ATOM 2685 O O . THR B 2 83 ? -8.164 -41.400 14.941 1.000 12.868 76 THR B O 1
ATOM 2689 N N . GLU B 2 84 ? -6.831 -39.814 15.757 1.000 13.472 77 GLU B N 1
ATOM 2690 C CA . GLU B 2 84 ? -6.344 -40.704 16.804 1.000 13.130 77 GLU B CA 1
ATOM 2691 C C . GLU B 2 84 ? -6.050 -39.831 18.028 1.000 12.628 77 GLU B C 1
ATOM 2692 O O . GLU B 2 84 ? -5.556 -38.708 17.916 1.000 12.232 77 GLU B O 1
ATOM 2698 N N . LEU B 2 85 ? -6.378 -40.372 19.196 1.000 13.803 78 LEU B N 1
ATOM 2699 C CA . LEU B 2 85 ? -6.083 -39.795 20.514 1.000 13.197 78 LEU B CA 1
ATOM 2700 C C . LEU B 2 85 ? -4.658 -40.166 20.993 1.000 13.058 78 LEU B C 1
ATOM 2701 O O . LEU B 2 85 ? -4.126 -41.283 20.725 1.000 13.013 78 LEU B O 1
ATOM 2706 N N . ARG B 2 86 ? -4.005 -39.197 21.665 1.000 12.311 79 ARG B N 1
ATOM 2707 C CA . ARG B 2 86 ? -2.662 -39.372 22.197 1.000 13.628 79 ARG B CA 1
ATOM 2708 C C . ARG B 2 86 ? -2.751 -39.116 23.703 1.000 14.241 79 ARG B C 1
ATOM 2709 O O . ARG B 2 86 ? -3.332 -38.117 24.058 1.000 15.024 79 ARG B O 1
ATOM 2717 N N . GLU B 2 87 ? -2.355 -40.059 24.589 1.000 12.987 80 GLU B N 1
ATOM 2718 C CA . GLU B 2 87 ? -2.611 -39.914 26.008 1.000 11.431 80 GLU B CA 1
ATOM 2719 C C . GLU B 2 87 ? -1.728 -38.812 26.604 1.000 14.028 80 GLU B C 1
ATOM 2720 O O . GLU B 2 87 ? -0.555 -38.656 26.246 1.000 13.392 80 GLU B O 1
ATOM 2726 N N . MET B 2 88 ? -2.309 -38.051 27.544 1.000 14.193 81 MET B N 1
ATOM 2727 C CA . MET B 2 88 ? -1.777 -36.813 28.140 1.000 16.125 81 MET B CA 1
ATOM 2728 C C . MET B 2 88 ? -2.062 -36.893 29.651 1.000 18.061 81 MET B C 1
ATOM 2729 O O . MET B 2 88 ? -3.191 -36.663 30.096 1.000 18.579 81 MET B O 1
ATOM 2734 N N . LEU B 2 89 ? -1.049 -37.264 30.451 1.000 19.212 82 LEU B N 1
ATOM 2735 C CA . LEU B 2 89 ? -1.255 -37.368 31.888 1.000 19.171 82 LEU B CA 1
ATOM 2736 C C . LEU B 2 89 ? -1.048 -36.025 32.609 1.000 18.929 82 LEU B C 1
ATOM 2737 O O . LEU B 2 89 ? -1.230 -35.983 33.825 1.000 19.451 82 LEU B O 1
ATOM 2742 N N . ARG B 2 90 ? -0.667 -34.939 31.917 1.000 18.489 83 ARG B N 1
ATOM 2743 C CA . ARG B 2 90 ? -0.275 -33.705 32.622 1.000 23.719 83 ARG B CA 1
ATOM 2744 C C . ARG B 2 90 ? -1.414 -32.942 33.328 1.000 25.699 83 ARG B C 1
ATOM 2745 O O . ARG B 2 90 ? -1.110 -31.957 34.019 1.000 27.353 83 ARG B O 1
ATOM 2753 N N . ARG B 2 91 ? -2.689 -33.340 33.177 1.000 26.034 84 ARG B N 1
ATOM 2754 C CA . ARG B 2 91 ? -3.803 -32.801 33.974 1.000 34.558 84 ARG B CA 1
ATOM 2755 C C . ARG B 2 91 ? -3.867 -31.272 33.807 1.000 33.950 84 ARG B C 1
ATOM 2756 O O . ARG B 2 91 ? -3.951 -30.600 34.843 1.000 34.868 84 ARG B O 1
ATOM 2764 N N . GLY B 2 92 ? -3.736 -30.772 32.543 1.000 36.807 85 GLY B N 1
ATOM 2765 C CA . GLY B 2 92 ? -3.693 -29.369 32.089 1.000 34.925 85 GLY B CA 1
ATOM 2766 C C . GLY B 2 92 ? -2.429 -28.601 32.497 1.000 36.426 85 GLY B C 1
ATOM 2767 O O . GLY B 2 92 ? -2.205 -27.442 32.155 1.000 39.577 85 GLY B O 1
ATOM 2768 N N . ASP B 2 93 ? -1.565 -29.222 33.270 1.000 30.080 86 ASP B N 1
ATOM 2769 C CA . ASP B 2 93 ? -0.353 -28.493 33.559 1.000 31.945 86 ASP B CA 1
ATOM 2770 C C . ASP B 2 93 ? 0.494 -28.402 32.278 1.000 35.317 86 ASP B C 1
ATOM 2771 O O . ASP B 2 93 ? 1.263 -29.332 31.996 1.000 31.359 86 ASP B O 1
ATOM 2776 N N . THR B 2 94 ? 0.344 -27.302 31.504 1.000 29.455 87 THR B N 1
ATOM 2777 C CA . THR B 2 94 ? 0.954 -27.159 30.188 1.000 29.315 87 THR B CA 1
ATOM 2778 C C . THR B 2 94 ? 2.391 -26.720 30.318 1.000 24.561 87 THR B C 1
ATOM 2779 O O . THR B 2 94 ? 3.075 -26.707 29.313 1.000 26.224 87 THR B O 1
ATOM 2783 N N . SER B 2 95 ? 2.864 -26.500 31.548 1.000 23.362 88 SER B N 1
ATOM 2784 C CA . SER B 2 95 ? 4.304 -26.356 31.794 1.000 21.431 88 SER B CA 1
ATOM 2785 C C . SER B 2 95 ? 5.041 -27.710 31.750 1.000 19.887 88 SER B C 1
ATOM 2786 O O . SER B 2 95 ? 6.237 -27.724 31.826 1.000 20.149 88 SER B O 1
ATOM 2789 N N . ILE B 2 96 ? 4.359 -28.847 31.666 1.000 18.951 89 ILE B N 1
ATOM 2790 C CA . ILE B 2 96 ? 4.987 -30.162 31.461 1.000 20.455 89 ILE B CA 1
ATOM 2791 C C . ILE B 2 96 ? 4.984 -30.487 29.949 1.000 19.983 89 ILE B C 1
ATOM 2792 O O . ILE B 2 96 ? 3.935 -30.446 29.277 1.000 18.689 89 ILE B O 1
ATOM 2797 N N . ALA B 2 97 ? 6.170 -30.800 29.400 1.000 21.527 90 ALA B N 1
ATOM 2798 C CA . ALA B 2 97 ? 6.334 -31.057 27.962 1.000 17.942 90 ALA B CA 1
ATOM 2799 C C . ALA B 2 97 ? 5.560 -32.326 27.582 1.000 19.037 90 ALA B C 1
ATOM 2800 O O . ALA B 2 97 ? 5.451 -33.281 28.380 1.000 18.056 90 ALA B O 1
ATOM 2802 N N . THR B 2 98 ? 4.991 -32.313 26.362 1.000 19.286 91 THR B N 1
ATOM 2803 C CA . THR B 2 98 ? 4.202 -33.439 25.843 1.000 19.031 91 THR B CA 1
ATOM 2804 C C . THR B 2 98 ? 5.045 -34.736 25.868 1.000 16.749 91 THR B C 1
ATOM 2805 O O . THR B 2 98 ? 4.589 -35.811 26.302 1.000 16.122 91 THR B O 1
ATOM 2809 N N . GLN B 2 99 ? 6.313 -34.600 25.432 1.000 16.234 92 GLN B N 1
ATOM 2810 C CA . GLN B 2 99 ? 7.282 -35.695 25.388 1.000 17.011 92 GLN B CA 1
ATOM 2811 C C . GLN B 2 99 ? 8.101 -35.725 26.670 1.000 14.622 92 GLN B C 1
ATOM 2812 O O . GLN B 2 99 ? 8.362 -34.691 27.237 1.000 14.794 92 G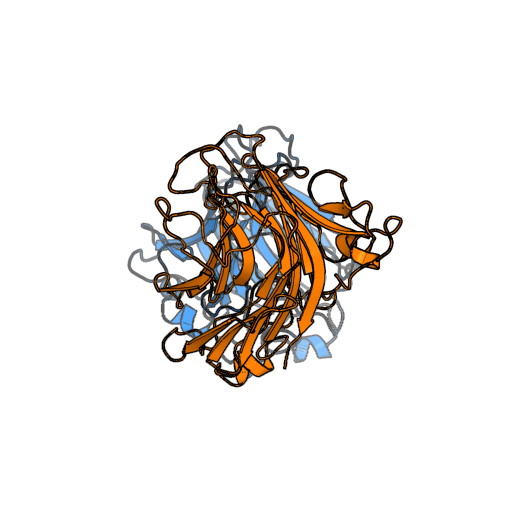LN B O 1
ATOM 2818 N N . GLY B 2 100 ? 8.645 -36.880 27.061 1.000 16.555 93 GLY B N 1
ATOM 2819 C CA . GLY B 2 100 ? 9.582 -36.896 28.175 1.000 18.366 93 GLY B CA 1
ATOM 2820 C C . GLY B 2 100 ? 9.172 -37.826 29.312 1.000 18.248 93 GLY B C 1
ATOM 2821 O O . GLY B 2 100 ? 7.990 -38.053 29.568 1.000 17.649 93 GLY B O 1
ATOM 2822 N N . VAL B 2 101 ? 10.156 -38.424 29.984 1.000 17.446 94 VAL B N 1
ATOM 2823 C CA . VAL B 2 101 ? 9.854 -39.141 31.224 1.000 17.602 94 VAL B CA 1
ATOM 2824 C C . VAL B 2 101 ? 9.514 -38.053 32.249 1.000 18.824 94 VAL B C 1
ATOM 2825 O O . VAL B 2 101 ? 10.431 -37.444 32.807 1.000 20.119 94 VAL B O 1
ATOM 2829 N N . ASN B 2 102 ? 8.206 -37.699 32.352 1.000 17.686 95 ASN B N 1
ATOM 2830 C CA . ASN B 2 102 ? 7.786 -36.520 33.097 1.000 16.239 95 ASN B CA 1
ATOM 2831 C C . ASN B 2 102 ? 6.349 -36.763 33.535 1.000 17.661 95 ASN B C 1
ATOM 2832 O O . ASN B 2 102 ? 5.829 -37.884 33.338 1.000 17.848 95 ASN B O 1
ATOM 2837 N N . GLY B 2 103 ? 5.671 -35.701 34.061 1.000 15.964 96 GLY B N 1
ATOM 2838 C CA . GLY B 2 103 ? 4.322 -35.897 34.577 1.000 15.284 96 GLY B CA 1
ATOM 2839 C C . GLY B 2 103 ? 3.210 -36.099 33.524 1.000 15.514 96 GLY B C 1
ATOM 2840 O O . GLY B 2 103 ? 2.056 -36.404 33.895 1.000 15.690 96 GLY B O 1
ATOM 2841 N N . ASN B 2 104 ? 3.558 -36.000 32.225 1.000 15.328 97 ASN B N 1
ATOM 2842 C CA . ASN B 2 104 ? 2.628 -36.201 31.108 1.000 14.998 97 ASN B CA 1
ATOM 2843 C C . ASN B 2 104 ? 2.624 -37.656 30.627 1.000 16.129 97 ASN B C 1
ATOM 2844 O O . ASN B 2 104 ? 1.732 -38.071 29.860 1.000 16.147 97 ASN B O 1
ATOM 2849 N N . ASN B 2 105 ? 3.652 -38.439 31.008 1.000 15.288 98 ASN B N 1
ATOM 2850 C CA . ASN B 2 105 ? 3.769 -39.756 30.371 1.000 17.320 98 ASN B CA 1
ATOM 2851 C C . ASN B 2 105 ? 3.889 -40.824 31.461 1.000 16.061 98 ASN B C 1
ATOM 2852 O O . ASN B 2 105 ? 4.157 -40.477 32.581 1.000 16.507 98 ASN B O 1
ATOM 2857 N N . TRP B 2 106 ? 3.837 -42.108 31.115 1.000 17.103 99 TRP B N 1
ATOM 2858 C CA . TRP B 2 106 ? 4.098 -43.195 32.060 1.000 15.585 99 TRP B CA 1
ATOM 2859 C C . TRP B 2 106 ? 5.328 -44.015 31.641 1.000 17.563 99 TRP B C 1
ATOM 2860 O O . TRP B 2 106 ? 5.908 -43.816 30.558 1.000 16.158 99 TRP B O 1
ATOM 2871 N N . VAL B 2 107 ? 5.734 -44.943 32.545 1.000 17.844 100 VAL B N 1
ATOM 2872 C CA . VAL B 2 107 ? 6.876 -45.826 32.352 1.000 18.013 100 VAL B CA 1
ATOM 2873 C C . VAL B 2 107 ? 6.458 -47.223 32.803 1.000 18.695 100 VAL B C 1
ATOM 2874 O O . VAL B 2 107 ? 5.482 -47.339 33.572 1.000 19.709 100 VAL B O 1
ATOM 2878 N N . PHE B 2 108 ? 7.120 -48.270 32.255 1.000 16.965 101 PHE B N 1
ATOM 2879 C CA . PHE B 2 108 ? 6.920 -49.638 32.722 1.000 16.669 101 PHE B CA 1
ATOM 2880 C C . PHE B 2 108 ? 7.403 -49.758 34.181 1.000 14.466 101 PHE B C 1
ATOM 2881 O O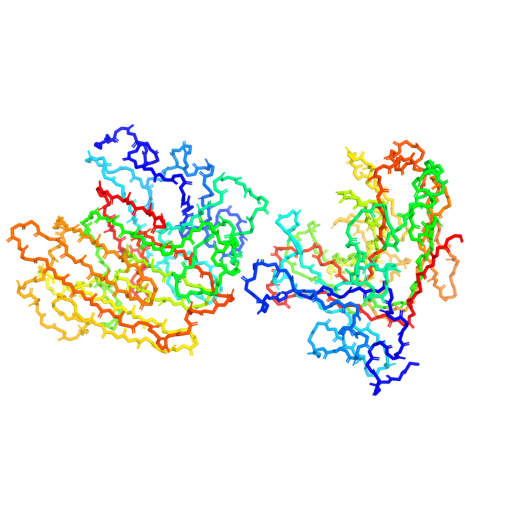 . PHE B 2 108 ? 8.302 -49.015 34.620 1.000 14.845 101 PHE B O 1
ATOM 2889 N N . GLY B 2 109 ? 6.705 -50.577 34.971 1.000 13.826 102 GLY B N 1
ATOM 2890 C CA . GLY B 2 109 ? 7.087 -50.859 36.357 1.000 15.800 102 GLY B CA 1
ATOM 2891 C C . GLY B 2 109 ? 8.559 -51.306 36.489 1.000 21.298 102 GLY B C 1
ATOM 2892 O O . GLY B 2 109 ? 9.164 -51.137 37.548 1.000 19.807 102 GLY B O 1
ATOM 2893 N N . SER B 2 110 ? 9.163 -51.819 35.397 1.000 19.138 103 SER B N 1
ATOM 2894 C CA . SER B 2 110 ? 10.505 -52.399 35.400 1.000 17.308 103 SER B CA 1
ATOM 2895 C C . SER B 2 110 ? 11.555 -51.309 35.212 1.000 18.398 103 SER B C 1
ATOM 2896 O O . SER B 2 110 ? 12.757 -51.566 35.290 1.000 19.773 103 SER B O 1
ATOM 2899 N N . ALA B 2 111 ? 11.131 -50.073 34.898 1.000 16.215 104 ALA B N 1
ATOM 2900 C CA . ALA B 2 111 ? 12.108 -49.011 34.681 1.000 17.064 104 ALA B CA 1
ATOM 2901 C C . ALA B 2 111 ? 12.717 -48.622 36.038 1.000 18.407 104 ALA B C 1
ATOM 2902 O O . ALA B 2 111 ? 12.153 -48.960 37.094 1.000 15.634 104 ALA B O 1
ATOM 2904 N N . PRO B 2 112 ? 13.862 -47.906 36.081 1.000 17.715 105 PRO B N 1
ATOM 2905 C CA . PRO B 2 112 ? 14.491 -47.542 37.356 1.000 20.301 105 PRO B CA 1
ATOM 2906 C C . PRO B 2 112 ? 13.653 -46.606 38.227 1.000 24.454 105 PRO B C 1
ATOM 2907 O O . PRO B 2 112 ? 12.703 -45.954 37.721 1.000 23.714 105 PRO B O 1
ATOM 2911 N N . ALA B 2 113 ? 13.992 -46.556 39.536 1.000 20.992 106 ALA B N 1
ATOM 2912 C CA . ALA B 2 113 ? 13.098 -45.889 40.486 1.000 23.330 106 ALA B CA 1
ATOM 2913 C C . ALA B 2 113 ? 12.947 -44.394 40.137 1.000 23.027 106 ALA B C 1
ATOM 2914 O O . ALA B 2 113 ? 11.835 -43.885 40.204 1.000 21.929 106 ALA B O 1
ATOM 2916 N N . SER B 2 114 ? 14.036 -43.723 39.718 1.000 18.505 107 SER B N 1
ATOM 2917 C CA . SER B 2 114 ? 14.028 -42.316 39.383 1.000 24.512 107 SER B CA 1
ATOM 2918 C C . SER B 2 114 ? 13.133 -42.023 38.151 1.000 24.121 107 SER B C 1
ATOM 2919 O O . SER B 2 114 ? 12.479 -40.970 38.117 1.000 20.498 107 SER B O 1
ATOM 2922 N N . ALA B 2 115 ? 13.042 -42.969 37.196 1.000 20.801 108 ALA B N 1
ATOM 2923 C CA . ALA B 2 115 ? 12.088 -42.847 36.090 1.000 23.376 108 ALA B CA 1
ATOM 2924 C C . ALA B 2 115 ? 10.665 -43.040 36.636 1.000 25.066 108 ALA B C 1
ATOM 2925 O O . ALA B 2 115 ? 9.762 -42.250 36.311 1.000 20.081 108 ALA B O 1
ATOM 2927 N N . ARG B 2 116 ? 10.470 -44.048 37.520 1.000 22.883 109 ARG B N 1
ATOM 2928 C CA . ARG B 2 116 ? 9.146 -44.198 38.135 1.000 24.757 109 ARG B CA 1
ATOM 2929 C C . ARG B 2 116 ? 8.721 -42.966 38.952 1.000 24.337 109 ARG B C 1
ATOM 2930 O O . ARG B 2 116 ? 7.554 -42.535 38.943 1.000 24.946 109 ARG B O 1
ATOM 2938 N N . GLU B 2 117 ? 9.637 -42.414 39.735 1.000 24.587 110 GLU B N 1
ATOM 2939 C CA . GLU B 2 117 ? 9.305 -41.241 40.530 1.000 22.105 110 GLU B CA 1
ATOM 2940 C C . GLU B 2 117 ? 9.012 -40.049 39.612 1.000 20.666 110 GLU B C 1
ATOM 2941 O O . GLU B 2 117 ? 8.202 -39.242 40.005 1.000 18.949 110 GLU B O 1
ATOM 2947 N N . ALA B 2 118 ? 9.688 -39.901 38.436 1.000 19.393 111 ALA B N 1
ATOM 2948 C CA . ALA B 2 118 ? 9.566 -38.689 37.634 1.000 20.696 111 ALA B CA 1
ATOM 2949 C C . ALA B 2 118 ? 8.300 -38.739 36.763 1.000 20.258 111 ALA B C 1
ATOM 2950 O O . ALA B 2 118 ? 7.762 -37.698 36.368 1.000 21.006 111 ALA B O 1
ATOM 2952 N N . ALA B 2 119 ? 7.794 -39.952 36.510 1.000 20.073 112 ALA B N 1
ATOM 2953 C CA . ALA B 2 119 ? 6.732 -40.208 35.546 1.000 20.469 112 ALA B CA 1
ATOM 2954 C C . ALA B 2 119 ? 5.391 -39.761 36.133 1.000 21.954 112 ALA B C 1
ATOM 2955 O O . ALA B 2 119 ? 5.261 -39.690 37.381 1.000 20.830 112 ALA B O 1
ATOM 2957 N N . GLY B 2 120 ? 4.381 -39.610 35.240 1.000 18.846 113 GLY B N 1
ATOM 2958 C CA . GLY B 2 120 ? 3.027 -39.311 35.647 1.000 18.407 113 GLY B CA 1
ATOM 2959 C C . GLY B 2 120 ? 2.230 -40.583 35.926 1.000 23.268 113 GLY B C 1
ATOM 2960 O O . GLY B 2 120 ? 1.087 -40.479 36.399 1.000 21.755 113 GLY B O 1
ATOM 2961 N N . GLY B 2 121 ? 2.789 -41.770 35.576 1.000 18.071 114 GLY B N 1
ATOM 2962 C CA . GLY B 2 121 ? 2.154 -43.049 35.909 1.000 17.288 114 GLY B CA 1
ATOM 2963 C C . GLY B 2 121 ? 3.140 -44.216 35.767 1.000 15.471 114 GLY B C 1
ATOM 2964 O O . GLY B 2 121 ? 4.181 -44.044 35.127 1.000 16.770 114 GLY B O 1
ATOM 2965 N N . VAL B 2 122 ? 2.861 -45.348 36.418 1.000 14.129 115 VAL B N 1
ATOM 2966 C CA . VAL B 2 122 ? 3.752 -46.498 36.431 1.000 14.912 115 VAL B CA 1
ATOM 2967 C C . VAL B 2 122 ? 2.924 -47.681 35.987 1.000 16.842 115 VAL B C 1
ATOM 2968 O O . VAL B 2 122 ? 1.852 -47.864 36.562 1.000 17.097 115 VAL B O 1
ATOM 2972 N N . ASP B 2 123 ? 3.356 -48.391 34.902 1.000 18.206 116 ASP B N 1
ATOM 2973 C CA . ASP B 2 123 ? 2.565 -49.468 34.291 1.000 17.388 116 ASP B CA 1
ATOM 2974 C C . ASP B 2 123 ? 1.273 -48.884 33.690 1.000 18.267 116 ASP B C 1
ATOM 2975 O O . ASP B 2 123 ? 1.044 -47.643 33.739 1.000 17.032 116 ASP B O 1
ATOM 2980 N N . GLY B 2 124 ? 0.420 -49.744 33.104 1.000 15.673 117 GLY B N 1
ATOM 2981 C CA . GLY B 2 124 ? -0.768 -49.121 32.517 1.000 16.210 117 GLY B CA 1
ATOM 2982 C C . GLY B 2 124 ? -1.762 -50.111 31.955 1.000 18.636 117 GLY B C 1
ATOM 2983 O O . GLY B 2 124 ? -1.434 -51.263 31.616 1.000 17.754 117 GLY B O 1
ATOM 2984 N N . VAL B 2 125 ? -3.010 -49.648 31.846 1.000 19.806 118 VAL B N 1
ATOM 2985 C CA . VAL B 2 125 ? -4.083 -50.465 31.274 1.000 18.008 118 VAL B CA 1
ATOM 2986 C C . VAL B 2 125 ? -4.908 -49.591 30.349 1.000 19.018 118 VAL B C 1
ATOM 2987 O O . VAL B 2 125 ? -5.324 -48.480 30.767 1.000 16.416 118 VAL B O 1
ATOM 2991 N N . LEU B 2 126 ? -5.109 -50.097 29.105 1.000 19.234 119 LEU B N 1
ATOM 2992 C CA . LEU B 2 126 ? -5.994 -49.420 28.154 1.000 19.056 119 LEU B CA 1
ATOM 2993 C C . LEU B 2 126 ? -7.106 -50.406 27.822 1.000 19.258 119 LEU B C 1
ATOM 2994 O O . LEU B 2 126 ? -6.784 -51.525 27.426 1.000 21.961 119 LEU B O 1
ATOM 2999 N N . ARG B 2 127 ? -8.376 -49.971 27.897 1.000 17.451 120 ARG B N 1
ATOM 3000 C CA . ARG B 2 127 ? -9.539 -50.805 27.636 1.000 19.757 120 ARG B CA 1
ATOM 3001 C C . ARG B 2 127 ? -10.453 -50.051 26.703 1.000 20.245 120 ARG B C 1
ATOM 3002 O O . ARG B 2 127 ? -10.558 -48.843 26.798 1.000 20.906 120 ARG B O 1
ATOM 3010 N N . ALA B 2 128 ? -11.099 -50.786 25.798 1.000 20.732 121 ALA B N 1
ATOM 3011 C CA . ALA B 2 128 ? -11.956 -50.128 24.834 1.000 18.006 121 ALA B CA 1
ATOM 3012 C C . ALA B 2 128 ? -12.979 -51.164 24.420 1.000 17.021 121 ALA B C 1
ATOM 3013 O O . ALA B 2 128 ? -12.653 -52.351 24.398 1.000 14.679 121 ALA B O 1
ATOM 3015 N N . THR B 2 129 ? -14.170 -50.677 24.020 1.000 16.153 122 THR B N 1
ATOM 3016 C CA . THR B 2 129 ? -15.134 -51.455 23.261 1.000 16.376 122 THR B CA 1
ATOM 3017 C C . THR B 2 129 ? -15.411 -50.636 22.003 1.000 17.538 122 THR B C 1
ATOM 3018 O O . THR B 2 129 ? -15.573 -49.414 22.056 1.000 14.990 122 THR B O 1
ATOM 3022 N N . LEU B 2 130 ? -15.545 -51.330 20.868 1.000 14.285 123 LEU B N 1
ATOM 3023 C CA . LEU B 2 130 ? -15.543 -50.652 19.601 1.000 13.582 123 LEU B CA 1
ATOM 3024 C C . LEU B 2 130 ? -16.144 -51.594 18.575 1.000 12.506 123 LEU B C 1
ATOM 3025 O O . LEU B 2 130 ? -16.207 -52.800 18.770 1.000 15.705 123 LEU B O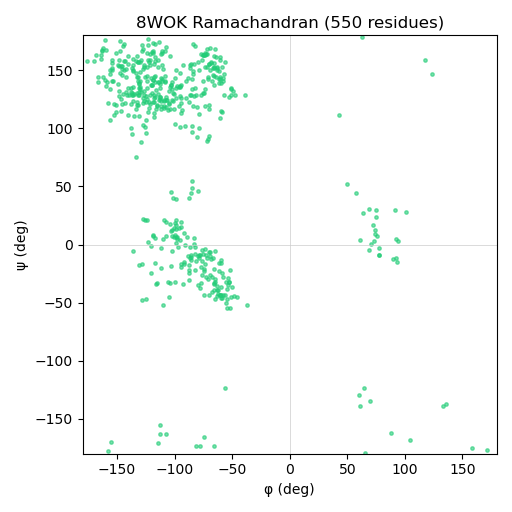 1
ATOM 3030 N N . ALA B 2 131 ? -16.419 -51.060 17.411 1.000 13.794 124 ALA B N 1
ATOM 3031 C CA . ALA B 2 131 ? -16.844 -51.822 16.246 1.000 15.846 124 ALA B CA 1
ATOM 3032 C C . ALA B 2 131 ? -16.164 -51.132 15.087 1.000 16.841 124 ALA B C 1
ATOM 3033 O O . ALA B 2 131 ? -16.276 -49.897 14.996 1.000 15.293 124 ALA B O 1
ATOM 3035 N N . VAL B 2 132 ? -15.510 -51.904 14.214 1.000 16.391 125 VAL B N 1
ATOM 3036 C CA . VAL B 2 132 ? -14.920 -51.320 13.005 1.000 15.993 125 VAL B CA 1
ATOM 3037 C C . VAL B 2 132 ? -16.033 -51.245 11.957 1.000 19.149 125 VAL B C 1
ATOM 3038 O O . VAL B 2 132 ? -16.604 -52.296 11.620 1.000 18.448 125 VAL B O 1
ATOM 3042 N N . ASN B 2 133 ? -16.361 -50.026 11.500 1.000 17.375 126 ASN B N 1
ATOM 3043 C CA . ASN B 2 133 ? -17.446 -49.815 10.557 1.000 16.489 126 ASN B CA 1
ATOM 3044 C C . ASN B 2 133 ? -16.950 -49.956 9.125 1.000 18.788 126 ASN B C 1
ATOM 3045 O O . ASN B 2 133 ? -17.757 -50.318 8.238 1.000 16.465 126 ASN B O 1
ATOM 3050 N N . HIS B 2 134 ? -15.656 -49.610 8.893 1.000 16.901 127 HIS B N 1
ATOM 3051 C CA . HIS B 2 134 ? -15.154 -49.620 7.534 1.000 16.735 127 HIS B CA 1
ATOM 3052 C C . HIS B 2 134 ? -13.632 -49.636 7.511 1.000 15.879 127 HIS B C 1
ATOM 3053 O O . HIS B 2 134 ? -12.977 -49.005 8.342 1.000 14.713 127 HIS B O 1
ATOM 3060 N N . VAL B 2 135 ? -13.056 -50.355 6.534 1.000 14.797 128 VAL B N 1
ATOM 3061 C CA . VAL B 2 135 ? -11.613 -50.243 6.291 1.000 15.502 128 VAL B CA 1
ATOM 3062 C C . VAL B 2 135 ? -11.421 -49.947 4.812 1.000 16.181 128 VAL B C 1
ATOM 3063 O O . VAL B 2 135 ? -12.327 -50.166 3.997 1.000 16.706 128 VAL B O 1
ATOM 3067 N N . THR B 2 136 ? -10.216 -49.547 4.437 1.000 15.212 129 THR B N 1
ATOM 3068 C CA . THR B 2 136 ? -9.917 -49.353 3.022 1.000 14.946 129 THR B CA 1
ATOM 3069 C C . THR B 2 136 ? -10.090 -50.666 2.235 1.000 15.785 129 THR B C 1
ATOM 3070 O O . THR B 2 136 ? -9.766 -51.743 2.743 1.000 15.651 129 THR B O 1
ATOM 3074 N N . THR B 2 137 ? -10.582 -50.535 0.979 1.000 16.040 130 THR B N 1
ATOM 3075 C CA . THR B 2 137 ? -10.893 -51.617 0.044 1.000 17.635 130 THR B CA 1
ATOM 3076 C C . THR B 2 137 ? -10.131 -51.444 -1.254 1.000 16.161 130 THR B C 1
ATOM 3077 O O . THR B 2 137 ? -10.304 -52.309 -2.120 1.000 18.506 130 THR B O 1
ATOM 3081 N N . THR B 2 138 ? -9.274 -50.383 -1.351 1.000 15.409 131 THR B N 1
ATOM 3082 C CA . THR B 2 138 ? -8.513 -50.042 -2.558 1.000 14.816 131 THR B CA 1
ATOM 3083 C C . THR B 2 138 ? -7.023 -49.898 -2.262 1.000 16.608 131 THR B C 1
ATOM 3084 O O . THR B 2 138 ? -6.623 -49.772 -1.118 1.000 16.306 131 THR B O 1
ATOM 3088 N N . GLY B 2 139 ? -6.195 -49.824 -3.313 1.000 18.151 132 GLY B N 1
ATOM 3089 C CA . GLY B 2 139 ? -4.748 -49.640 -3.240 1.000 17.702 132 GLY B CA 1
ATOM 3090 C C . GLY B 2 139 ? -3.977 -50.953 -3.127 1.000 19.324 132 GLY B C 1
ATOM 3091 O O . GLY B 2 139 ? -4.467 -52.003 -3.507 1.000 20.656 132 GLY B O 1
ATOM 3092 N N . ASP B 2 140 ? -2.709 -50.905 -2.703 1.000 21.656 133 ASP B N 1
ATOM 3093 C CA . ASP B 2 140 ? -1.825 -52.081 -2.773 1.000 20.708 133 ASP B CA 1
ATOM 3094 C C . ASP B 2 140 ? -2.298 -53.197 -1.849 1.000 20.064 133 ASP B C 1
ATOM 3095 O O . ASP B 2 140 ? -2.655 -52.917 -0.689 1.000 20.122 133 ASP B O 1
ATOM 3100 N N . SER B 2 141 ? -2.263 -54.459 -2.352 1.000 19.768 134 SER B N 1
ATOM 3101 C CA . SER B 2 141 ? -2.793 -55.622 -1.659 1.000 20.372 134 SER B CA 1
ATOM 3102 C C . SER B 2 141 ? -2.045 -55.824 -0.329 1.000 19.160 134 SER B C 1
ATOM 3103 O O . SER B 2 141 ? -2.587 -56.435 0.592 1.000 21.379 134 SER B O 1
ATOM 3106 N N . GLY B 2 142 ? -0.817 -55.281 -0.230 1.000 16.818 135 GLY B N 1
ATOM 3107 C CA . GLY B 2 142 ? 0.010 -55.378 0.968 1.000 18.727 135 GLY B CA 1
ATOM 3108 C C . GLY B 2 142 ? -0.438 -54.442 2.101 1.000 18.697 135 GLY B C 1
ATOM 3109 O O . GLY B 2 142 ? -0.045 -54.653 3.235 1.000 18.968 135 GLY B O 1
ATOM 3110 N N . GLN B 2 143 ? -1.299 -53.465 1.795 1.000 16.195 136 GLN B N 1
ATOM 3111 C CA . GLN B 2 143 ? -1.726 -52.401 2.704 1.000 17.085 136 GLN B CA 1
ATOM 3112 C C . GLN B 2 143 ? -3.219 -52.491 2.989 1.000 16.966 136 GLN B C 1
ATOM 3113 O O . GLN B 2 143 ? -3.609 -52.147 4.108 1.000 18.309 136 GLN B O 1
ATOM 3119 N N . VAL B 2 144 ? -4.022 -52.925 1.978 1.000 15.484 137 VAL B N 1
ATOM 3120 C CA . VAL B 2 144 ? -5.478 -52.803 1.965 1.000 15.665 137 VAL B CA 1
ATOM 3121 C C . VAL B 2 144 ? -6.092 -53.358 3.259 1.000 15.057 137 VAL B C 1
ATOM 3122 O O . VAL B 2 144 ? -5.796 -54.476 3.684 1.000 16.318 137 VAL B O 1
ATOM 3126 N N . GLY B 2 145 ? -7.017 -52.614 3.844 1.000 14.527 138 GLY B N 1
ATOM 3127 C CA . GLY B 2 145 ? -7.896 -53.206 4.840 1.000 14.967 138 GLY B CA 1
ATOM 3128 C C . GLY B 2 145 ? -7.416 -53.084 6.280 1.000 14.022 138 GLY B C 1
ATOM 3129 O O . GLY B 2 145 ? -8.113 -53.576 7.207 1.000 15.320 138 GLY B O 1
ATOM 3130 N N . ARG B 2 146 ? -6.284 -52.367 6.488 1.000 14.828 139 ARG B N 1
ATOM 3131 C CA . ARG B 2 146 ? -5.684 -52.298 7.827 1.000 13.570 139 ARG B CA 1
ATOM 3132 C C . ARG B 2 146 ? -5.977 -50.963 8.535 1.000 15.610 139 ARG B C 1
ATOM 3133 O O . ARG B 2 146 ? -5.800 -49.852 7.977 1.000 12.951 139 ARG B O 1
ATOM 3141 N N . VAL B 2 147 ? -6.307 -51.110 9.831 1.000 15.033 140 VAL B N 1
ATOM 3142 C CA . VAL B 2 147 ? -6.452 -50.000 10.754 1.000 17.225 140 VAL B CA 1
ATOM 3143 C C . VAL B 2 147 ? -5.862 -50.443 12.107 1.000 17.008 140 VAL B C 1
ATOM 3144 O O . VAL B 2 147 ? -6.221 -51.494 12.649 1.000 15.149 140 VAL B O 1
ATOM 3148 N N . ILE B 2 148 ? -4.972 -49.604 12.649 1.000 17.845 141 ILE B N 1
ATOM 3149 C CA . ILE B 2 148 ? -4.584 -49.716 14.049 1.000 15.015 141 ILE B CA 1
ATOM 3150 C C . ILE B 2 148 ? -5.605 -48.947 14.893 1.000 17.716 141 ILE B C 1
ATOM 3151 O O . ILE B 2 148 ? -5.879 -47.738 14.642 1.000 18.643 141 ILE B O 1
ATOM 3156 N N . VAL B 2 149 ? -6.049 -49.603 16.002 1.000 15.838 142 VAL B N 1
ATOM 3157 C CA . VAL B 2 149 ? -7.087 -49.075 16.887 1.000 14.217 142 VAL B CA 1
ATOM 3158 C C . VAL B 2 149 ? -6.586 -48.892 18.328 1.000 15.105 142 VAL B C 1
ATOM 3159 O O . VAL B 2 149 ? -7.335 -48.423 19.192 1.000 12.646 142 VAL B O 1
ATOM 3163 N N . GLY B 2 150 ? -5.319 -49.250 18.601 1.000 14.514 143 GLY B N 1
ATOM 3164 C CA . GLY B 2 150 ? -4.775 -49.028 19.926 1.000 13.744 143 GLY B CA 1
ATOM 3165 C C . GLY B 2 150 ? -3.263 -49.193 19.915 1.000 13.591 143 GLY B C 1
ATOM 3166 O O . GLY B 2 150 ? -2.714 -49.930 19.100 1.000 12.370 143 GLY B O 1
ATOM 3167 N N . GLN B 2 151 ? -2.564 -48.373 20.715 1.000 15.262 144 GLN B N 1
ATOM 3168 C CA . GLN B 2 151 ? -1.105 -48.427 20.691 1.000 14.847 144 GLN B CA 1
ATOM 3169 C C . GLN B 2 151 ? -0.554 -48.150 22.085 1.000 14.211 144 GLN B C 1
ATOM 3170 O O . GLN B 2 151 ? -1.155 -47.459 22.878 1.000 13.273 144 GLN B O 1
ATOM 3176 N N . ILE B 2 152 ? 0.638 -48.669 22.357 1.000 16.756 145 ILE B N 1
ATOM 3177 C CA . ILE B 2 152 ? 1.580 -48.117 23.317 1.000 15.077 145 ILE B CA 1
ATOM 3178 C C . ILE B 2 152 ? 2.681 -47.567 22.441 1.000 15.962 145 ILE B C 1
ATOM 3179 O O . ILE B 2 152 ? 3.207 -48.320 21.629 1.000 15.265 145 ILE B O 1
ATOM 3184 N N . HIS B 2 153 ? 2.950 -46.257 22.608 1.000 14.726 146 HIS B N 1
ATOM 3185 C CA . HIS B 2 153 ? 3.982 -45.564 21.874 1.000 15.925 146 HIS B CA 1
ATOM 3186 C C . HIS B 2 153 ? 5.067 -45.063 22.846 1.000 14.077 146 HIS B C 1
ATOM 3187 O O . HIS B 2 153 ? 4.744 -44.543 23.918 1.000 14.189 146 HIS B O 1
ATOM 3194 N N . ALA B 2 154 ? 6.349 -45.292 22.516 1.000 13.264 147 ALA B N 1
ATOM 3195 C CA . ALA B 2 154 ? 7.488 -44.817 23.323 1.000 12.689 147 ALA B CA 1
ATOM 3196 C C . ALA B 2 154 ? 8.174 -43.664 22.574 1.000 14.115 147 ALA B C 1
ATOM 3197 O O . ALA B 2 154 ? 7.536 -43.067 21.697 1.000 11.791 147 ALA B O 1
ATOM 3199 N N . ASN B 2 155 ? 9.427 -43.308 22.936 1.000 13.079 148 ASN B N 1
ATOM 3200 C CA . ASN B 2 155 ? 10.094 -42.146 22.356 1.000 14.685 148 ASN B CA 1
ATOM 3201 C C . ASN B 2 155 ? 10.024 -42.250 20.838 1.000 17.082 148 ASN B C 1
ATOM 3202 O O . ASN B 2 155 ? 9.685 -41.270 20.185 1.000 18.796 148 ASN B O 1
ATOM 3207 N N . ASN B 2 156 ? 10.493 -43.394 20.276 1.000 18.154 149 ASN B N 1
ATOM 3208 C CA . ASN B 2 156 ? 10.675 -43.523 18.841 1.000 19.945 149 ASN B CA 1
ATOM 3209 C C . ASN B 2 156 ? 10.056 -44.804 18.312 1.000 22.496 149 ASN B C 1
ATOM 3210 O O . ASN B 2 156 ? 9.863 -44.930 17.113 1.000 27.259 149 ASN B O 1
ATOM 3215 N N . ASP B 2 157 ? 9.781 -45.769 19.188 1.000 20.054 150 ASP B N 1
ATOM 3216 C CA . ASP B 2 157 ? 9.338 -47.100 18.798 1.000 19.211 150 ASP B CA 1
ATOM 3217 C C . ASP B 2 157 ? 8.001 -47.397 19.481 1.000 17.680 150 ASP B C 1
ATOM 3218 O O . ASP B 2 157 ? 7.554 -46.572 20.276 1.000 17.465 150 ASP B O 1
ATOM 3223 N N . GLU B 2 158 ? 7.335 -48.516 19.121 1.000 16.227 151 GLU B N 1
ATOM 3224 C CA . GLU B 2 158 ? 6.023 -48.774 19.700 1.000 16.690 151 GLU B CA 1
ATOM 3225 C C . GLU B 2 158 ? 6.000 -50.145 20.366 1.000 18.085 151 GLU B C 1
ATOM 3226 O O . GLU B 2 158 ? 5.971 -51.187 19.661 1.000 17.695 151 GLU B O 1
ATOM 3232 N N . PRO B 2 159 ? 5.988 -50.207 21.726 1.000 17.187 152 PRO B N 1
ATOM 3233 C CA . PRO B 2 159 ? 5.812 -51.499 22.392 1.000 16.971 152 PRO B CA 1
ATOM 3234 C C . PRO B 2 159 ? 4.572 -52.285 21.930 1.000 17.443 152 PRO B C 1
ATOM 3235 O O . PRO B 2 159 ? 4.571 -53.496 22.089 1.000 16.472 152 PRO B O 1
ATOM 3239 N N . LEU B 2 160 ? 3.470 -51.608 21.481 1.000 16.334 153 LEU B N 1
ATOM 3240 C CA . LEU B 2 160 ? 2.279 -52.319 21.047 1.000 13.987 153 LEU B CA 1
ATOM 3241 C C . LEU B 2 160 ? 1.561 -51.550 19.952 1.000 14.836 153 LEU B C 1
ATOM 3242 O O . LEU B 2 160 ? 1.328 -50.346 20.080 1.000 12.690 153 LEU B O 1
ATOM 3247 N N . ARG B 2 161 ? 1.200 -52.251 18.866 1.000 14.647 154 ARG B N 1
ATOM 3248 C CA . ARG B 2 161 ? 0.284 -51.633 17.900 1.000 15.020 154 ARG B CA 1
ATOM 3249 C C . ARG B 2 161 ? -0.785 -52.676 17.601 1.000 13.373 154 ARG B C 1
ATOM 3250 O O . ARG B 2 161 ? -0.408 -53.826 17.331 1.000 11.995 154 ARG B O 1
ATOM 3258 N N . LEU B 2 162 ? -2.067 -52.333 17.881 1.000 12.021 155 LEU B N 1
ATOM 3259 C CA . LEU B 2 162 ? -3.137 -53.311 17.780 1.000 11.962 155 LEU B CA 1
ATOM 3260 C C . LEU B 2 162 ? -3.912 -53.119 16.462 1.000 12.138 155 LEU B C 1
ATOM 3261 O O . LEU B 2 162 ? -4.552 -52.069 16.261 1.000 11.669 155 LEU B O 1
ATOM 3266 N N . TYR B 2 163 ? -3.877 -54.138 15.578 1.000 11.371 156 TYR B N 1
ATOM 3267 C CA . TYR B 2 163 ? -4.429 -54.051 14.226 1.000 12.549 156 TYR B CA 1
ATOM 3268 C C . TYR B 2 163 ? -5.714 -54.861 14.054 1.000 14.669 156 TYR B C 1
ATOM 3269 O O . TYR B 2 163 ? -5.858 -55.983 14.552 1.000 15.367 156 TYR B O 1
ATOM 3278 N N . TYR B 2 164 ? -6.621 -54.274 13.307 1.000 13.835 157 TYR B N 1
ATOM 3279 C CA . TYR B 2 164 ? -7.703 -55.005 12.706 1.000 14.648 157 TYR B CA 1
ATOM 3280 C C . TYR B 2 164 ? -7.454 -54.941 11.201 1.000 14.721 157 TYR B C 1
ATOM 3281 O O . TYR B 2 164 ? -7.136 -53.882 10.672 1.000 14.855 157 TYR B O 1
ATOM 3290 N N . ARG B 2 165 ? -7.695 -56.051 10.491 1.000 15.848 158 ARG B N 1
ATOM 3291 C CA . ARG B 2 165 ? -7.565 -56.028 9.049 1.000 15.693 158 ARG B CA 1
ATOM 3292 C C . ARG B 2 165 ? -8.709 -56.874 8.484 1.000 17.816 158 ARG B C 1
ATOM 3293 O O . ARG B 2 165 ? -8.927 -58.045 8.938 1.000 17.260 158 ARG B O 1
ATOM 3301 N N . LYS B 2 166 ? -9.364 -56.328 7.448 1.000 15.386 159 LYS B N 1
ATOM 3302 C CA . LYS B 2 166 ? -10.353 -57.119 6.703 1.000 16.083 159 LYS B CA 1
ATOM 3303 C C . LYS B 2 166 ? -10.045 -56.955 5.216 1.000 14.260 159 LYS B C 1
ATOM 3304 O O . LYS B 2 166 ? -9.890 -55.856 4.771 1.000 16.586 159 LYS B O 1
ATOM 3310 N N . LEU B 2 167 ? -9.919 -58.041 4.471 1.000 14.416 160 LEU B N 1
ATOM 3311 C CA . LEU B 2 167 ? -9.531 -57.983 3.063 1.000 15.444 160 LEU B CA 1
ATOM 3312 C C . LEU B 2 167 ? -10.785 -57.764 2.227 1.000 17.167 160 LEU B C 1
ATOM 3313 O O . LEU B 2 167 ? -11.918 -57.983 2.693 1.000 14.987 160 LEU B O 1
ATOM 3318 N N . PRO B 2 168 ? -10.620 -57.186 1.020 1.000 19.873 161 PRO B N 1
ATOM 3319 C CA . PRO B 2 168 ? -11.782 -56.725 0.257 1.000 22.013 161 PRO B CA 1
ATOM 3320 C C . PRO B 2 168 ? -12.760 -57.867 -0.008 1.000 24.376 161 PRO B C 1
ATOM 3321 O O . PRO B 2 168 ? -13.968 -57.699 0.196 1.000 32.789 161 PRO B O 1
ATOM 3325 N N . GLY B 2 169 ? -12.285 -59.053 -0.390 1.000 24.875 162 GLY B N 1
ATOM 3326 C CA . GLY B 2 169 ? -13.294 -60.105 -0.569 1.000 31.449 162 GLY B CA 1
ATOM 3327 C C . GLY B 2 169 ? -14.150 -60.323 0.689 1.000 33.962 162 GLY B C 1
ATOM 3328 O O . GLY B 2 169 ? -15.392 -60.346 0.670 1.000 34.783 162 GLY B O 1
ATOM 3329 N N . HIS B 2 170 ? -13.441 -60.488 1.809 1.000 31.702 163 HIS B N 1
ATOM 3330 C CA . HIS B 2 170 ? -13.850 -61.311 2.946 1.000 26.516 163 HIS B CA 1
ATOM 3331 C C . HIS B 2 170 ? -15.032 -60.727 3.715 1.000 26.400 163 HIS B C 1
ATOM 3332 O O . HIS B 2 170 ? -15.189 -59.509 3.782 1.000 25.429 163 HIS B O 1
ATOM 3339 N N . SER B 2 171 ? -15.756 -61.640 4.389 1.000 21.862 164 SER B N 1
ATOM 3340 C CA . SER B 2 171 ? -16.858 -61.336 5.250 1.000 21.451 164 SER B CA 1
ATOM 3341 C C . SER B 2 171 ? -16.395 -61.040 6.688 1.000 25.090 164 SER B C 1
ATOM 3342 O O . SER B 2 171 ? -17.103 -60.335 7.434 1.000 21.894 164 SER B O 1
ATOM 3345 N N . LYS B 2 172 ? -15.217 -61.560 7.103 1.000 23.152 165 LYS B N 1
ATOM 3346 C CA . LYS B 2 172 ? -14.776 -61.274 8.451 1.000 23.109 165 LYS B CA 1
ATOM 3347 C C . LYS B 2 172 ? -13.313 -60.808 8.442 1.000 23.887 165 LYS B C 1
ATOM 3348 O O . LYS B 2 172 ? -12.564 -61.068 7.511 1.000 22.735 165 LYS B O 1
ATOM 3354 N N . GLY B 2 173 ? -12.928 -60.083 9.497 1.000 20.505 166 GLY B N 1
ATOM 3355 C CA . GLY B 2 173 ? -11.566 -59.598 9.641 1.000 16.652 166 GLY B CA 1
ATOM 3356 C C . GLY B 2 173 ? -10.737 -60.306 10.715 1.000 14.430 166 GLY B C 1
ATOM 3357 O O . GLY B 2 173 ? -11.272 -61.017 11.569 1.000 11.916 166 GLY B O 1
ATOM 3358 N N . SER B 2 174 ? -9.415 -60.013 10.721 1.000 15.330 167 SER B N 1
ATOM 3359 C CA . SER B 2 174 ? -8.477 -60.570 11.684 1.000 17.337 167 SER B CA 1
ATOM 3360 C C . SER B 2 174 ? -8.020 -59.520 12.688 1.000 17.366 167 SER B C 1
ATOM 3361 O O . SER B 2 174 ? -8.108 -58.297 12.427 1.000 17.334 167 SER B O 1
ATOM 3364 N N . VAL B 2 175 ? -7.386 -60.026 13.765 1.000 16.418 168 VAL B N 1
ATOM 3365 C CA . VAL B 2 175 ? -6.814 -59.168 14.813 1.000 17.862 168 VAL B CA 1
ATOM 3366 C C . VAL B 2 175 ? -5.363 -59.611 15.044 1.000 18.689 168 VAL B C 1
ATOM 3367 O O . VAL B 2 175 ? -5.060 -60.807 15.153 1.000 18.797 168 VAL B O 1
ATOM 3371 N N . TYR B 2 176 ? -4.444 -58.656 15.066 1.000 17.279 169 TYR B N 1
ATOM 3372 C CA . TYR B 2 176 ? -3.055 -59.029 15.304 1.000 16.845 169 TYR B CA 1
ATOM 3373 C C . TYR B 2 176 ? -2.297 -57.855 15.916 1.000 16.590 169 TYR B C 1
ATOM 3374 O O . TYR B 2 176 ? -2.813 -56.722 15.911 1.000 20.221 169 TYR B O 1
ATOM 3383 N N . ILE B 2 177 ? -1.197 -58.169 16.625 1.000 15.072 170 ILE B N 1
ATOM 3384 C CA . ILE B 2 177 ? -0.382 -57.146 17.262 1.000 14.656 170 ILE B CA 1
ATOM 3385 C C . ILE B 2 177 ? 1.059 -57.205 16.773 1.000 14.508 170 ILE B C 1
ATOM 3386 O O . ILE B 2 177 ? 1.564 -58.298 16.390 1.000 15.993 170 ILE B O 1
ATOM 3391 N N . ALA B 2 178 ? 1.716 -56.040 16.917 1.000 14.038 171 ALA B N 1
ATOM 3392 C CA . ALA B 2 178 ? 3.146 -55.913 16.783 1.000 12.916 171 ALA B CA 1
ATOM 3393 C C . ALA B 2 178 ? 3.743 -55.466 18.118 1.000 14.257 171 ALA B C 1
ATOM 3394 O O . ALA B 2 178 ? 3.181 -54.588 18.789 1.000 15.323 171 ALA B O 1
ATOM 3396 N N . HIS B 2 179 ? 4.911 -56.025 18.495 1.000 13.138 172 HIS B N 1
ATOM 3397 C CA . HIS B 2 179 ? 5.694 -55.460 19.591 1.000 14.585 172 HIS B CA 1
ATOM 3398 C C . HIS B 2 179 ? 6.997 -54.979 18.974 1.000 14.040 172 HIS B C 1
ATOM 3399 O O . HIS B 2 179 ? 7.670 -55.784 18.344 1.000 12.528 172 HIS B O 1
ATOM 3406 N N . GLU B 2 180 ? 7.282 -53.676 19.095 1.000 11.658 173 GLU B N 1
ATOM 3407 C CA . GLU B 2 180 ? 8.568 -53.217 18.569 1.000 14.868 173 GLU B CA 1
ATOM 3408 C C . GLU B 2 180 ? 9.516 -52.945 19.759 1.000 15.396 173 GLU B C 1
ATOM 3409 O O . GLU B 2 180 ? 9.248 -52.055 20.576 1.000 13.482 173 GLU B O 1
ATOM 3415 N N . PRO B 2 181 ? 10.657 -53.693 19.912 1.000 15.631 174 PRO B N 1
ATOM 3416 C CA . PRO B 2 181 ? 11.635 -53.373 20.984 1.000 17.111 174 PRO B CA 1
ATOM 3417 C C . PRO B 2 181 ? 12.300 -52.016 20.749 1.000 17.192 174 PRO B C 1
ATOM 3418 O O . PRO B 2 181 ? 12.379 -51.533 19.614 1.000 15.680 174 PRO B O 1
ATOM 3422 N N . ASN B 2 182 ? 12.798 -51.407 21.840 1.000 17.543 175 ASN B N 1
ATOM 3423 C CA . ASN B 2 182 ? 13.502 -50.139 21.772 1.000 17.072 175 ASN B CA 1
ATOM 3424 C C . ASN B 2 182 ? 14.725 -50.288 20.838 1.000 21.937 175 ASN B C 1
ATOM 3425 O O . ASN B 2 182 ? 15.694 -50.997 21.182 1.000 18.881 175 ASN B O 1
ATOM 3430 N N . GLY B 2 183 ? 14.726 -49.586 19.678 1.000 21.065 176 GLY B N 1
ATOM 3431 C CA . GLY B 2 183 ? 15.776 -49.716 18.665 1.000 18.123 176 GLY B CA 1
ATOM 3432 C C . GLY B 2 183 ? 15.712 -51.040 17.887 1.000 20.623 176 GLY B C 1
ATOM 3433 O O . GLY B 2 183 ? 16.696 -51.417 17.255 1.000 21.445 176 GLY B O 1
ATOM 3434 N N . GLY B 2 184 ? 14.563 -51.760 17.943 1.000 20.126 177 GLY B N 1
ATOM 3435 C CA . GLY B 2 184 ? 14.437 -53.136 17.458 1.000 20.081 177 GLY B CA 1
ATOM 3436 C C . GLY B 2 184 ? 13.486 -53.267 16.264 1.000 20.915 177 GLY B C 1
ATOM 3437 O O . GLY B 2 184 ? 13.036 -52.265 15.710 1.000 22.761 177 GLY B O 1
ATOM 3438 N N . SER B 2 185 ? 13.169 -54.499 15.874 1.000 20.857 178 SER B N 1
ATOM 3439 C CA . SER B 2 185 ? 12.203 -54.718 14.799 1.000 21.087 178 SER B CA 1
ATOM 3440 C C . SER B 2 185 ? 10.908 -55.319 15.293 1.000 20.158 178 SER B C 1
ATOM 3441 O O . SER B 2 185 ? 10.860 -55.998 16.328 1.000 17.292 178 SER B O 1
ATOM 3444 N N . ASP B 2 186 ? 9.861 -55.042 14.504 1.000 21.229 179 ASP B N 1
ATOM 3445 C CA . ASP B 2 186 ? 8.552 -55.590 14.836 1.000 22.009 179 ASP B CA 1
ATOM 3446 C C . ASP B 2 186 ? 8.609 -57.105 15.085 1.000 18.971 179 ASP B C 1
ATOM 3447 O O . ASP B 2 186 ? 9.124 -57.798 14.195 1.000 18.101 179 ASP B O 1
ATOM 3452 N N . SER B 2 187 ? 8.054 -57.587 16.233 1.000 17.620 180 SER B N 1
ATOM 3453 C CA . SER B 2 187 ? 7.590 -58.975 16.449 1.000 18.243 180 SER B CA 1
ATOM 3454 C C . SER B 2 187 ? 6.087 -59.034 16.232 1.000 18.613 180 SER B C 1
ATOM 3455 O O . SER B 2 187 ? 5.386 -58.181 16.755 1.000 18.958 180 SER B O 1
ATOM 3458 N N . TRP B 2 188 ? 5.598 -60.059 15.524 1.000 18.088 181 TRP B N 1
ATOM 3459 C CA . TRP B 2 188 ? 4.207 -60.119 15.164 1.000 18.121 181 TRP B CA 1
ATOM 3460 C C . TRP B 2 188 ? 3.511 -61.282 15.853 1.000 16.389 181 TRP B C 1
ATOM 3461 O O . TRP B 2 188 ? 4.060 -62.383 15.857 1.000 17.693 181 TRP B O 1
ATOM 3472 N N . TYR B 2 189 ? 2.270 -61.061 16.323 1.000 15.058 182 TYR B N 1
ATOM 3473 C CA . TYR B 2 189 ? 1.456 -62.126 16.875 1.000 14.492 182 TYR B CA 1
ATOM 3474 C C . TYR B 2 189 ? 0.054 -62.023 16.289 1.000 16.678 182 TYR B C 1
ATOM 3475 O O . TYR B 2 189 ? -0.630 -61.019 16.525 1.000 16.376 182 TYR B O 1
ATOM 3484 N N . ASP B 2 190 ? -0.384 -63.044 15.533 1.000 15.894 183 ASP B N 1
ATOM 3485 C CA . ASP B 2 190 ? -1.777 -63.141 15.102 1.000 19.671 183 ASP B CA 1
ATOM 3486 C C . ASP B 2 190 ? -2.647 -63.594 16.277 1.000 21.032 183 ASP B C 1
ATOM 3487 O O . ASP B 2 190 ? -2.281 -64.557 16.958 1.000 18.638 183 ASP B O 1
ATOM 3492 N N . MET B 2 191 ? -3.769 -62.891 16.540 1.000 17.632 184 MET B N 1
ATOM 3493 C CA . MET B 2 191 ? -4.626 -63.245 17.669 1.000 16.427 184 MET B CA 1
ATOM 3494 C C . MET B 2 191 ? -5.870 -63.940 17.135 1.000 19.980 184 MET B C 1
ATOM 3495 O O . MET B 2 191 ? -6.289 -64.991 17.640 1.000 19.005 184 MET B O 1
ATOM 3500 N N . ILE B 2 192 ? -6.444 -63.356 16.077 1.000 18.546 185 ILE B N 1
ATOM 3501 C CA . ILE B 2 192 ? -7.650 -63.898 15.488 1.000 18.923 185 ILE B CA 1
ATOM 3502 C C . ILE B 2 192 ? -7.387 -63.839 13.988 1.000 20.378 185 ILE B C 1
ATOM 3503 O O . ILE B 2 192 ? -6.914 -62.812 13.492 1.000 22.565 185 ILE B O 1
ATOM 3508 N N . GLY B 2 193 ? -7.587 -64.959 13.288 1.000 19.996 186 GLY B N 1
ATOM 3509 C CA . GLY B 2 193 ? -7.326 -65.051 11.862 1.000 17.604 186 GLY B CA 1
ATOM 3510 C C . GLY B 2 193 ? -5.854 -64.786 11.572 1.000 19.443 186 GLY B C 1
ATOM 3511 O O . GLY B 2 193 ? -4.970 -65.230 12.305 1.000 23.708 186 GLY B O 1
ATOM 3512 N N . SER B 2 194 ? -5.590 -64.037 10.499 1.000 21.663 187 SER B N 1
ATOM 3513 C CA . SER B 2 194 ? -4.235 -63.934 9.963 1.000 19.608 187 SER B CA 1
ATOM 3514 C C . SER B 2 194 ? -3.983 -62.515 9.480 1.000 20.159 187 SER B C 1
ATOM 3515 O O . SER B 2 194 ? -4.881 -61.907 8.849 1.000 18.099 187 SER B O 1
ATOM 3518 N N . ARG B 2 195 ? -2.722 -62.056 9.668 1.000 17.105 188 ARG B N 1
ATOM 3519 C CA . ARG B 2 195 ? -2.330 -60.746 9.165 1.000 17.785 188 ARG B CA 1
ATOM 3520 C C . ARG B 2 195 ? -1.972 -60.820 7.659 1.000 19.933 188 ARG B C 1
ATOM 3521 O O . ARG B 2 195 ? -1.880 -59.778 7.023 1.000 24.553 188 ARG B O 1
ATOM 3529 N N . SER B 2 196 ? -1.764 -62.022 7.083 1.000 20.259 189 SER B N 1
ATOM 3530 C CA . SER B 2 196 ? -1.428 -62.260 5.679 1.000 21.579 189 SER B CA 1
ATOM 3531 C C . SER B 2 196 ? -2.338 -61.527 4.670 1.000 21.727 189 SER B C 1
ATOM 3532 O O . SER B 2 196 ? -3.556 -61.574 4.782 1.000 20.072 189 SER B O 1
ATOM 3535 N N . SER B 2 197 ? -1.725 -60.859 3.677 1.000 23.233 190 SER B N 1
ATOM 3536 C CA . SER B 2 197 ? -2.385 -60.242 2.520 1.000 24.488 190 SER B CA 1
ATOM 3537 C C . SER B 2 197 ? -3.059 -61.241 1.565 1.000 28.302 190 SER B C 1
ATOM 3538 O O . SER B 2 197 ? -3.896 -60.845 0.755 1.000 26.316 190 SER B O 1
ATOM 3541 N N . SER B 2 198 ? -2.646 -62.508 1.608 1.000 25.769 191 SER B N 1
ATOM 3542 C CA . SER B 2 198 ? -3.235 -63.581 0.829 1.000 28.063 191 SER B CA 1
ATOM 3543 C C . SER B 2 198 ? -4.008 -64.519 1.775 1.000 29.882 191 SER B C 1
ATOM 3544 O O . SER B 2 198 ? -4.272 -65.647 1.429 1.000 30.891 191 SER B O 1
ATOM 3547 N N . ALA B 2 199 ? -4.409 -64.053 2.973 1.000 30.325 192 ALA B N 1
ATOM 3548 C CA . ALA B 2 199 ? -5.120 -64.897 3.923 1.000 25.949 192 ALA B CA 1
ATOM 3549 C C . ALA B 2 199 ? -6.506 -65.266 3.387 1.000 33.971 192 ALA B C 1
ATOM 3550 O O . ALA B 2 199 ? -7.121 -64.519 2.614 1.000 28.770 192 ALA B O 1
ATOM 3552 N N . SER B 2 200 ? -7.012 -66.430 3.818 1.000 30.457 193 SER B N 1
ATOM 3553 C CA . SER B 2 200 ? -8.355 -66.804 3.435 1.000 29.886 193 SER B CA 1
ATOM 3554 C C . SER B 2 200 ? -9.316 -66.127 4.433 1.000 29.631 193 SER B C 1
ATOM 3555 O O . SER B 2 200 ? -8.869 -65.539 5.414 1.000 28.725 193 SER B O 1
ATOM 3558 N N . ASP B 2 201 ? -10.632 -66.197 4.197 1.000 25.831 194 ASP B N 1
ATOM 3559 C CA . ASP B 2 201 ? -11.631 -65.474 4.973 1.000 26.142 194 ASP B CA 1
ATOM 3560 C C . ASP B 2 201 ? -11.690 -66.118 6.358 1.000 24.939 194 ASP B C 1
ATOM 3561 O O . ASP B 2 201 ? -11.808 -67.339 6.433 1.000 28.642 194 ASP B O 1
ATOM 3566 N N . PRO B 2 202 ? -11.423 -65.388 7.473 1.000 22.093 195 PRO B N 1
ATOM 3567 C CA . PRO B 2 202 ? -11.267 -66.047 8.777 1.000 24.959 195 PRO B CA 1
ATOM 3568 C C . PRO B 2 202 ? -12.594 -66.522 9.358 1.000 25.491 195 PRO B C 1
ATOM 3569 O O . PRO B 2 202 ? -13.474 -65.702 9.573 1.000 29.085 195 PRO B O 1
ATOM 3573 N N . SER B 2 203 ? -12.756 -67.842 9.601 1.000 25.218 196 SER B N 1
ATOM 3574 C CA . SER B 2 203 ? -14.049 -68.318 10.097 1.000 26.740 196 SER B CA 1
ATOM 3575 C C . SER B 2 203 ? -14.374 -67.797 11.510 1.000 26.168 196 SER B C 1
ATOM 3576 O O . SER B 2 203 ? -15.539 -67.533 11.835 1.000 26.601 196 SER B O 1
ATOM 3579 N N . ASP B 2 204 ? -13.366 -67.611 12.368 1.000 20.038 197 ASP B N 1
ATOM 3580 C CA . ASP B 2 204 ? -13.653 -67.023 13.675 1.000 22.679 197 ASP B CA 1
ATOM 3581 C C . ASP B 2 204 ? -13.316 -65.522 13.706 1.000 20.915 197 ASP B C 1
ATOM 3582 O O . ASP B 2 204 ? -13.169 -64.955 14.791 1.000 25.444 197 ASP B O 1
ATOM 3587 N N . GLY B 2 205 ? -13.194 -64.868 12.529 1.000 18.094 198 GLY B N 1
ATOM 3588 C CA . GLY B 2 205 ? -12.856 -63.449 12.441 1.000 17.015 198 GLY B CA 1
ATOM 3589 C C . GLY B 2 205 ? -13.964 -62.552 13.020 1.000 20.657 198 GLY B C 1
ATOM 3590 O O . GLY B 2 205 ? -15.013 -63.047 13.517 1.000 20.994 198 GLY B O 1
ATOM 3591 N N . ILE B 2 206 ? -13.765 -61.213 12.836 1.000 19.143 199 ILE B N 1
ATOM 3592 C CA . ILE B 2 206 ? -14.597 -60.134 13.353 1.000 19.180 199 ILE B CA 1
ATOM 3593 C C . ILE B 2 206 ? -15.238 -59.355 12.194 1.000 23.694 199 ILE B C 1
ATOM 3594 O O . ILE B 2 206 ? -14.529 -58.814 11.319 1.000 23.811 199 ILE B O 1
ATOM 3599 N N . ALA B 2 207 ? -16.588 -59.395 12.113 1.000 19.568 200 ALA B N 1
ATOM 3600 C CA . ALA B 2 207 ? -17.313 -58.723 11.024 1.000 18.353 200 ALA B CA 1
ATOM 3601 C C . ALA B 2 207 ? -17.183 -57.202 11.175 1.000 16.283 200 ALA B C 1
ATOM 3602 O O . ALA B 2 207 ? -16.948 -56.722 12.285 1.000 15.566 200 ALA B O 1
ATOM 3604 N N . LEU B 2 208 ? -17.351 -56.462 10.064 1.000 16.956 201 LEU B N 1
ATOM 3605 C CA . LEU B 2 208 ? -17.580 -55.023 10.211 1.000 17.731 201 LEU B CA 1
ATOM 3606 C C . LEU B 2 208 ? -18.881 -54.809 11.019 1.000 19.743 201 LEU B C 1
ATOM 3607 O O . LEU B 2 208 ? -19.839 -55.577 10.869 1.000 20.085 201 LEU B O 1
ATOM 3612 N N . ASP B 2 209 ? -18.915 -53.788 11.907 1.000 18.625 202 ASP B N 1
ATOM 3613 C CA . ASP B 2 209 ? -20.060 -53.500 12.762 1.000 17.949 202 ASP B CA 1
ATOM 3614 C C . ASP B 2 209 ? -20.154 -54.449 13.952 1.000 16.868 202 ASP B C 1
ATOM 3615 O O . ASP B 2 209 ? -20.996 -54.220 14.804 1.000 18.960 202 ASP B O 1
ATOM 3620 N N . GLU B 2 210 ? -19.360 -55.522 14.032 1.000 17.091 203 GLU B N 1
ATOM 3621 C CA . GLU B 2 210 ? -19.430 -56.445 15.161 1.000 16.437 203 GLU B CA 1
ATOM 3622 C C . GLU B 2 210 ? -18.719 -55.797 16.329 1.000 18.530 203 GLU B C 1
ATOM 3623 O O . GLU B 2 210 ? -17.621 -55.251 16.134 1.000 21.771 203 GLU B O 1
ATOM 3629 N N . VAL B 2 211 ? -19.393 -55.750 17.490 1.000 16.296 204 VAL B N 1
ATOM 3630 C CA . VAL B 2 211 ? -18.907 -55.119 18.697 1.000 17.064 204 VAL B CA 1
ATOM 3631 C C . VAL B 2 211 ? -17.975 -56.090 19.447 1.000 20.158 204 VAL B C 1
ATOM 3632 O O . VAL B 2 211 ? -18.303 -57.250 19.726 1.000 19.076 204 VAL B O 1
ATOM 3636 N N . TRP B 2 212 ? -16.772 -55.598 19.777 1.000 20.430 205 TRP B N 1
ATOM 3637 C CA . TRP B 2 212 ? -15.756 -56.367 20.472 1.000 19.274 205 TRP B CA 1
ATOM 3638 C C . TRP B 2 212 ? -14.990 -55.441 21.405 1.000 19.715 205 TRP B C 1
ATOM 3639 O O . TRP B 2 212 ? -15.109 -54.213 21.298 1.000 21.255 205 TRP B O 1
ATOM 3650 N N . SER B 2 213 ? -14.145 -56.011 22.263 1.000 17.102 206 SER B N 1
ATOM 3651 C CA . SER B 2 213 ? -13.471 -55.158 23.235 1.000 17.434 206 SER B CA 1
ATOM 3652 C C . SER B 2 213 ? -12.016 -55.598 23.288 1.000 16.420 206 SER B C 1
ATOM 3653 O O . SER B 2 213 ? -11.736 -56.784 23.078 1.000 17.583 206 SER B O 1
ATOM 3656 N N . TYR B 2 214 ? -11.124 -54.662 23.630 1.000 17.252 207 TYR B N 1
ATOM 3657 C CA . TYR B 2 214 ? -9.729 -55.047 23.838 1.000 18.111 207 TYR B CA 1
ATOM 3658 C C . TYR B 2 214 ? -9.243 -54.567 25.200 1.000 15.886 207 TYR B C 1
ATOM 3659 O O . TYR B 2 214 ? -9.743 -53.551 25.732 1.000 16.971 207 TYR B O 1
ATOM 3668 N N . GLU B 2 215 ? -8.228 -55.268 25.731 1.000 16.843 208 GLU B N 1
ATOM 3669 C CA . GLU B 2 215 ? -7.427 -54.689 26.827 1.000 15.445 208 GLU B CA 1
ATOM 3670 C C . GLU B 2 215 ? -5.947 -54.823 26.507 1.000 15.614 208 GLU B C 1
ATOM 3671 O O . GLU B 2 215 ? -5.507 -55.879 26.089 1.000 14.354 208 GLU B O 1
ATOM 3677 N N . VAL B 2 216 ? -5.207 -53.741 26.715 1.000 16.499 209 VAL B N 1
ATOM 3678 C CA . VAL B 2 216 ? -3.757 -53.617 26.545 1.000 16.469 209 VAL B CA 1
ATOM 3679 C C . VAL B 2 216 ? -3.154 -53.278 27.903 1.000 15.990 209 VAL B C 1
ATOM 3680 O O . VAL B 2 216 ? -3.391 -52.190 28.385 1.000 15.209 209 VAL B O 1
ATOM 3684 N N . LYS B 2 217 ? -2.359 -54.197 28.475 1.000 17.579 210 LYS B N 1
ATOM 3685 C CA . LYS B 2 217 ? -1.981 -54.154 29.868 1.000 18.420 210 LYS B CA 1
ATOM 3686 C C . LYS B 2 217 ? -0.472 -54.328 29.922 1.000 19.184 210 LYS B C 1
ATOM 3687 O O . LYS B 2 217 ? 0.047 -55.305 29.383 1.000 16.189 210 LYS B O 1
ATOM 3693 N N . VAL B 2 218 ? 0.214 -53.415 30.641 1.000 19.479 211 VAL B N 1
ATOM 3694 C CA . VAL B 2 218 ? 1.605 -53.628 30.984 1.000 17.969 211 VAL B CA 1
ATOM 3695 C C . VAL B 2 218 ? 1.736 -53.768 32.492 1.000 19.194 211 VAL B C 1
ATOM 3696 O O . VAL B 2 218 ? 1.243 -52.896 33.217 1.000 15.798 211 VAL B O 1
ATOM 3700 N N . VAL B 2 219 ? 2.433 -54.840 32.950 1.000 19.304 212 VAL B N 1
ATOM 3701 C CA . VAL B 2 219 ? 2.835 -54.944 34.369 1.000 19.869 212 VAL B CA 1
ATOM 3702 C C . VAL B 2 219 ? 4.331 -55.312 34.407 1.000 18.593 212 VAL B C 1
ATOM 3703 O O . VAL B 2 219 ? 4.681 -56.438 34.069 1.000 21.384 212 VAL B O 1
ATOM 3707 N N . GLY B 2 220 ? 5.205 -54.371 34.840 1.000 18.331 213 GLY B N 1
ATOM 3708 C CA . GLY B 2 220 ? 6.648 -54.535 34.772 1.000 17.459 213 GLY B CA 1
ATOM 3709 C C . GLY B 2 220 ? 7.055 -54.621 33.306 1.000 19.206 213 GLY B C 1
ATOM 3710 O O . GLY B 2 220 ? 6.735 -53.712 32.514 1.000 18.607 213 GLY B O 1
ATOM 3711 N N . ASN B 2 221 ? 7.735 -55.725 32.963 1.000 17.237 214 ASN B N 1
ATOM 3712 C CA . ASN B 2 221 ? 8.116 -56.066 31.599 1.000 16.020 214 ASN B CA 1
ATOM 3713 C C . ASN B 2 221 ? 7.107 -57.025 30.946 1.000 15.434 214 ASN B C 1
ATOM 3714 O O . ASN B 2 221 ? 7.381 -57.633 29.916 1.000 17.908 214 ASN B O 1
ATOM 3719 N N . THR B 2 222 ? 5.910 -57.237 31.493 1.000 15.475 215 THR B N 1
ATOM 3720 C CA . THR B 2 222 ? 5.052 -58.214 30.794 1.000 16.059 215 THR B CA 1
ATOM 3721 C C . THR B 2 222 ? 3.891 -57.515 30.072 1.000 15.912 215 THR B C 1
ATOM 3722 O O . THR B 2 222 ? 3.104 -56.831 30.715 1.000 13.860 215 THR B O 1
ATOM 3726 N N . LEU B 2 223 ? 3.766 -57.752 28.753 1.000 16.294 216 LEU B N 1
ATOM 3727 C CA . LEU B 2 223 ? 2.698 -57.159 27.993 1.000 16.493 216 LEU B CA 1
ATOM 3728 C C . LEU B 2 223 ? 1.603 -58.208 27.856 1.000 18.261 216 LEU B C 1
ATOM 3729 O O . LEU B 2 223 ? 1.924 -59.343 27.536 1.000 20.431 216 LEU B O 1
ATOM 3734 N N . THR B 2 224 ? 0.318 -57.840 28.081 1.000 17.698 217 THR B N 1
ATOM 3735 C CA . THR B 2 224 ? -0.810 -58.758 27.868 1.000 15.053 217 THR B CA 1
ATOM 3736 C C . THR B 2 224 ? -1.942 -58.091 27.062 1.000 15.467 217 THR B C 1
ATOM 3737 O O . THR B 2 224 ? -2.447 -57.034 27.434 1.000 15.456 217 THR B O 1
ATOM 3741 N N . VAL B 2 225 ? -2.312 -58.679 25.922 1.000 14.762 218 VAL B N 1
ATOM 3742 C CA . VAL B 2 225 ? -3.358 -58.095 25.112 1.000 17.601 218 VAL B CA 1
ATOM 3743 C C . VAL B 2 225 ? -4.517 -59.103 25.045 1.000 19.259 218 VAL B C 1
ATOM 3744 O O . VAL B 2 225 ? -4.262 -60.273 24.706 1.000 18.151 218 VAL B O 1
ATOM 3748 N N . THR B 2 226 ? -5.737 -58.650 25.413 1.000 16.284 219 THR B N 1
ATOM 3749 C CA . THR B 2 226 ? -6.925 -59.498 25.476 1.000 18.706 219 THR B CA 1
ATOM 3750 C C . THR B 2 226 ? -7.970 -58.983 24.491 1.000 17.015 219 THR B C 1
ATOM 3751 O O . THR B 2 226 ? -8.277 -57.813 24.489 1.000 15.504 219 THR B O 1
ATOM 3755 N N . ILE B 2 227 ? -8.495 -59.873 23.649 1.000 19.441 220 ILE B N 1
ATOM 3756 C CA . ILE B 2 227 ? -9.665 -59.504 22.858 1.000 17.473 220 ILE B CA 1
ATOM 3757 C C . ILE B 2 227 ? -10.874 -60.211 23.477 1.000 20.359 220 ILE B C 1
ATOM 3758 O O . ILE B 2 227 ? -10.858 -61.446 23.546 1.000 19.814 220 ILE B O 1
ATOM 3763 N N . PHE B 2 228 ? -11.889 -59.424 23.919 1.000 19.569 221 PHE B N 1
ATOM 3764 C CA . PHE B 2 228 ? -13.146 -59.977 24.421 1.000 20.972 221 PHE B CA 1
ATOM 3765 C C . PHE B 2 228 ? -14.261 -59.866 23.375 1.000 23.262 221 PHE B C 1
ATOM 3766 O O . PHE B 2 228 ? -14.366 -58.891 22.644 1.000 20.695 221 PHE B O 1
ATOM 3774 N N . ARG B 2 229 ? -15.088 -60.908 23.259 1.000 21.410 222 ARG B N 1
ATOM 3775 C CA . ARG B 2 229 ? -16.202 -60.913 22.312 1.000 24.476 222 ARG B CA 1
ATOM 3776 C C . ARG B 2 229 ? -17.337 -61.685 22.993 1.000 22.485 222 ARG B C 1
ATOM 3777 O O . ARG B 2 229 ? -17.104 -62.796 23.464 1.000 23.772 222 ARG B O 1
ATOM 3785 N N . ALA B 2 230 ? -18.533 -61.112 23.019 1.000 24.528 223 ALA B N 1
ATOM 3786 C CA . ALA B 2 230 ? -19.670 -61.678 23.742 1.000 27.078 223 ALA B CA 1
ATOM 3787 C C . ALA B 2 230 ? -19.968 -63.067 23.195 1.000 23.399 223 ALA B C 1
ATOM 3788 O O . ALA B 2 230 ? -19.895 -63.261 21.978 1.000 28.405 223 ALA B O 1
ATOM 3790 N N . GLY B 2 231 ? -20.273 -64.029 24.086 1.000 26.674 224 GLY B N 1
ATOM 3791 C CA . GLY B 2 231 ? -20.488 -65.405 23.645 1.000 28.279 224 GLY B CA 1
ATOM 3792 C C . GLY B 2 231 ? -19.209 -66.164 23.226 1.000 31.890 224 GLY B C 1
ATOM 3793 O O . GLY B 2 231 ? -19.292 -67.253 22.670 1.000 37.072 224 GLY B O 1
ATOM 3794 N N . LYS B 2 232 ? -17.996 -65.588 23.337 1.000 34.449 225 LYS B N 1
ATOM 3795 C CA . LYS B 2 232 ? -16.831 -66.358 22.877 1.000 32.298 225 LYS B CA 1
ATOM 3796 C C . LYS B 2 232 ? -15.719 -66.288 23.922 1.000 31.342 225 LYS B C 1
ATOM 3797 O O . LYS B 2 232 ? -15.726 -65.372 24.734 1.000 30.093 225 LYS B O 1
ATOM 3803 N N . ASP B 2 233 ? -14.781 -67.261 23.918 1.000 26.815 226 ASP B N 1
ATOM 3804 C CA . ASP B 2 233 ? -13.721 -67.201 24.912 1.000 26.224 226 ASP B CA 1
ATOM 3805 C C . ASP B 2 233 ? -12.801 -66.006 24.595 1.000 24.373 226 ASP B C 1
ATOM 3806 O O . ASP B 2 233 ? -12.573 -65.716 23.417 1.000 21.865 226 ASP B O 1
ATOM 3811 N N . ASP B 2 234 ? -12.204 -65.433 25.653 1.000 19.995 227 ASP B N 1
ATOM 3812 C CA . ASP B 2 234 ? -11.211 -64.404 25.573 1.000 21.328 227 ASP B CA 1
ATOM 3813 C C . ASP B 2 234 ? -10.026 -64.913 24.751 1.000 24.182 227 ASP B C 1
ATOM 3814 O O . ASP B 2 234 ? -9.687 -66.101 24.871 1.000 25.430 227 ASP B O 1
ATOM 3819 N N . VAL B 2 235 ? -9.398 -64.029 23.938 1.000 24.262 228 VAL B N 1
ATOM 3820 C CA . VAL B 2 235 ? -8.174 -64.378 23.206 1.000 21.631 228 VAL B CA 1
ATOM 3821 C C . VAL B 2 235 ? -7.067 -63.595 23.879 1.000 21.797 228 VAL B C 1
ATOM 3822 O O . VAL B 2 235 ? -7.151 -62.365 23.889 1.000 27.035 228 VAL B O 1
ATOM 3826 N N . VAL B 2 236 ? -6.066 -64.277 24.484 1.000 20.536 229 VAL B N 1
ATOM 3827 C CA . VAL B 2 236 ? -5.004 -63.575 25.210 1.000 18.052 229 VAL B CA 1
ATOM 3828 C C . VAL B 2 236 ? -3.662 -63.678 24.483 1.000 18.238 229 VAL B C 1
ATOM 3829 O O . VAL B 2 236 ? -3.319 -64.730 24.002 1.000 20.449 229 VAL B O 1
ATOM 3833 N N . GLN B 2 237 ? -2.842 -62.612 24.478 1.000 17.740 230 GLN B N 1
ATOM 3834 C CA . GLN B 2 237 ? -1.486 -62.744 23.980 1.000 17.856 230 GLN B CA 1
ATOM 3835 C C . GLN B 2 237 ? -0.569 -62.118 25.000 1.000 20.651 230 GLN B C 1
ATOM 3836 O O . GLN B 2 237 ? -0.805 -60.960 25.327 1.000 19.219 230 GLN B O 1
ATOM 3842 N N . VAL B 2 238 ? 0.371 -62.916 25.548 1.000 16.929 231 VAL B N 1
ATOM 3843 C CA . VAL B 2 238 ? 1.306 -62.417 26.521 1.000 17.744 231 VAL B CA 1
ATOM 3844 C C . VAL B 2 238 ? 2.620 -62.234 25.805 1.000 18.771 231 VAL B C 1
ATOM 3845 O O . VAL B 2 238 ? 3.019 -63.107 25.042 1.000 18.942 231 VAL B O 1
ATOM 3849 N N . VAL B 2 239 ? 3.302 -61.105 26.042 1.000 17.573 232 VAL B N 1
ATOM 3850 C CA . VAL B 2 239 ? 4.594 -60.886 25.399 1.000 16.109 232 VAL B CA 1
ATOM 3851 C C . VAL B 2 239 ? 5.574 -60.533 26.514 1.000 18.092 232 VAL B C 1
ATOM 3852 O O . VAL B 2 239 ? 5.319 -59.573 27.244 1.000 18.197 232 VAL B O 1
ATOM 3856 N N . ASP B 2 240 ? 6.674 -61.314 26.665 1.000 16.158 233 ASP B N 1
ATOM 3857 C CA . ASP B 2 240 ? 7.702 -60.937 27.613 1.000 15.690 233 ASP B CA 1
ATOM 3858 C C . ASP B 2 240 ? 8.560 -59.866 26.929 1.000 16.204 233 ASP B C 1
ATOM 3859 O O . ASP B 2 240 ? 9.226 -60.118 25.916 1.000 15.881 233 ASP B O 1
ATOM 3864 N N . MET B 2 241 ? 8.579 -58.662 27.525 1.000 15.352 234 MET B N 1
ATOM 3865 C CA . MET B 2 241 ? 9.353 -57.562 26.974 1.000 16.385 234 MET B CA 1
ATOM 3866 C C . MET B 2 241 ? 10.619 -57.338 27.789 1.000 15.629 234 MET B C 1
ATOM 3867 O O . MET B 2 241 ? 11.249 -56.296 27.645 1.000 17.229 234 MET B O 1
ATOM 3872 N N . GLY B 2 242 ? 11.026 -58.340 28.591 1.000 18.482 235 GLY B N 1
ATOM 3873 C CA . GLY B 2 242 ? 12.171 -58.245 29.489 1.000 15.349 235 GLY B CA 1
ATOM 3874 C C . GLY B 2 242 ? 13.428 -57.852 28.735 1.000 16.216 235 GLY B C 1
ATOM 3875 O O . GLY B 2 242 ? 14.287 -57.173 29.300 1.000 19.010 235 GLY B O 1
ATOM 3876 N N . ASN B 2 243 ? 13.528 -58.278 27.463 1.000 15.183 236 ASN B N 1
ATOM 3877 C CA . ASN B 2 243 ? 14.713 -58.014 26.665 1.000 16.264 236 ASN B CA 1
ATOM 3878 C C . ASN B 2 243 ? 14.522 -56.881 25.640 1.000 17.463 236 ASN B C 1
ATOM 3879 O O . ASN B 2 243 ? 15.366 -56.730 24.739 1.000 17.245 236 ASN B O 1
ATOM 3884 N N . SER B 2 244 ? 13.412 -56.125 25.759 1.000 15.614 237 SER B N 1
ATOM 3885 C CA . SER B 2 244 ? 13.018 -55.104 24.772 1.000 15.695 237 SER B CA 1
ATOM 3886 C C . SER B 2 244 ? 13.684 -53.748 25.022 1.000 14.909 237 SER B C 1
ATOM 3887 O O . SER B 2 244 ? 13.535 -52.820 24.222 1.000 17.965 237 SER B O 1
ATOM 3890 N N . GLY B 2 245 ? 14.339 -53.562 26.177 1.000 13.756 238 GLY B N 1
ATOM 3891 C CA . GLY B 2 245 ? 15.026 -52.279 26.424 1.000 13.913 238 GLY B CA 1
ATOM 3892 C C . GLY B 2 245 ? 14.104 -51.092 26.772 1.000 15.747 238 GLY B C 1
ATOM 3893 O O . GLY B 2 245 ? 14.501 -49.933 26.607 1.000 15.910 238 GLY B O 1
ATOM 3894 N N . TYR B 2 246 ? 12.897 -51.349 27.286 1.000 13.801 239 TYR B N 1
ATOM 3895 C CA . TYR B 2 246 ? 12.129 -50.208 27.756 1.000 16.256 239 TYR B CA 1
ATOM 3896 C C . TYR B 2 246 ? 12.242 -50.067 29.293 1.000 19.972 239 TYR B C 1
ATOM 3897 O O . TYR B 2 246 ? 11.522 -49.297 29.933 1.000 20.106 239 TYR B O 1
ATOM 3906 N N . ASP B 2 247 ? 13.119 -50.853 29.926 1.000 19.596 240 ASP B N 1
ATOM 3907 C CA . ASP B 2 247 ? 13.225 -50.853 31.380 1.000 19.645 240 ASP B CA 1
ATOM 3908 C C . ASP B 2 247 ? 14.396 -49.973 31.762 1.000 22.347 240 ASP B C 1
ATOM 3909 O O . ASP B 2 247 ? 15.170 -50.364 32.638 1.000 22.590 240 ASP B O 1
ATOM 3914 N N . VAL B 2 248 ? 14.531 -48.860 31.039 1.000 19.766 241 VAL B N 1
ATOM 3915 C CA . VAL B 2 248 ? 15.606 -47.892 31.189 1.000 20.152 241 VAL B CA 1
ATOM 3916 C C . VAL B 2 248 ? 15.006 -46.536 31.574 1.000 22.688 241 VAL B C 1
ATOM 3917 O O . VAL B 2 248 ? 13.782 -46.349 31.482 1.000 22.913 241 VAL B O 1
ATOM 3921 N N . ALA B 2 249 ? 15.863 -45.600 32.024 1.000 23.501 242 ALA B N 1
ATOM 3922 C CA . ALA B 2 249 ? 15.458 -44.321 32.592 1.000 20.784 242 ALA B CA 1
ATOM 3923 C C . ALA B 2 249 ? 15.034 -43.359 31.489 1.000 21.516 242 ALA B C 1
ATOM 3924 O O . ALA B 2 249 ? 14.373 -42.408 31.861 1.000 24.756 242 ALA B O 1
ATOM 3926 N N . ASP B 2 250 ? 15.412 -43.571 30.202 1.000 18.106 243 ASP B N 1
ATOM 3927 C CA . ASP B 2 250 ? 15.136 -42.561 29.179 1.000 19.492 243 ASP B CA 1
ATOM 3928 C C . ASP B 2 250 ? 13.881 -42.828 28.305 1.000 21.311 243 ASP B C 1
ATOM 3929 O O . ASP B 2 250 ? 13.595 -42.068 27.392 1.000 17.499 243 ASP B O 1
ATOM 3934 N N . GLN B 2 251 ? 13.130 -43.925 28.561 1.000 19.679 244 GLN B N 1
ATOM 3935 C CA . GLN B 2 251 ? 11.998 -44.238 27.704 1.000 20.557 244 GLN B CA 1
ATOM 3936 C C . GLN B 2 251 ? 10.737 -43.768 28.416 1.000 19.268 244 GLN B C 1
ATOM 3937 O O . GLN B 2 251 ? 10.551 -44.087 29.594 1.000 19.818 244 GLN B O 1
ATOM 3943 N N . TYR B 2 252 ? 9.900 -43.010 27.691 1.000 17.583 245 TYR B N 1
ATOM 3944 C CA . TYR B 2 252 ? 8.562 -42.674 28.165 1.000 14.998 245 TYR B CA 1
ATOM 3945 C C . TYR B 2 252 ? 7.476 -43.307 27.266 1.000 14.415 245 TYR B C 1
ATOM 3946 O O . TYR B 2 252 ? 7.704 -43.587 26.063 1.000 14.284 245 TYR B O 1
ATOM 3955 N N . GLN B 2 253 ? 6.265 -43.456 27.814 1.000 12.251 246 GLN B N 1
ATOM 3956 C CA . GLN B 2 253 ? 5.209 -44.252 27.196 1.000 13.960 246 GLN B CA 1
ATOM 3957 C C . GLN B 2 253 ? 3.895 -43.454 27.206 1.000 15.805 246 GLN B C 1
ATOM 3958 O O . GLN B 2 253 ? 3.582 -42.733 28.140 1.000 15.367 246 GLN B O 1
ATOM 3964 N N . TYR B 2 254 ? 3.100 -43.611 26.149 1.000 15.716 247 TYR B N 1
ATOM 3965 C CA . TYR B 2 254 ? 1.758 -43.034 26.116 1.000 14.459 247 TYR B CA 1
ATOM 3966 C C . TYR B 2 254 ? 0.879 -43.942 25.269 1.000 13.404 247 TYR B C 1
ATOM 3967 O O . TYR B 2 254 ? 1.310 -44.499 24.241 1.000 13.953 247 TYR B O 1
ATOM 3976 N N . PHE B 2 255 ? -0.339 -44.165 25.733 1.000 12.528 248 PHE B N 1
ATOM 3977 C CA . PHE B 2 255 ? -1.301 -44.936 24.938 1.000 11.439 248 PHE B CA 1
ATOM 3978 C C . PHE B 2 255 ? -1.780 -44.062 23.767 1.000 10.045 248 PHE B C 1
ATOM 3979 O O . PHE B 2 255 ? -1.755 -42.835 23.881 1.000 7.901 248 PHE B O 1
ATOM 3987 N N . LYS B 2 256 ? -2.190 -44.707 22.651 1.000 10.428 249 LYS B N 1
ATOM 3988 C CA . LYS B 2 256 ? -2.953 -44.075 21.575 1.000 11.122 249 LYS B CA 1
ATOM 3989 C C . LYS B 2 256 ? -4.192 -44.920 21.326 1.000 12.103 249 LYS B C 1
ATOM 3990 O O . LYS B 2 256 ? -4.174 -46.153 21.502 1.000 10.954 249 LYS B O 1
ATOM 3996 N N . ALA B 2 257 ? -5.276 -44.272 20.859 1.000 12.940 250 ALA B N 1
ATOM 3997 C CA . ALA B 2 257 ? -6.497 -45.011 20.535 1.000 11.418 250 ALA B CA 1
ATOM 3998 C C . ALA B 2 257 ? -7.332 -44.213 19.513 1.000 13.519 250 ALA B C 1
ATOM 3999 O O . ALA B 2 257 ? -7.366 -42.979 19.526 1.000 14.906 250 ALA B O 1
ATOM 4001 N N . GLY B 2 258 ? -8.088 -44.906 18.662 1.000 12.990 251 GLY B N 1
ATOM 4002 C CA . GLY B 2 258 ? -8.682 -44.248 17.517 1.000 12.382 251 GLY B CA 1
ATOM 4003 C C . GLY B 2 258 ? -8.471 -45.066 16.237 1.000 12.985 251 GLY B C 1
ATOM 4004 O O . GLY B 2 258 ? -8.642 -46.288 16.231 1.000 14.837 251 GLY B O 1
ATOM 4005 N N . VAL B 2 259 ? -8.154 -44.362 15.143 1.000 12.048 252 VAL B N 1
ATOM 4006 C CA . VAL B 2 259 ? -7.901 -45.032 13.881 1.000 12.363 252 VAL B CA 1
ATOM 4007 C C . VAL B 2 259 ? -6.607 -44.492 13.345 1.000 11.581 252 VAL B C 1
ATOM 4008 O O . VAL B 2 259 ? -6.333 -43.289 13.409 1.000 10.332 252 VAL B O 1
ATOM 4012 N N . TYR B 2 260 ? -5.812 -45.428 12.803 1.000 12.445 253 TYR B N 1
ATOM 4013 C CA . TYR B 2 260 ? -4.548 -45.059 12.157 1.000 12.903 253 TYR B CA 1
ATOM 4014 C C . TYR B 2 260 ? -4.544 -45.861 10.875 1.000 13.083 253 TYR B C 1
ATOM 4015 O O . TYR B 2 260 ? -4.549 -47.080 10.937 1.000 13.480 253 TYR B O 1
ATOM 4024 N N . ASN B 2 261 ? -4.683 -45.170 9.737 1.000 15.705 254 ASN B N 1
ATOM 4025 C CA . ASN B 2 261 ? -5.025 -45.748 8.451 1.000 16.484 254 ASN B CA 1
ATOM 4026 C C . ASN B 2 261 ? -3.757 -46.259 7.745 1.000 19.246 254 ASN B C 1
ATOM 4027 O O . ASN B 2 261 ? -3.061 -45.471 7.115 1.000 17.971 254 ASN B O 1
ATOM 4032 N N . GLN B 2 262 ? -3.517 -47.585 7.762 1.000 16.886 255 GLN B N 1
ATOM 4033 C CA . GLN B 2 262 ? -2.261 -48.174 7.280 1.000 16.761 255 GLN B CA 1
ATOM 4034 C C . GLN B 2 262 ? -2.364 -48.370 5.763 1.000 17.499 255 GLN B C 1
ATOM 4035 O O . GLN B 2 262 ? -2.062 -49.451 5.232 1.000 17.850 255 GLN B O 1
ATOM 4041 N N . ASN B 2 263 ? -2.802 -47.310 5.053 1.000 16.731 256 ASN B N 1
ATOM 4042 C CA . ASN B 2 263 ? -2.963 -47.389 3.601 1.000 14.287 256 ASN B CA 1
ATOM 4043 C C . ASN B 2 263 ? -2.618 -46.007 3.051 1.000 14.667 256 ASN B C 1
ATOM 4044 O O . ASN B 2 263 ? -3.202 -44.995 3.481 1.000 12.268 256 ASN B O 1
ATOM 4049 N N . ASN B 2 264 ? -1.596 -45.962 2.160 1.000 12.998 257 ASN B N 1
ATOM 4050 C CA . ASN B 2 264 ? -1.308 -44.700 1.489 1.000 15.430 257 ASN B CA 1
ATOM 4051 C C . ASN B 2 264 ? -1.271 -44.883 -0.047 1.000 15.499 257 ASN B C 1
ATOM 4052 O O . ASN B 2 264 ? -0.607 -44.132 -0.762 1.000 16.133 257 ASN B O 1
ATOM 4057 N N . THR B 2 265 ? -1.904 -45.940 -0.562 1.000 15.049 258 THR B N 1
ATOM 4058 C CA . THR B 2 265 ? -1.844 -46.250 -1.986 1.000 15.314 258 THR B CA 1
ATOM 4059 C C . THR B 2 265 ? -3.247 -46.254 -2.602 1.000 16.558 258 THR B C 1
ATOM 4060 O O . THR B 2 265 ? -3.396 -46.096 -3.829 1.000 17.112 258 THR B O 1
ATOM 4064 N N . GLY B 2 266 ? -4.284 -46.497 -1.786 1.000 16.135 259 GLY B N 1
ATOM 4065 C CA . GLY B 2 266 ? -5.597 -46.560 -2.385 1.000 16.042 259 GLY B CA 1
ATOM 4066 C C . GLY B 2 266 ? -6.104 -45.181 -2.746 1.000 19.739 259 GLY B C 1
ATOM 4067 O O . GLY B 2 266 ? -5.411 -44.151 -2.622 1.000 16.137 259 GLY B O 1
ATOM 4068 N N . ASN B 2 267 ? -7.399 -45.156 -3.006 1.000 20.515 260 ASN B N 1
ATOM 4069 C CA . ASN B 2 267 ? -8.018 -43.933 -3.464 1.000 21.165 260 ASN B CA 1
ATOM 4070 C C . ASN B 2 267 ? -8.066 -42.936 -2.301 1.000 20.115 260 ASN B C 1
ATOM 4071 O O . ASN B 2 267 ? -8.360 -43.346 -1.183 1.000 22.364 260 ASN B O 1
ATOM 4076 N N . ALA B 2 268 ? -7.879 -41.639 -2.604 1.000 18.172 261 ALA B N 1
ATOM 4077 C CA . ALA B 2 268 ? -7.756 -40.541 -1.675 1.000 16.581 261 ALA B CA 1
ATOM 4078 C C . ALA B 2 268 ? -8.915 -40.461 -0.665 1.000 19.585 261 ALA B C 1
ATOM 4079 O O . ALA B 2 268 ? -8.724 -40.118 0.534 1.000 19.764 261 ALA B O 1
ATOM 4081 N N . SER B 2 269 ? -10.114 -40.866 -1.102 1.000 18.611 262 SER B N 1
ATOM 4082 C CA . SER B 2 269 ? -11.371 -40.757 -0.350 1.000 18.657 262 SER B CA 1
ATOM 4083 C C . SER B 2 269 ? -11.674 -42.066 0.426 1.000 17.307 262 SER B C 1
ATOM 4084 O O . SER B 2 269 ? -12.512 -42.100 1.333 1.000 16.347 262 SER B O 1
ATOM 4087 N N . ASP B 2 270 ? -11.045 -43.177 0.016 1.000 15.586 263 ASP B N 1
ATOM 4088 C CA . ASP B 2 270 ? -11.180 -44.433 0.730 1.000 17.433 263 ASP B CA 1
ATOM 4089 C C . ASP B 2 270 ? -10.740 -44.211 2.186 1.000 16.055 263 ASP B C 1
ATOM 4090 O O . ASP B 2 270 ? -9.847 -43.377 2.454 1.000 15.535 263 ASP B O 1
ATOM 4095 N N . TYR B 2 271 ? -11.379 -44.923 3.129 1.000 13.227 264 TYR B N 1
ATOM 4096 C CA . TYR B 2 271 ? -11.272 -44.499 4.533 1.000 14.114 264 TYR B CA 1
ATOM 4097 C C . TYR B 2 271 ? -11.322 -45.701 5.492 1.000 15.077 264 TYR B C 1
ATOM 4098 O O . TYR B 2 271 ? -11.757 -46.815 5.116 1.000 14.100 264 TYR B O 1
ATOM 4107 N N . VAL B 2 272 ? -10.955 -45.436 6.754 1.000 15.142 265 VAL B N 1
ATOM 4108 C CA . VAL B 2 272 ? -11.210 -46.359 7.868 1.000 14.792 265 VAL B CA 1
ATOM 4109 C C . VAL B 2 272 ? -12.134 -45.589 8.811 1.000 13.240 265 VAL B C 1
ATOM 4110 O O . VAL B 2 272 ? -12.061 -44.345 8.919 1.000 14.374 265 VAL B O 1
ATOM 4114 N N . GLN B 2 273 ? -13.042 -46.330 9.408 1.000 13.591 266 GLN B N 1
ATOM 4115 C CA . GLN B 2 273 ? -13.995 -45.748 10.367 1.000 16.470 266 GLN B CA 1
ATOM 4116 C C . GLN B 2 273 ? -14.166 -46.733 11.533 1.000 15.101 266 GLN B C 1
ATOM 4117 O O . GLN B 2 273 ? -14.529 -47.886 11.295 1.000 14.974 266 GLN B O 1
ATOM 4123 N N . VAL B 2 274 ? -14.019 -46.278 12.792 1.000 15.119 267 VAL B N 1
ATOM 4124 C CA . VAL B 2 274 ? -14.238 -47.185 13.924 1.000 12.896 267 VAL B CA 1
ATOM 4125 C C . VAL B 2 274 ? -15.058 -46.439 14.973 1.000 13.046 267 VAL B C 1
ATOM 4126 O O . VAL B 2 274 ? -14.828 -45.259 15.198 1.000 12.763 267 VAL B O 1
ATOM 4130 N N . THR B 2 275 ? -16.084 -47.087 15.557 1.000 12.891 268 THR B N 1
ATOM 4131 C CA . THR B 2 275 ? -16.887 -46.388 16.562 1.000 11.872 268 THR B CA 1
ATOM 4132 C C . THR B 2 275 ? -16.579 -46.989 17.921 1.000 11.307 268 THR B C 1
ATOM 4133 O O . THR B 2 275 ? -16.632 -48.216 18.074 1.000 13.681 268 THR B O 1
ATOM 4137 N N . PHE B 2 276 ? -16.168 -46.144 18.870 1.000 11.086 269 PHE B N 1
ATOM 4138 C CA . PHE B 2 276 ? -15.941 -46.587 20.242 1.000 13.634 269 PHE B CA 1
ATOM 4139 C C . PHE B 2 276 ? -17.212 -46.449 21.097 1.000 15.878 269 PHE B C 1
ATOM 4140 O O . PHE B 2 276 ? -17.873 -45.402 21.041 1.000 15.859 269 PHE B O 1
ATOM 4148 N N . TYR B 2 277 ? -17.435 -47.461 21.983 1.000 17.172 270 TYR B N 1
ATOM 4149 C CA . TYR B 2 277 ? -18.508 -47.515 22.974 1.000 15.925 270 TYR B CA 1
ATOM 4150 C C . TYR B 2 277 ? -18.000 -47.402 24.412 1.000 17.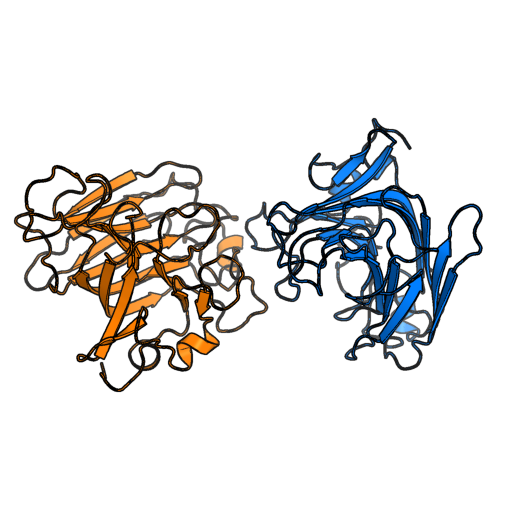829 270 TYR B C 1
ATOM 4151 O O . TYR B 2 277 ? -18.747 -46.960 25.303 1.000 18.046 270 TYR B O 1
ATOM 4160 N N . ALA B 2 278 ? -16.705 -47.689 24.627 1.000 16.555 271 ALA B N 1
ATOM 4161 C CA . ALA B 2 278 ? -16.062 -47.493 25.921 1.000 18.568 271 ALA B CA 1
ATOM 4162 C C . ALA B 2 278 ? -14.564 -47.282 25.693 1.000 19.945 271 ALA B C 1
ATOM 4163 O O . ALA B 2 278 ? -14.015 -47.782 24.723 1.000 16.598 271 ALA B O 1
ATOM 4165 N N . LEU B 2 279 ? -13.936 -46.511 26.581 1.000 19.613 272 LEU B N 1
ATOM 4166 C CA . LEU B 2 279 ? -12.521 -46.217 26.487 1.000 18.201 272 LEU B CA 1
ATOM 4167 C C . LEU B 2 279 ? -12.046 -45.823 27.888 1.000 22.711 272 LEU B C 1
ATOM 4168 O O . LEU B 2 279 ? -12.577 -44.854 28.444 1.000 21.556 272 LEU B O 1
ATOM 4173 N N . GLU B 2 280 ? -11.047 -46.553 28.441 1.000 19.724 273 GLU B N 1
ATOM 4174 C CA . GLU B 2 280 ? -10.435 -46.283 29.734 1.000 18.017 273 GLU B CA 1
ATOM 4175 C C . GLU B 2 280 ? -8.920 -46.421 29.671 1.000 18.100 273 GLU B C 1
ATOM 4176 O O . GLU B 2 280 ? -8.383 -47.403 29.182 1.000 16.336 273 GLU B O 1
ATOM 4182 N N . GLN B 2 281 ? -8.219 -45.409 30.179 1.000 16.642 274 GLN B N 1
ATOM 4183 C CA . GLN B 2 281 ? -6.795 -45.485 30.361 1.000 17.560 274 GLN B CA 1
ATOM 4184 C C . GLN B 2 281 ? -6.553 -45.320 31.868 1.000 21.640 274 GLN B C 1
ATOM 4185 O O . GLN B 2 281 ? -7.266 -44.510 32.482 1.000 20.077 274 GLN B O 1
ATOM 4191 N N . SER B 2 282 ? -5.578 -46.075 32.450 1.000 19.739 275 SER B N 1
ATOM 4192 C CA . SER B 2 282 ? -5.264 -45.957 33.872 1.000 20.651 275 SER B CA 1
ATOM 4193 C C . SER B 2 282 ? -3.826 -46.363 34.177 1.000 22.903 275 SER B C 1
ATOM 4194 O O . SER B 2 282 ? -3.211 -47.063 33.368 1.000 22.097 275 SER B O 1
ATOM 4197 N N . HIS B 2 283 ? -3.300 -45.896 35.326 1.000 18.534 276 HIS B N 1
ATOM 4198 C CA . HIS B 2 283 ? -1.927 -46.224 35.665 1.000 21.541 276 HIS B CA 1
ATOM 4199 C C . HIS B 2 283 ? -1.820 -46.513 37.159 1.000 26.478 276 HIS B C 1
ATOM 4200 O O . HIS B 2 283 ? -2.787 -46.257 37.891 1.000 23.615 276 HIS B O 1
ATOM 4207 N N . ASP B 2 284 ? -0.701 -47.178 37.494 1.000 25.746 277 ASP B N 1
ATOM 4208 C CA . ASP B 2 284 ? -0.299 -47.778 38.773 1.000 30.821 277 ASP B CA 1
ATOM 4209 C C . ASP B 2 284 ? -1.071 -49.081 39.080 1.000 30.994 277 ASP B C 1
ATOM 4210 O O . ASP B 2 284 ? -0.588 -50.142 38.714 1.000 29.673 277 ASP B O 1
#

Radius of gyration: 27.64 Å; Cα contacts (8 Å, |Δi|>4): 1621; chains: 2; bounding box: 70×73×54 Å

InterPro domains:
  IPR000421 Coagulation factor 5/8, C-terminal domain [PF00754] (172-289)
  IPR000421 Coagulation factor 5/8, C-terminal domain [PS50022] (152-294)
  IPR003305 Carbohydrate-binding, CenC-like [PF02018] (18-112)
  IPR008979 Galactose-binding-like domain superfamily [SSF49785] (20-115)
  IPR008979 Galactose-binding-like domain superfamily [SSF49785] (170-293)
  IPR013320 Concanavalin A-like lectin/glucanase domain superfamily [SSF49899] (345-611)
  IPR014895 Alginate lyase 2 [PF08787] (345-610)

Organism: NCBI:txid260552

Secondary structure (DSSP, 8-state):
--TTS-HHHHS--TTEEEEES--SSSSSS-EEE-HHHHTTT---SSSEEE-TTS-EEEEEESSS--S-TT----EEEEEE-TTTT-TTS-SSSSSTTSEE-TTS-HHHHHHSSEESEEEEEEEEEEE---SS-TTTTTEEEEEEEE-SSS-SEEEEEE--TT-SSBEEEEEE--TTS--EEEEEES---TT----TT-B-TT-EEEEEEEEETTEEEEEEE-TTS--EEEEEE-TTSS-SSTT--BEEEEEEEE--SSS-TT-EEEEEEEEEEEE--/--TTS-HHHHS--TTEEEEES--TTSSSSPEEE-HHHHTTT---SSSEEE-TTS-EEEEEESSS--SSSS--S-EEEEEE--STT-TTS-SSSSSTTSEE-TTS-HHHHHHSSEESEEEEEEEEEEE---SS-TTTTTEEEEEEEE-SSS-SEEEEEE--SS-SSBEEEEEE--TT---EEEEEES---TTPPPPTT-B-TT-EEEEEEEEETTEEEEEEE-TTS--EEEEEE-TTSS-SSTT--BEEEEEEEE--SSS-TT-EEEEEEEEEEEE--

Solvent-accessible surface area: 21195 Å² total; per-residue (Å²): 100,54,60,148,78,40,0,22,68,26,17,97,0,28,2,0,34,0,4,5,6,34,26,118,87,2,44,9,97,14,22,57,19,74,3,93,93,0,53,90,25,60,50,44,59,73,43,0,49,29,20,104,78,0,0,0,2,0,66,0,25,10,86,21,79,62,44,47,60,141,25,54,36,0,18,0,0,0,9,0,0,29,25,143,12,67,96,105,46,64,34,120,22,40,33,27,0,0,0,2,0,26,40,3,58,47,76,4,84,150,58,16,37,6,36,19,1,32,0,118,2,33,0,3,0,36,46,4,1,81,41,44,81,86,37,28,10,0,39,0,0,0,0,1,0,33,0,37,125,21,35,0,0,16,0,6,0,7,28,18,82,78,32,76,70,0,6,0,4,0,0,8,32,32,52,73,33,96,50,48,85,77,56,23,5,39,35,93,48,53,104,23,94,60,17,110,69,1,0,24,55,90,52,84,3,26,1,16,0,67,1,91,18,34,62,0,21,0,10,0,71,15,109,90,91,130,77,36,84,40,84,7,120,1,37,159,6,27,2,47,51,51,87,12,14,0,23,0,14,0,0,0,18,0,12,0,62,59,16,93,52,91,15,48,0,33,0,5,0,58,32,9,100,36,56,40,151,100,61,69,134,75,40,0,20,67,23,20,95,0,42,4,1,36,0,5,0,5,30,30,129,106,68,74,49,87,14,15,60,25,76,14,115,86,0,55,87,23,52,49,47,62,68,46,0,51,30,20,104,81,1,0,0,2,0,67,0,20,9,91,26,103,53,53,53,133,126,30,56,35,0,20,0,0,0,11,0,1,22,15,156,42,67,86,83,45,21,39,72,0,16,25,21,1,0,0,1,0,22,39,2,56,47,72,3,93,144,55,17,39,6,29,18,2,38,0,120,3,33,0,2,0,35,46,3,0,66,54,42,80,78,44,29,9,0,40,0,0,0,0,2,0,35,0,32,125,21,28,0,0,23,0,7,0,8,25,17,67,76,34,67,56,0,6,0,5,0,0,6,31,32,54,74,32,89,52,41,88,65,56,23,6,42,38,94,46,48,107,20,95,63,16,110,69,2,0,34,52,93,52,81,2,26,1,26,0,66,1,88,18,32,58,0,19,0,10,0,72,15,104,90,88,129,80,32,83,42,82,5,109,1,26,145,8,25,2,46,55,53,54,16,4,1,22,0,14,0,0,0,29,0,12,0,62,62,13,88,52,83,13,49,0,33,0,5,0,61,29,12,78,34,58,42,153

Nearest PDB structures (foldseek):
  8wok-assembly2_B  TM=1.004E+00  e=5.301E-60  Saccharina japonica
  8wok-assembly1_A  TM=1.000E+00  e=9.039E-57  Saccharina japonica
  4ozx-assembly1_A  TM=9.835E-01  e=1.466E-43  Klebsiella pneumoniae
  5zu5-assembly1_A  TM=9.804E-01  e=1.275E-39  Vibrio splendidus
  7w12-assembly1_A  TM=9.740E-01  e=2.104E-37  Vibrio splendidus

Foldseek 3Di:
DDLPAAVLVLAVCLFKKWWAFADDVPPQATDIRDNVRVNVRDDDVPAWTQDPVRFIKGKWFLDGGHHDPPDLWGFGKIWGFQCRPVPVWDCAWLALGFEAEQLADPLSQVRHVFYWKKKKWKKFWQAWAAFFDLLQGFKKFFKFKDKPHATQKTWIWGDYNVAQFIWIKIWGAFDVGHTDIGTFFFDSDSPGHHGPRGHGGVAMKMWMWTGHHQKTKIWIGHPPDDITIDIDRCVVRPRNYRTMTIIMMGGIIHRHNGTDRGGMIMMTINYIDMDHD/DDLPAAPLVLAVCQFKKWWAQACPPPPQATDIRDSVNVNVRDDDVPAWTQDPVRWTKGKHFLAGGHHDPPDLWGFGKIWGFQQSPPPVWDCAWLALGFEAEQLADVVSRVRHVFYWKKKKFKKFWQAAAAFFDLLQGFKKFFKFKDKPHATQKTWIWGDYNVEQFIWIKMWGAFDVGDTDIDTQFFDPDSPGDHGPRGHGGVAIKMWMWTGHHQKTKIWIGHPPDDIGIDIDRCVVRPRRYNTMTIIMMGGIIHRDNGTDRGGMIMMTIPHIDMDHD

Sequence (554 aa):
LDPQLPPSSNFDLSAWYLSVPTDNNGDGKADSIKENDLNAGYADGTYFYTAADGGMVFRCPIDGYKTSTNTSYTRTELREMLRRGDTSIATQGVNGNNWVFGSAPASAREAAGGVDGVLRATLAVNHVTTTGDSGQVGRVIVGQIHANNDEPLRLYYRKLPGHSKGSVYIAHEPNGGSDSWYDMIGSRSSSASDPSDGIALDEVWSYEVKVVGNTLTVTIFRAGKDDVVQVVDMGNSGYDVADQYQYFKAGVYNQNNTGNASDYVQVTFYALEQSHDLDPNLPPSSNFDLSAWYLSVPTDNNGDGKADSIKENDLNAGYADGTYFYTAADGGMVFRCPIDGYKTSTNTSYTRTELREMLRRGDTSIATQGVNGNNWVFGSAPASAREAAGGVDGVLRATLAVNHVTTTGDSGQVGRVIVGQIHANNDEPLRLYYRKLPGHSKGSVYIAHEPNGGSDSWYDMIGSRSSSASDPSDGIALDEVWSYEVKVVGNTLTVTIFRAGKDDVVQVVDMGNSGYDVADQYQYFKAGVYNQNNTGNASDYVQVTFYALEQSHD

B-factor: mean 19.65, std 7.52, range [2.87, 68.3]